Protein 6I1H (pdb70)

Nearest PDB structures (foldseek):
  6i1h-assembly1_A  TM=1.003E+00  e=2.366E-72  Chlamydia trachomatis
  6i1f-assembly2_B  TM=9.951E-01  e=1.554E-67  Chlamydia trachomatis
  6i1h-assembly2_B  TM=9.994E-01  e=9.739E-66  Chlamydia trachomatis
  4ye5-assembly1_A  TM=9.120E-01  e=6.472E-33  Bifidobacterium adolescentis ATCC 15703
  4ye5-assembly2_B  TM=8.911E-01  e=2.418E-31  Bifidobacterium adolescentis ATCC 15703

Solvent-accessible surface area: 25808 Å² total; per-residue (Å²): 126,70,8,11,5,21,49,33,63,3,11,109,34,1,26,126,11,5,74,44,0,21,166,148,32,50,19,78,35,5,0,1,0,0,4,38,27,32,41,2,52,0,14,1,11,0,36,24,4,17,77,0,0,33,16,58,5,30,0,2,19,0,1,0,0,1,2,1,0,0,0,16,29,69,186,116,10,71,20,67,31,75,39,45,0,14,39,53,79,91,12,130,55,64,36,132,2,41,16,125,64,121,47,141,86,77,92,12,16,0,2,0,0,4,3,46,24,33,20,0,0,1,0,25,1,0,60,45,14,61,32,54,42,1,32,84,16,2,84,77,0,2,3,31,48,125,14,58,8,56,10,1,45,17,71,40,12,87,23,124,59,50,118,92,31,38,81,111,40,35,4,21,2,0,23,0,30,44,4,9,0,0,1,0,0,0,0,7,0,0,3,0,2,17,18,135,0,33,3,12,35,5,41,10,22,33,0,40,89,163,35,94,98,83,92,57,134,74,44,166,49,100,103,6,4,53,101,116,6,2,92,25,0,8,19,3,2,7,4,5,19,24,99,39,9,46,0,92,55,67,0,51,3,178,39,37,16,2,0,2,4,8,3,58,0,87,8,84,8,106,95,58,65,95,49,6,8,0,0,0,0,0,0,0,0,5,1,74,83,11,76,0,0,0,0,0,0,0,25,50,85,108,20,80,7,124,0,20,69,1,0,0,32,1,0,20,72,0,0,85,41,0,1,169,58,63,181,20,102,80,27,134,74,118,44,93,96,28,92,76,237,86,63,74,7,33,42,74,59,3,28,119,29,0,67,93,4,6,77,27,4,19,113,31,20,36,17,74,36,5,0,1,0,0,3,33,28,38,45,2,55,0,12,0,18,0,50,55,70,46,100,3,0,33,15,66,6,28,0,1,21,0,0,1,0,1,4,1,0,1,0,17,33,64,185,105,7,76,20,68,32,81,40,50,0,17,35,53,85,109,15,128,55,65,42,160,15,60,14,115,48,116,44,150,101,82,98,9,10,0,3,0,0,4,2,50,24,32,29,0,0,2,0,26,1,1,59,42,6,62,31,46,34,2,37,99,17,1,87,92,0,4,4,33,51,125,14,60,11,100,51,92,73,12,72,39,11,87,24,125,58,52,116,107,27,39,84,176,40,38,3,33,1,0,28,0,27,30,4,8,0,0,0,0,0,0,0,7,0,0,3,0,3,14,18,137,0,33,3,12,30,5,40,13,47,36,0,158,170,76,101,27,127,84,26,164,54,93,102,5,3,53,96,103,7,1,82,34,0,8,17,2,1,8,4,3,19,22,95,25,0,24,0,50,29,3,0,48,4,192,40,38,18,3,0,1,1,8,3,52,0,97,6,66,39,118,74,58,76,105,52,4,7,0,0,0,0,0,0,0,0,6,0,73,87,13,79,0,0,0,0,1,0,0,23,28,91,110,21,77,2,54,0,9,16,0,0,0,8,0,0,1,25,0,0,32,55,0,2,141,70,64,179,20,104,85,27,142,76,114,40,91,101,30,88,70

B-factor: mean 25.96, std 13.86, range [7.7, 111.17]

Secondary structure (DSSP, 8-state):
---B---HHHHHHHHHHHHHHHHHHT-SEEEEEEEETTT-BEEEEESSSSHHHH--B--GGGGHHHHHHHHHHTTS--TT-EEEE-SEEE-TTS-EEE-SS----EEEEHHHHHHHT-HHHHHHHHTTS-HHHHHHHHHHTTTTS----SSSS----B---GGG--HHHHHHTTTTSS-BB-HHHHHHHHHGGGTTTEE---BSB-EE-----EEPP----EE-S-HHHHHHHHHHHTTTTSTTSTTTTTT-BTTB--EEEEEEEEE--TTSSS-EEEEEEEEEESTTS--EEEEEEEEESSS---IIIIIHHHHHHHHHHHHHHTTPPPP-SPPP----/---B---HHHHHHHHHHHHHHHHHTT-SEEEEEEEETTT-BEEEEESSSSHHHH--B--GGGGHHHHHHHHHHTTS--TT-EEEE-SEEE-TTS-EEE-SS----EEEEHHHHHHHT-HHHHHHHHTTS-HHHHHHHHHHTTTTS----SSTT----B---GGG--HHHHHHGGGT-S-BB-HHHHHHHHHGGGTTTEE---B-B-B---BPPPPPPEE-S-HHHHHHHHHHHGGGGSTT-TTTTTT-BTTB--EEEEEEEEE-TTTSSS-EEEEEEEEEESTTS--EEEEEEEEESSS---IIIIIHHHHHHHHHHHHHHTTPPPP-SPPP----

Sequence (676 aa):
QDPLTINADLQRVAEESLNAAVKRVGGVWGSAAVLEIGTGRLLALAPGGTRSVSAIYEPGSVGKLVTLAAAIDQKKVTPTSTFTVSSTRDMPNGERISDDSPHETQDMTVAGIIAHSYNTGTVQIGDTVSDSVRYEYMQKFGWGAKTGITLPSEESGILRPHTEWGDRDHYTTMFGQGVAVTTIQLAQMVAVFGQKGVLIPPRIIDGYDNGVYTPTVMGESRQVVSEDTAQTVLNIMQGATQPGGTAEGIGAVKGYNVAAKTGTAENVGSSGSLTDTAATFTALIPAENPKIAVAVVIYKENGTVYGSTASAPVFVDIAQFAMREMKIPPSTVPLYKYPWQDPLTINADLQRVAEESLNAAVKRVGGVWGSAAVLEIGTGRLLALAPGGTRSVSAIYEPGSVGKLVTLAAAIDQKKVTPTSTFTVSSTRDMPNGERISDDSPHETQDMTVAGIIAHSYNTGTVQIGDTVSDSVRYEYMQKFGWGAKTGITLPSEESGILRPHTEWGDRDHYTTMFGQGVAVTTIQLAQMVAVFGQKGVLIPPRIIDGYYTPTVMGESRQVVSEDTAQTVLNIMQGATQPGGTAEGIGAVKGYNVAAKTGTAENVGSSGSLTDTAATFTALIPAENPKIAVAVVIYKENGTVYGSTASAPVFVDIAQFAMREMKIPPSTVPLYKYPW

Radius of gyration: 26.93 Å; Cα contacts (8 Å, |Δi|>4): 1750; chains: 2; bounding box: 59×66×83 Å

Structure (mmCIF, N/CA/C/O backbone):
data_6I1H
#
_entry.id   6I1H
#
_cell.length_a   112.566
_cell.length_b   112.566
_cell.length_c   118.501
_cell.angle_alpha   90.00
_cell.angle_beta   90.00
_cell.angle_gamma   120.00
#
_symmetry.space_group_name_H-M   'P 32 2 1'
#
loop_
_entity.id
_entity.type
_entity.pdbx_description
1 polymer 'Penicillin-binding protein,Penicillin-binding protein'
2 non-polymer '(4R,5S)-3-{[(3S,5S)-5-(dimethylcarbamoyl)pyrrolidin-3-yl]sulfanyl}-5-[(2S,3R)-3-hydroxy-1-oxobutan-2-yl]-4-methyl-4,5-d ihydro-1H-pyrrole-2-carboxylic acid'
3 water water
#
loop_
_atom_site.group_PDB
_atom_site.id
_atom_site.type_symbol
_atom_site.label_atom_id
_atom_site.label_alt_id
_atom_site.label_comp_id
_atom_site.label_asym_id
_atom_site.label_entity_id
_atom_site.label_seq_id
_atom_site.pdbx_PDB_ins_code
_atom_site.Cartn_x
_atom_site.Cartn_y
_atom_site.Cartn_z
_atom_site.occupancy
_atom_site.B_iso_or_equiv
_atom_site.auth_seq_id
_atom_site.auth_comp_id
_atom_site.auth_asym_id
_atom_site.auth_atom_id
_atom_site.pdbx_PDB_model_num
ATOM 1 N N . GLN A 1 5 ? 26.837 -61.075 7.847 1.00 55.81 260 GLN A N 1
ATOM 2 C CA . GLN A 1 5 ? 26.588 -59.652 7.487 1.00 55.28 260 GLN A CA 1
ATOM 3 C C . GLN A 1 5 ? 25.997 -58.869 8.674 1.00 53.24 260 GLN A C 1
ATOM 4 O O . GLN A 1 5 ? 26.673 -57.998 9.230 1.00 51.91 260 GLN A O 1
ATOM 10 N N . ASP A 1 6 ? 24.762 -59.209 9.067 1.00 51.14 261 ASP A N 1
ATOM 11 C CA . ASP A 1 6 ? 23.936 -58.398 9.995 1.00 46.77 261 ASP A CA 1
ATOM 12 C C . ASP A 1 6 ? 24.514 -58.146 11.401 1.00 41.75 261 ASP A C 1
ATOM 13 O O . ASP A 1 6 ? 24.711 -59.084 12.184 1.00 40.10 261 ASP A O 1
ATOM 18 N N . PRO A 1 7 ? 24.770 -56.864 11.722 1.00 37.28 262 PRO A N 1
ATOM 19 C CA . PRO A 1 7 ? 25.398 -56.480 12.981 1.00 35.60 262 PRO A CA 1
ATOM 20 C C . PRO A 1 7 ? 24.413 -56.208 14.133 1.00 33.96 262 PRO A C 1
ATOM 21 O O . PRO A 1 7 ? 24.839 -56.114 15.285 1.00 33.47 262 PRO A O 1
ATOM 25 N N . LEU A 1 8 ? 23.123 -56.068 13.827 1.00 30.87 263 LEU A N 1
ATOM 26 C CA . LEU A 1 8 ? 22.123 -55.781 14.859 1.00 27.84 263 LEU A CA 1
ATOM 27 C C . LEU A 1 8 ? 21.484 -57.056 15.407 1.00 25.97 263 LEU A C 1
ATOM 28 O O . LEU A 1 8 ? 21.586 -58.124 14.802 1.00 24.95 263 LEU A O 1
ATOM 33 N N . THR A 1 9 ? 20.847 -56.930 16.568 1.00 24.01 264 THR A N 1
ATOM 34 C CA . THR A 1 9 ? 20.224 -58.054 17.277 1.00 23.03 264 THR A CA 1
ATOM 35 C C . THR A 1 9 ? 18.766 -58.305 16.852 1.00 22.21 264 THR A C 1
ATOM 36 O O . THR A 1 9 ? 18.237 -59.397 17.060 1.00 22.17 264 THR A O 1
ATOM 40 N N . ILE A 1 10 ? 18.125 -57.284 16.282 1.00 22.55 265 ILE A N 1
ATOM 41 C CA . ILE A 1 10 ? 16.728 -57.357 15.837 1.00 22.94 265 ILE A CA 1
ATOM 42 C C . ILE A 1 10 ? 16.471 -58.588 14.975 1.00 23.40 265 ILE A C 1
ATOM 43 O O . ILE A 1 10 ? 17.167 -58.816 13.977 1.00 23.36 265 ILE A O 1
ATOM 48 N N . ASN A 1 11 ? 15.500 -59.398 15.384 1.00 23.62 266 ASN A N 1
ATOM 49 C CA . ASN A 1 11 ? 14.999 -60.474 14.541 1.00 23.33 266 ASN A CA 1
ATOM 50 C C . ASN A 1 11 ? 13.900 -59.896 13.672 1.00 23.16 266 ASN A C 1
ATOM 51 O O . ASN A 1 11 ? 12.927 -59.338 14.180 1.00 23.83 266 ASN A O 1
ATOM 56 N N . ALA A 1 12 ? 14.067 -60.026 12.361 1.00 22.05 267 ALA A N 1
ATOM 57 C CA . ALA A 1 12 ? 13.256 -59.292 11.409 1.00 21.69 267 ALA A CA 1
ATOM 58 C C . ALA A 1 12 ? 11.817 -59.788 11.352 1.00 20.56 267 ALA A C 1
ATOM 59 O O . ALA A 1 12 ? 10.905 -58.992 11.192 1.00 20.49 267 ALA A O 1
ATOM 61 N N . ASP A 1 13 ? 11.623 -61.096 11.479 1.00 20.39 268 ASP A N 1
ATOM 62 C CA . ASP A 1 13 ? 10.282 -61.671 11.501 1.00 21.02 268 ASP A CA 1
ATOM 63 C C . ASP A 1 13 ? 9.552 -61.282 12.776 1.00 20.18 268 ASP A C 1
ATOM 64 O O . ASP A 1 13 ? 8.388 -60.878 12.741 1.00 20.08 268 ASP A O 1
ATOM 69 N N . LEU A 1 14 ? 10.242 -61.409 13.905 1.00 19.37 269 LEU A N 1
ATOM 70 C CA . LEU A 1 14 ? 9.662 -61.058 15.190 1.00 19.25 269 LEU A CA 1
ATOM 71 C C . LEU A 1 14 ? 9.318 -59.575 15.213 1.00 18.50 269 LEU A C 1
ATOM 72 O O . LEU A 1 14 ? 8.245 -59.183 15.672 1.00 18.13 269 LEU A O 1
ATOM 77 N N . GLN A 1 15 ? 10.221 -58.763 14.679 1.00 18.01 270 GLN A N 1
ATOM 78 C CA . GLN A 1 15 ? 9.982 -57.339 14.536 1.00 18.46 270 GLN A CA 1
ATOM 79 C C . GLN A 1 15 ? 8.704 -57.018 13.750 1.00 18.78 270 GLN A C 1
ATOM 80 O O . GLN A 1 15 ? 7.979 -56.097 14.112 1.00 18.46 270 GLN A O 1
ATOM 86 N N . ARG A 1 16 ? 8.428 -57.773 12.682 1.00 19.76 271 ARG A N 1
ATOM 87 C CA . ARG A 1 16 ? 7.206 -57.564 11.887 1.00 20.32 271 ARG A CA 1
ATOM 88 C C . ARG A 1 16 ? 5.950 -57.950 12.658 1.00 17.60 271 ARG A C 1
ATOM 89 O O . ARG A 1 16 ? 4.948 -57.245 12.600 1.00 16.41 271 ARG A O 1
ATOM 97 N N . VAL A 1 17 ? 6.010 -59.082 13.356 1.00 16.24 272 VAL A N 1
ATOM 98 C CA . VAL A 1 17 ? 4.932 -59.515 14.260 1.00 15.22 272 VAL A CA 1
ATOM 99 C C . VAL A 1 17 ? 4.660 -58.435 15.314 1.00 15.13 272 VAL A C 1
ATOM 100 O O . VAL A 1 17 ? 3.520 -58.023 15.516 1.00 14.24 272 VAL A O 1
ATOM 104 N N . ALA A 1 18 ? 5.722 -57.959 15.960 1.00 15.41 273 ALA A N 1
ATOM 105 C CA . ALA A 1 18 ? 5.597 -56.904 16.967 1.00 15.95 273 ALA A CA 1
ATOM 106 C C . ALA A 1 18 ? 4.876 -55.659 16.459 1.00 16.50 273 ALA A C 1
ATOM 107 O O . ALA A 1 18 ? 3.934 -55.168 17.101 1.00 16.12 273 ALA A O 1
ATOM 109 N N . GLU A 1 19 ? 5.322 -55.152 15.314 1.00 17.39 274 GLU A N 1
ATOM 110 C CA . GLU A 1 19 ? 4.797 -53.901 14.748 1.00 19.01 274 GLU A CA 1
ATOM 111 C C . GLU A 1 19 ? 3.338 -54.032 14.333 1.00 18.23 274 GLU A C 1
ATOM 112 O O . GLU A 1 19 ? 2.527 -53.135 14.563 1.00 17.74 274 GLU A O 1
ATOM 118 N N . GLU A 1 20 ? 3.021 -55.176 13.741 1.00 18.02 275 GLU A N 1
ATOM 119 C CA . GLU A 1 20 ? 1.680 -55.512 13.320 1.00 18.10 275 GLU A CA 1
ATOM 120 C C . GLU A 1 20 ? 0.735 -55.664 14.515 1.00 16.90 275 GLU A C 1
ATOM 121 O O . GLU A 1 20 ? -0.399 -55.182 14.489 1.00 16.16 275 GLU A O 1
ATOM 127 N N . SER A 1 21 ? 1.198 -56.340 15.566 1.00 15.91 276 SER A N 1
ATOM 128 C CA . SER A 1 21 ? 0.391 -56.517 16.778 1.00 15.54 276 SER A CA 1
ATOM 129 C C . SER A 1 21 ? 0.166 -55.170 17.446 1.00 15.03 276 SER A C 1
ATOM 130 O O . SER A 1 21 ? -0.950 -54.840 17.855 1.00 14.77 276 SER A O 1
ATOM 133 N N . LEU A 1 22 ? 1.240 -54.401 17.554 1.00 14.66 277 LEU A N 1
ATOM 134 C CA . LEU A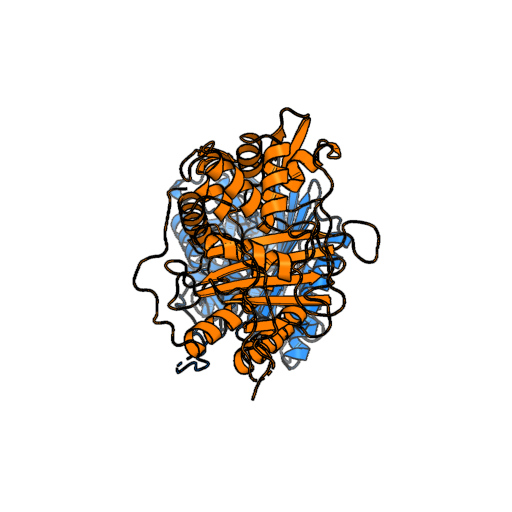 1 22 ? 1.179 -53.116 18.214 1.00 14.79 277 LEU A CA 1
ATOM 135 C C . LEU A 1 22 ? 0.260 -52.132 17.484 1.00 15.08 277 LEU A C 1
ATOM 136 O O . LEU A 1 22 ? -0.576 -51.490 18.127 1.00 15.31 277 LEU A O 1
ATOM 141 N N . ASN A 1 23 ? 0.390 -52.031 16.156 1.00 15.80 278 ASN A N 1
ATOM 142 C CA . ASN A 1 23 ? -0.459 -51.126 15.359 1.00 15.90 278 ASN A CA 1
ATOM 143 C C . ASN A 1 23 ? -1.922 -51.472 15.487 1.00 15.11 278 ASN A C 1
ATOM 144 O O . ASN A 1 23 ? -2.761 -50.598 15.686 1.00 15.08 278 ASN A O 1
ATOM 149 N N . ALA A 1 24 ? -2.222 -52.760 15.372 1.00 14.56 279 ALA A N 1
ATOM 150 C CA . ALA A 1 24 ? -3.587 -53.231 15.491 1.00 14.58 279 ALA A CA 1
ATOM 151 C C . ALA A 1 24 ? -4.197 -52.915 16.867 1.00 14.54 279 ALA A C 1
ATOM 152 O O . ALA A 1 24 ? -5.341 -52.497 16.946 1.00 14.65 279 ALA A O 1
ATOM 154 N N . ALA A 1 25 ? -3.421 -53.094 17.937 1.00 14.46 280 ALA A N 1
ATOM 155 C CA . ALA A 1 25 ? -3.886 -52.848 19.298 1.00 14.52 280 ALA A CA 1
ATOM 156 C C . ALA A 1 25 ? -4.128 -51.372 19.585 1.00 14.91 280 ALA A C 1
ATOM 157 O O . ALA A 1 25 ? -5.125 -51.027 20.221 1.00 15.19 280 ALA A O 1
ATOM 159 N N . VAL A 1 26 ? -3.215 -50.505 19.143 1.00 15.46 281 VAL A N 1
ATOM 160 C CA . VAL A 1 26 ? -3.377 -49.045 19.299 1.00 16.22 281 VAL A CA 1
ATOM 161 C C . VAL A 1 26 ? -4.686 -48.558 18.651 1.00 17.57 281 VAL A C 1
ATOM 162 O O . VAL A 1 26 ? -5.444 -47.783 19.253 1.00 17.16 281 VAL A O 1
ATOM 166 N N . LYS A 1 27 ? -4.953 -49.043 17.432 1.00 19.31 282 LYS A N 1
ATOM 167 C CA . LYS A 1 27 ? -6.176 -48.713 16.695 1.00 20.30 282 LYS A CA 1
ATOM 168 C C . LYS A 1 27 ? -7.403 -49.333 17.337 1.00 19.14 282 LYS A C 1
ATOM 169 O O . LYS A 1 27 ? -8.428 -48.683 17.452 1.00 18.69 282 LYS A O 1
ATOM 175 N N . ARG A 1 28 ? -7.292 -50.593 17.745 1.00 19.32 283 ARG A N 1
ATOM 176 C CA . ARG A 1 28 ? -8.374 -51.308 18.433 1.00 19.66 283 ARG A CA 1
ATOM 177 C C . ARG A 1 28 ? -8.938 -50.541 19.639 1.00 19.77 283 ARG A C 1
ATOM 178 O O . ARG A 1 28 ? -10.153 -50.502 19.833 1.00 20.61 283 ARG A O 1
ATOM 186 N N . VAL A 1 29 ? -8.070 -49.922 20.439 1.00 18.89 284 VAL A N 1
ATOM 187 C CA . VAL A 1 29 ? -8.528 -49.269 21.675 1.00 18.29 284 VAL A CA 1
ATOM 188 C C . VAL A 1 29 ? -8.574 -47.753 21.592 1.00 18.55 284 VAL A C 1
ATOM 189 O O . VAL A 1 29 ? -8.877 -47.091 22.578 1.00 19.17 284 VAL A O 1
ATOM 193 N N . GLY A 1 30 ? -8.278 -47.203 20.421 1.00 18.90 285 GLY A N 1
ATOM 194 C CA . GLY A 1 30 ? -8.333 -45.756 20.218 1.00 18.52 285 GLY A CA 1
ATOM 195 C C . GLY A 1 30 ? -7.183 -45.045 20.914 1.00 18.65 285 GLY A C 1
ATOM 196 O O . GLY A 1 30 ? -7.348 -43.928 21.416 1.00 18.69 285 GLY A O 1
ATOM 197 N N . GLY A 1 31 ? -6.021 -45.695 20.940 1.00 18.04 286 GLY A N 1
ATOM 198 C CA . GLY A 1 31 ? -4.837 -45.137 21.573 1.00 18.56 286 GLY A CA 1
ATOM 199 C C . GLY A 1 31 ? -4.177 -44.109 20.678 1.00 19.01 286 GLY A C 1
ATOM 200 O O . GLY A 1 31 ? -4.520 -43.987 19.503 1.00 18.90 286 GLY A O 1
ATOM 201 N N . VAL A 1 32 ? -3.234 -43.359 21.239 1.00 19.34 287 VAL A N 1
ATOM 202 C CA . VAL A 1 32 ? -2.459 -42.399 20.462 1.00 19.21 287 VAL A CA 1
ATOM 203 C C . VAL A 1 32 ? -1.125 -43.002 20.024 1.00 19.23 287 VAL A C 1
ATOM 204 O O . VAL A 1 32 ? -0.674 -42.740 18.926 1.00 21.33 287 VAL A O 1
ATOM 208 N N . TRP A 1 33 ? -0.498 -43.810 20.874 1.00 18.48 288 TRP A N 1
ATOM 209 C CA . TRP A 1 33 ? 0.717 -44.551 20.493 1.00 17.18 288 TRP A CA 1
ATOM 210 C C . TRP A 1 33 ? 0.921 -45.754 21.374 1.00 16.58 288 TRP A C 1
ATOM 211 O O . TRP A 1 33 ? 0.194 -45.957 22.351 1.00 16.28 288 TRP A O 1
ATOM 222 N N . GLY A 1 34 ? 1.900 -46.576 21.018 1.00 15.64 289 GLY A N 1
ATOM 223 C CA . GLY A 1 34 ? 2.229 -47.744 21.789 1.00 14.50 289 GLY A CA 1
ATOM 224 C C . GLY A 1 34 ? 3.692 -48.043 21.602 1.00 14.50 289 GLY A C 1
ATOM 225 O O . GLY A 1 34 ? 4.342 -47.466 20.741 1.00 14.56 289 GLY A O 1
ATOM 226 N N . SER A 1 35 ? 4.218 -48.947 22.423 1.00 14.35 290 SER A N 1
ATOM 227 C CA . SER A 1 35 ? 5.592 -49.394 22.295 1.00 13.78 290 SER A CA 1
ATOM 228 C C . SER A 1 35 ? 5.733 -50.811 22.843 1.00 13.16 290 SER A C 1
ATOM 229 O O . SER A 1 35 ? 4.908 -51.259 23.626 1.00 12.99 290 SER A O 1
ATOM 232 N N . ALA A 1 36 ? 6.750 -51.530 22.396 1.00 12.93 291 ALA A N 1
ATOM 233 C CA . ALA A 1 36 ? 7.006 -52.872 22.876 1.00 12.88 291 ALA A CA 1
ATOM 234 C C . ALA A 1 36 ? 8.485 -53.139 22.728 1.00 13.30 291 ALA A C 1
ATOM 235 O O . ALA A 1 36 ? 9.121 -52.615 21.811 1.00 13.93 291 ALA A O 1
ATOM 237 N N . ALA A 1 37 ? 9.032 -53.935 23.639 1.00 13.02 292 ALA A N 1
ATOM 238 C CA . ALA A 1 37 ? 10.445 -54.286 23.614 1.00 13.19 292 ALA A CA 1
ATOM 239 C C . ALA A 1 37 ? 10.545 -55.732 24.026 1.00 13.16 292 ALA A C 1
ATOM 240 O O . ALA A 1 37 ? 9.875 -56.160 24.961 1.00 12.89 292 ALA A O 1
ATOM 242 N N . VAL A 1 38 ? 11.357 -56.485 23.295 1.00 13.41 293 VAL A N 1
ATOM 243 C CA . VAL A 1 38 ? 11.568 -57.886 23.587 1.00 13.76 293 VAL A CA 1
ATOM 244 C C . VAL A 1 38 ? 13.045 -58.070 23.815 1.00 14.52 293 VAL A C 1
ATOM 245 O O . VAL A 1 38 ? 13.847 -57.743 22.943 1.00 15.59 293 VAL A O 1
ATOM 249 N N . LEU A 1 39 ? 13.398 -58.580 24.993 1.00 15.48 294 LEU A N 1
ATOM 250 C CA . LEU A 1 39 ? 14.784 -58.862 25.322 1.00 15.65 294 LEU A CA 1
ATOM 251 C C . LEU A 1 39 ? 14.990 -60.345 25.445 1.00 15.78 294 LEU A C 1
ATOM 252 O O . LEU A 1 39 ? 14.157 -61.041 26.000 1.00 15.85 294 LEU A O 1
ATOM 257 N N . GLU A 1 40 ? 16.104 -60.822 24.912 1.00 16.85 295 GLU A N 1
ATOM 258 C CA . GLU A 1 40 ? 16.527 -62.199 25.121 1.00 18.40 295 GLU A CA 1
ATOM 259 C C . GLU A 1 40 ? 17.081 -62.364 26.534 1.00 18.39 295 GLU A C 1
ATOM 260 O O . GLU A 1 40 ? 17.989 -61.629 26.951 1.00 18.82 295 GLU A O 1
ATOM 266 N N . ILE A 1 41 ? 16.531 -63.329 27.260 1.00 17.96 296 ILE A N 1
ATOM 267 C CA . ILE A 1 41 ? 16.930 -63.580 28.639 1.00 18.25 296 ILE A CA 1
ATOM 268 C C . ILE A 1 41 ? 18.402 -64.019 28.676 1.00 19.95 296 ILE A C 1
ATOM 269 O O . ILE A 1 41 ? 18.821 -64.902 27.906 1.00 19.59 296 ILE A O 1
ATOM 274 N N . GLY A 1 42 ? 19.180 -63.370 29.547 1.00 20.40 297 GLY A N 1
ATOM 275 C CA . GLY A 1 42 ? 20.538 -63.799 29.830 1.00 21.06 297 GLY A CA 1
ATOM 276 C C . GLY A 1 42 ? 21.604 -63.099 29.016 1.00 22.41 297 GLY A C 1
ATOM 277 O O . GLY A 1 42 ? 22.787 -63.213 29.335 1.00 24.82 297 GLY A O 1
ATOM 278 N N . THR A 1 43 ? 21.207 -62.367 27.976 1.00 22.48 298 THR A N 1
ATOM 279 C CA . THR A 1 43 ? 22.184 -61.794 27.038 1.00 22.13 298 THR A CA 1
ATOM 280 C C . THR A 1 43 ? 22.068 -60.282 26.884 1.00 21.55 298 THR A C 1
ATOM 281 O O . THR A 1 43 ? 23.030 -59.631 26.511 1.00 21.94 298 THR A O 1
ATOM 285 N N . GLY A 1 44 ? 20.893 -59.729 27.168 1.00 20.79 299 GLY A N 1
ATOM 286 C CA . GLY A 1 44 ? 20.645 -58.305 26.942 1.00 20.03 299 GLY A CA 1
ATOM 287 C C . GLY A 1 44 ? 20.264 -57.972 25.506 1.00 19.57 299 GLY A C 1
ATOM 288 O O . GLY A 1 44 ? 20.051 -56.805 25.166 1.00 18.94 299 GLY A O 1
ATOM 289 N N . ARG A 1 45 ? 20.157 -58.999 24.667 1.00 19.54 300 ARG A N 1
ATOM 290 C CA . ARG A 1 45 ? 19.954 -58.820 23.228 1.00 19.68 300 ARG A CA 1
ATOM 291 C C . ARG A 1 45 ? 18.523 -58.433 22.859 1.00 19.25 300 ARG A C 1
ATOM 292 O O . ARG A 1 45 ? 17.574 -59.130 23.196 1.00 19.07 300 ARG A O 1
ATOM 300 N N . LEU A 1 46 ? 18.383 -57.313 22.166 1.00 19.28 301 LEU A N 1
ATOM 301 C CA . LEU A 1 46 ? 17.075 -56.799 21.785 1.00 20.18 301 LEU A CA 1
ATOM 302 C C . LEU A 1 46 ? 16.541 -57.436 20.487 1.00 20.46 301 LEU A C 1
ATOM 303 O O . LEU A 1 46 ? 17.000 -57.108 19.385 1.00 21.37 301 LEU A O 1
ATOM 308 N N . LEU A 1 47 ? 15.578 -58.347 20.630 1.00 20.11 302 LEU A N 1
ATOM 309 C CA . LEU A 1 47 ? 15.020 -59.115 19.509 1.00 19.52 302 LEU A CA 1
ATOM 310 C C . LEU A 1 47 ? 13.944 -58.374 18.706 1.00 20.30 302 LEU A C 1
ATOM 311 O O . LEU A 1 47 ? 13.730 -58.659 17.516 1.00 20.24 302 LEU A O 1
ATOM 316 N N . ALA A 1 48 ? 13.271 -57.427 19.350 1.00 20.01 303 ALA A N 1
ATOM 317 C CA . ALA A 1 48 ? 12.308 -56.591 18.666 1.00 20.08 303 ALA A CA 1
ATOM 318 C C . ALA A 1 48 ? 12.118 -55.307 19.441 1.00 20.71 303 ALA A C 1
ATOM 319 O O . ALA A 1 48 ? 12.177 -55.297 20.669 1.00 21.05 303 ALA A O 1
ATOM 321 N N . LEU A 1 49 ? 11.897 -54.222 18.708 1.00 21.48 304 LEU A N 1
ATOM 322 C CA . LEU A 1 49 ? 11.644 -52.916 19.285 1.00 22.50 304 LEU A CA 1
ATOM 323 C C . LEU A 1 49 ? 10.661 -52.175 18.400 1.00 23.04 304 LEU A C 1
ATOM 324 O O . LEU A 1 49 ? 11.007 -51.773 17.290 1.00 25.77 304 LEU A O 1
ATOM 329 N N . ALA A 1 50 ? 9.437 -52.007 18.888 1.00 21.68 305 ALA A N 1
ATOM 330 C CA . ALA A 1 50 ? 8.379 -51.336 18.151 1.00 21.36 305 ALA A CA 1
ATOM 331 C C . ALA A 1 50 ? 7.947 -50.090 18.919 1.00 21.18 305 ALA A C 1
ATOM 332 O O . ALA A 1 50 ? 7.979 -50.090 20.140 1.00 20.46 305 ALA A O 1
ATOM 334 N N . PRO A 1 51 ? 7.581 -49.007 18.212 1.00 21.92 306 PRO A N 1
ATOM 335 C CA . PRO A 1 51 ? 7.643 -48.821 16.761 1.00 22.44 306 PRO A CA 1
ATOM 336 C C . PRO A 1 51 ? 9.079 -48.528 16.338 1.00 23.09 306 PRO A C 1
ATOM 337 O O . PRO A 1 51 ? 9.965 -48.493 17.181 1.00 23.47 306 PRO A O 1
ATOM 341 N N . GLY A 1 52 ? 9.320 -48.347 15.042 1.00 25.05 307 GLY A N 1
ATOM 342 C CA . GLY A 1 52 ? 10.640 -47.918 14.580 1.00 24.92 307 GLY A CA 1
ATOM 343 C C . GLY A 1 52 ? 10.949 -46.542 15.139 1.00 25.04 307 GLY A C 1
ATOM 344 O O . GLY A 1 52 ? 10.043 -45.818 15.573 1.00 25.56 307 GLY A O 1
ATOM 345 N N . GLY A 1 53 ? 12.223 -46.175 15.135 1.00 24.73 308 GLY A N 1
ATOM 346 C CA . GLY A 1 53 ? 12.643 -44.928 15.758 1.00 24.30 308 GLY A CA 1
ATOM 347 C C . GLY A 1 53 ? 12.860 -45.116 17.251 1.00 24.25 308 GLY A C 1
ATOM 348 O O . GLY A 1 53 ? 13.144 -46.228 17.718 1.00 24.05 308 GLY A O 1
ATOM 349 N N . THR A 1 54 ? 12.708 -44.030 18.003 1.00 23.00 309 THR A N 1
ATOM 350 C CA . THR A 1 54 ? 13.187 -43.991 19.380 1.00 23.00 309 THR A CA 1
ATOM 351 C C . THR A 1 54 ? 12.109 -43.936 20.464 1.00 22.13 309 THR A C 1
ATOM 352 O O . THR A 1 54 ? 12.433 -43.756 21.623 1.00 21.99 309 THR A O 1
ATOM 356 N N . ARG A 1 55 ? 10.840 -44.086 20.097 1.00 22.41 310 ARG A N 1
ATOM 357 C CA . ARG A 1 55 ? 9.739 -44.026 21.063 1.00 22.41 310 ARG A CA 1
ATOM 358 C C . ARG A 1 55 ? 9.955 -44.935 22.286 1.00 21.71 310 ARG A C 1
ATOM 359 O O . ARG A 1 55 ? 9.783 -44.504 23.431 1.00 21.31 310 ARG A O 1
ATOM 367 N N . SER A 1 56 ? 10.359 -46.172 22.031 1.00 20.99 311 SER A N 1
ATOM 368 C CA . SER A 1 56 ? 10.575 -47.157 23.081 1.00 20.92 311 SER A CA 1
ATOM 369 C C . SER A 1 56 ? 11.702 -46.778 24.042 1.00 20.50 311 SER A C 1
ATOM 370 O O . SER A 1 56 ? 11.827 -47.386 25.100 1.00 20.68 311 SER A O 1
ATOM 373 N N . VAL A 1 57 ? 12.520 -45.793 23.675 1.00 19.10 312 VAL A N 1
ATOM 374 C CA . VAL A 1 57 ? 13.614 -45.365 24.546 1.00 18.75 312 VAL A CA 1
ATOM 375 C C . VAL A 1 57 ? 13.463 -43.927 25.027 1.00 18.23 312 VAL A C 1
ATOM 376 O O . VAL A 1 57 ? 14.152 -43.516 25.948 1.00 18.13 312 VAL A O 1
ATOM 380 N N . SER A 1 58 ? 12.549 -43.175 24.424 1.00 17.95 313 SER A N 1
ATOM 381 C CA . SER A 1 58 ? 12.430 -41.749 24.723 1.00 17.52 313 SER A CA 1
ATOM 382 C C . SER A 1 58 ? 11.086 -41.330 25.322 1.00 17.09 313 SER A C 1
ATOM 383 O O . SER A 1 58 ? 11.003 -40.290 25.975 1.00 17.73 313 SER A O 1
ATOM 386 N N . ALA A 1 59 ? 10.033 -42.110 25.103 1.00 15.84 314 ALA A N 1
ATOM 387 C CA . ALA A 1 59 ? 8.733 -41.756 25.683 1.00 15.62 314 ALA A CA 1
ATOM 388 C C . ALA A 1 59 ? 8.673 -42.229 27.142 1.00 15.13 314 ALA A C 1
ATOM 389 O O . ALA A 1 59 ? 8.930 -43.403 27.428 1.00 14.85 314 ALA A O 1
ATOM 391 N N . ILE A 1 60 ? 8.386 -41.299 28.054 1.00 14.72 315 ILE A N 1
ATOM 392 C CA . ILE A 1 60 ? 8.240 -41.629 29.479 1.00 14.60 315 ILE A CA 1
ATOM 393 C C . ILE A 1 60 ? 6.781 -41.572 29.879 1.00 14.15 315 ILE A C 1
ATOM 394 O O . ILE A 1 60 ? 5.993 -40.818 29.304 1.00 14.83 315 ILE A O 1
ATOM 399 N N . TYR A 1 61 ? 6.437 -42.390 30.858 1.00 13.18 316 TYR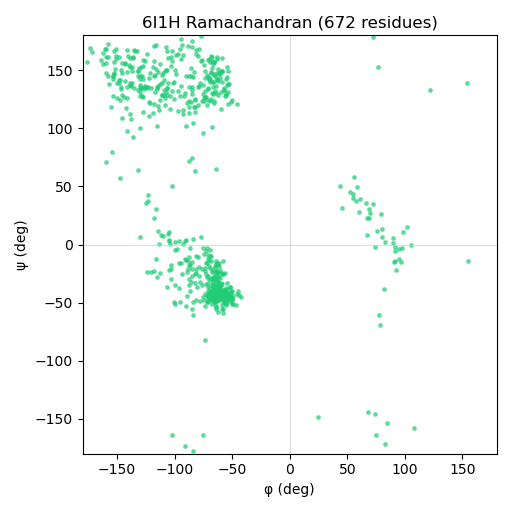 A N 1
ATOM 400 C CA . TYR A 1 61 ? 5.080 -42.477 31.366 1.00 12.58 316 TYR A CA 1
ATOM 401 C C . TYR A 1 61 ? 5.096 -43.103 32.770 1.00 12.20 316 TYR A C 1
ATOM 402 O O . TYR A 1 61 ? 6.038 -43.831 33.141 1.00 12.00 316 TYR A O 1
ATOM 411 N N . GLU A 1 62 ? 4.060 -42.824 33.553 1.00 11.75 317 GLU A N 1
ATOM 412 C CA . GLU A 1 62 ? 3.864 -43.562 34.790 1.00 11.85 317 GLU A CA 1
ATOM 413 C C . GLU A 1 62 ? 3.369 -44.960 34.403 1.00 11.24 317 GLU A C 1
ATOM 414 O O . GLU A 1 62 ? 2.412 -45.081 33.627 1.00 11.17 317 GLU A O 1
ATOM 420 N N . PRO A 1 63 ? 4.042 -46.018 34.903 1.00 10.45 318 PRO A N 1
ATOM 421 C CA . PRO A 1 63 ? 3.739 -47.371 34.454 1.00 10.18 318 PRO A CA 1
ATOM 422 C C . PRO A 1 63 ? 2.643 -48.096 35.226 1.00 9.99 318 PRO A C 1
ATOM 423 O O . PRO A 1 63 ? 2.172 -49.139 34.761 1.00 9.97 318 PRO A O 1
ATOM 427 N N . GLY A 1 64 ? 2.261 -47.582 36.393 1.00 9.86 319 GLY A N 1
ATOM 428 C CA . GLY A 1 64 ? 1.234 -48.225 37.213 1.00 9.85 319 GLY A CA 1
ATOM 429 C C . GLY A 1 64 ? 1.693 -49.550 37.789 1.00 9.85 319 GLY A C 1
ATOM 430 O O . GLY A 1 64 ? 2.872 -49.716 38.116 1.00 9.62 319 GLY A O 1
ATOM 431 N N . SER A 1 65 ? 0.768 -50.504 37.874 1.00 10.16 320 SER A N 1
ATOM 432 C CA . SER A 1 65 ? 0.945 -51.716 38.689 1.00 10.35 320 SER A CA 1
ATOM 433 C C . SER A 1 65 ? 2.060 -52.644 38.312 1.00 10.51 320 SER A C 1
ATOM 434 O O . SER A 1 65 ? 2.389 -53.524 39.091 1.00 10.43 320 SER A O 1
ATOM 437 N N . VAL A 1 66 ? 2.615 -52.512 37.114 1.00 10.59 321 VAL A N 1
ATOM 438 C CA . VAL A 1 66 ? 3.794 -53.313 36.816 1.00 10.64 321 VAL A CA 1
ATOM 439 C C . VAL A 1 66 ? 4.922 -52.931 37.773 1.00 10.79 321 VAL A C 1
ATOM 440 O O . VAL A 1 66 ? 5.761 -53.769 38.096 1.00 11.13 321 VAL A O 1
ATOM 444 N N . GLY A 1 67 ? 4.896 -51.682 38.245 1.00 10.77 322 GLY A N 1
ATOM 445 C CA . GLY A 1 67 ? 5.794 -51.196 39.299 1.00 11.15 322 GLY A CA 1
ATOM 446 C C . GLY A 1 67 ? 5.698 -51.880 40.661 1.00 11.34 322 GLY A C 1
ATOM 447 O O . GLY A 1 67 ? 6.627 -51.775 41.471 1.00 11.59 322 GLY A O 1
ATOM 448 N N . LYS A 1 68 ? 4.592 -52.588 40.918 1.00 11.07 323 LYS A N 1
ATOM 449 C CA . LYS A 1 68 ? 4.451 -53.398 42.132 1.00 10.98 323 LYS A CA 1
ATOM 450 C C . LYS A 1 68 ? 5.496 -54.501 42.245 1.00 11.23 323 LYS A C 1
ATOM 451 O O . LYS A 1 68 ? 5.742 -55.010 43.334 1.00 11.24 323 LYS A O 1
ATOM 457 N N . LEU A 1 69 ? 6.087 -54.900 41.122 1.00 11.58 324 LEU A N 1
ATOM 458 C CA . LEU A 1 69 ? 7.088 -55.973 41.140 1.00 11.63 324 LEU A CA 1
ATOM 459 C C . LEU A 1 69 ? 8.364 -55.548 41.866 1.00 11.57 324 LEU A C 1
ATOM 460 O O . LEU A 1 69 ? 9.044 -56.386 42.444 1.00 11.44 324 LEU A O 1
ATOM 465 N N . VAL A 1 70 ? 8.664 -54.249 41.834 1.00 11.79 325 VAL A N 1
ATOM 466 C CA . VAL A 1 70 ? 9.831 -53.659 42.516 1.00 12.14 325 VAL A CA 1
ATOM 467 C C . VAL A 1 70 ? 9.593 -53.613 44.045 1.00 12.40 325 VAL A C 1
ATOM 468 O O . VAL A 1 70 ? 10.413 -54.098 44.832 1.00 12.56 325 VAL A O 1
ATOM 472 N N . THR A 1 71 ? 8.470 -53.026 44.446 1.00 12.04 326 THR A N 1
ATOM 473 C CA . THR A 1 71 ? 7.966 -53.108 45.810 1.00 11.95 326 THR A CA 1
ATOM 474 C C . THR A 1 71 ? 7.984 -54.538 46.368 1.00 11.86 326 THR A C 1
ATOM 475 O O . THR A 1 71 ? 8.501 -54.782 47.450 1.00 12.06 326 THR A O 1
ATOM 479 N N . LEU A 1 72 ? 7.410 -55.478 45.628 1.00 11.60 327 LEU A N 1
ATOM 480 C CA . LEU A 1 72 ? 7.363 -56.865 46.057 1.00 11.25 327 LEU A CA 1
ATOM 481 C C . LEU A 1 72 ? 8.776 -57.446 46.212 1.00 11.31 327 LEU A C 1
ATOM 482 O O . LEU A 1 72 ? 9.100 -58.063 47.230 1.00 11.41 327 LEU A O 1
ATOM 487 N N . ALA A 1 73 ? 9.626 -57.221 45.215 1.00 11.28 328 ALA A N 1
ATOM 488 C CA . ALA A 1 73 ? 10.972 -57.753 45.229 1.00 11.14 328 ALA A CA 1
ATOM 489 C C . ALA A 1 73 ? 11.771 -57.199 46.401 1.00 11.32 328 ALA A C 1
ATOM 490 O O . ALA A 1 73 ? 12.584 -57.922 46.980 1.00 11.45 328 ALA A O 1
ATOM 492 N N . ALA A 1 74 ? 11.552 -55.927 46.737 1.00 11.32 329 ALA A N 1
ATOM 493 C CA . ALA A 1 74 ? 12.260 -55.276 47.854 1.00 11.77 329 ALA A CA 1
ATOM 494 C C . ALA A 1 74 ? 11.891 -55.903 49.192 1.00 12.19 329 ALA A C 1
ATOM 495 O O . ALA A 1 74 ? 12.770 -56.268 49.969 1.00 12.11 329 ALA A O 1
ATOM 497 N N . ALA A 1 75 ? 10.588 -56.066 49.426 1.00 12.52 330 ALA A N 1
ATOM 498 C CA . ALA A 1 75 ? 10.075 -56.686 50.638 1.00 12.73 330 ALA A CA 1
ATOM 499 C C . ALA A 1 75 ? 10.472 -58.147 50.779 1.00 13.61 330 ALA A C 1
ATOM 500 O O . ALA A 1 75 ? 10.760 -58.603 51.888 1.00 13.95 330 ALA A O 1
ATOM 502 N N . ILE A 1 76 ? 10.490 -58.889 49.671 1.00 13.84 331 ILE A N 1
ATOM 503 C CA . ILE A 1 76 ? 10.931 -60.287 49.694 1.00 13.76 331 ILE A CA 1
ATOM 504 C C . ILE A 1 76 ? 12.443 -60.390 49.891 1.00 14.29 331 ILE A C 1
ATOM 505 O O . ILE A 1 76 ? 12.925 -61.194 50.690 1.00 14.63 331 ILE A O 1
ATOM 510 N N . ASP A 1 77 ? 13.193 -59.558 49.188 1.00 14.42 332 ASP A N 1
ATOM 511 C CA . ASP A 1 77 ? 14.640 -59.624 49.253 1.00 15.10 332 ASP A CA 1
ATOM 512 C C . ASP A 1 77 ? 15.166 -59.241 50.639 1.00 16.10 332 ASP A C 1
ATOM 513 O O . ASP A 1 77 ? 16.192 -59.766 51.097 1.00 15.88 332 ASP A O 1
ATOM 518 N N . GLN A 1 78 ? 14.446 -58.331 51.293 1.00 17.15 333 GLN A N 1
ATOM 519 C CA . GLN A 1 78 ? 14.783 -57.887 52.645 1.00 18.79 333 GLN A CA 1
ATOM 520 C C . GLN A 1 78 ? 14.227 -58.820 53.727 1.00 19.69 333 GLN A C 1
ATOM 521 O O . GLN A 1 78 ? 14.339 -58.529 54.915 1.00 20.33 333 GLN A O 1
ATOM 527 N N . LYS A 1 79 ? 13.623 -59.921 53.280 1.00 20.74 334 LYS A N 1
ATOM 528 C CA . LYS A 1 79 ? 13.046 -60.974 54.109 1.00 21.25 334 LYS A CA 1
ATOM 529 C C . LYS A 1 79 ? 11.988 -60.459 55.064 1.00 20.75 334 LYS A C 1
ATOM 530 O O . LYS A 1 79 ? 11.874 -60.929 56.196 1.00 20.78 334 LYS A O 1
ATOM 536 N N . LYS A 1 80 ? 11.207 -59.501 54.581 1.00 19.24 335 LYS A N 1
ATOM 537 C CA . LYS A 1 80 ? 10.159 -58.884 55.372 1.00 18.71 335 LYS A CA 1
ATOM 538 C C . LYS A 1 80 ? 8.800 -59.536 55.174 1.00 17.99 335 LYS A C 1
ATOM 539 O O . LYS A 1 80 ? 7.956 -59.448 56.053 1.00 18.38 335 LYS A O 1
ATOM 545 N N . VAL A 1 81 ? 8.586 -60.168 54.015 1.00 17.35 336 VAL A N 1
ATOM 546 C CA . VAL A 1 81 ? 7.352 -60.924 53.716 1.00 15.97 336 VAL A CA 1
ATOM 547 C C . VAL A 1 81 ? 7.718 -62.190 52.952 1.00 15.40 336 VAL A C 1
ATOM 548 O O . VAL A 1 81 ? 8.820 -62.294 52.389 1.00 15.79 336 VAL A O 1
ATOM 552 N N . THR A 1 82 ? 6.801 -63.151 52.931 1.00 14.58 337 THR A N 1
ATOM 553 C CA . THR A 1 82 ? 6.895 -64.282 52.001 1.00 14.09 337 THR A CA 1
ATOM 554 C C . THR A 1 82 ? 5.688 -64.287 51.053 1.00 13.44 337 THR A C 1
ATOM 555 O O . THR A 1 82 ? 4.732 -63.542 51.268 1.00 12.74 337 THR A O 1
ATOM 559 N N . PRO A 1 83 ? 5.714 -65.150 50.013 1.00 13.27 338 PRO A N 1
ATOM 560 C CA . PRO A 1 83 ? 4.549 -65.264 49.117 1.00 13.25 338 PRO A CA 1
ATOM 561 C C . PRO A 1 83 ? 3.272 -65.655 49.862 1.00 13.28 338 PRO A C 1
ATOM 562 O O . PRO A 1 83 ? 2.170 -65.368 49.377 1.00 13.29 338 PRO A O 1
ATOM 566 N N . THR A 1 84 ? 3.416 -66.323 51.008 1.00 13.06 339 THR A N 1
ATOM 567 C CA . THR A 1 84 ? 2.247 -66.754 51.791 1.00 13.23 339 THR A CA 1
ATOM 568 C C . THR A 1 84 ? 1.955 -65.929 53.067 1.00 13.09 339 THR A C 1
ATOM 569 O O . THR A 1 84 ? 1.105 -66.315 53.882 1.00 13.50 339 THR A O 1
ATOM 573 N N . SER A 1 85 ? 2.629 -64.793 53.237 1.00 12.59 340 SER A N 1
ATOM 574 C CA . SER A 1 85 ? 2.210 -63.823 54.245 1.00 12.60 340 SER A CA 1
ATOM 575 C C . SER A 1 85 ? 0.805 -63.320 53.916 1.00 12.66 340 SER A C 1
ATOM 576 O O . SER A 1 85 ? 0.476 -63.197 52.749 1.00 12.62 340 SER A O 1
ATOM 579 N N . THR A 1 86 ? 0.005 -62.992 54.932 1.00 12.35 341 THR A N 1
ATOM 580 C CA . THR A 1 86 ? -1.379 -62.573 54.740 1.00 12.32 341 THR A CA 1
ATOM 581 C C . THR A 1 86 ? -1.568 -61.097 55.073 1.00 12.30 341 THR A C 1
ATOM 582 O O . THR A 1 86 ? -1.018 -60.610 56.045 1.00 12.23 341 THR A O 1
ATOM 586 N N . PHE A 1 87 ? -2.356 -60.399 54.265 1.00 11.88 342 PHE A N 1
ATOM 587 C CA . PHE A 1 87 ? -2.760 -59.041 54.564 1.00 12.10 342 PHE A CA 1
ATOM 588 C C . PHE A 1 87 ? -4.222 -58.920 54.191 1.00 12.61 342 PHE A C 1
ATOM 589 O O . PHE A 1 87 ? -4.725 -59.658 53.330 1.00 13.14 342 PHE A O 1
ATOM 597 N N . THR A 1 88 ? -4.917 -58.010 54.857 1.00 13.06 343 THR A N 1
ATOM 598 C CA . THR A 1 88 ? -6.318 -57.739 54.554 1.00 13.34 343 THR A CA 1
ATOM 599 C C . THR A 1 88 ? -6.412 -56.739 53.417 1.00 13.52 343 THR A C 1
ATOM 600 O O . THR A 1 88 ? -5.779 -55.681 53.464 1.00 13.89 343 THR A O 1
ATOM 604 N N . VAL A 1 89 ? -7.204 -57.081 52.402 1.00 13.49 344 VAL A N 1
ATOM 605 C CA . VAL A 1 89 ? -7.485 -56.187 51.281 1.00 13.34 344 VAL A CA 1
ATOM 606 C C . VAL A 1 89 ? -8.926 -55.683 51.356 1.00 13.62 344 VAL A C 1
ATOM 607 O O . VAL A 1 89 ? -9.812 -56.361 51.878 1.00 14.19 344 VAL A O 1
ATOM 611 N N . SER A 1 90 ? -9.156 -54.480 50.857 1.00 13.74 345 SER A N 1
ATOM 612 C CA . SER A 1 90 ? -10.463 -53.844 50.959 1.00 14.14 345 SER A CA 1
ATOM 613 C C . SER A 1 90 ? -10.549 -52.710 49.931 1.00 14.42 345 SER A C 1
ATOM 614 O O . SER A 1 90 ? -9.520 -52.283 49.403 1.00 14.21 345 SER A O 1
ATOM 617 N N . SER A 1 91 ? -11.760 -52.225 49.654 1.00 14.99 346 SER A N 1
ATOM 618 C CA . SER A 1 91 ? -11.971 -51.140 48.700 1.00 15.74 346 SER A CA 1
ATOM 619 C C . SER A 1 91 ? -11.070 -49.960 48.979 1.00 15.99 346 SER A C 1
ATOM 620 O O . SER A 1 91 ? -10.446 -49.415 48.060 1.00 16.67 346 SER A O 1
ATOM 623 N N . THR A 1 92 ? -11.024 -49.551 50.243 1.00 15.82 347 THR A N 1
ATOM 624 C CA . THR A 1 92 ? -10.088 -48.523 50.685 1.00 15.84 347 THR A CA 1
ATOM 625 C C . THR A 1 92 ? -9.427 -48.904 52.012 1.00 15.44 347 THR A C 1
ATOM 626 O O . THR A 1 92 ? -9.929 -49.748 52.765 1.00 14.99 347 THR A O 1
ATOM 630 N N . ARG A 1 93 ? -8.302 -48.261 52.294 1.00 15.03 348 ARG A N 1
ATOM 631 C CA . ARG A 1 93 ? -7.598 -48.457 53.552 1.00 14.92 348 ARG A CA 1
ATOM 632 C C . ARG A 1 93 ? -7.008 -47.134 53.979 1.00 15.25 348 ARG A C 1
ATOM 633 O O . ARG A 1 93 ? -6.308 -46.480 53.206 1.00 14.69 348 ARG A O 1
ATOM 641 N N . ASP A 1 94 ? -7.315 -46.741 55.210 1.00 16.67 349 ASP A N 1
ATOM 642 C CA . ASP A 1 94 ? -6.708 -45.571 55.816 1.00 17.66 349 ASP A CA 1
ATOM 643 C C . ASP A 1 94 ? -5.385 -45.964 56.472 1.00 17.50 349 ASP A C 1
ATOM 644 O O . ASP A 1 94 ? -5.330 -46.864 57.310 1.00 16.85 349 ASP A O 1
ATOM 649 N N . MET A 1 95 ? -4.318 -45.302 56.041 1.00 17.50 350 MET A N 1
ATOM 650 C CA . MET A 1 95 ? -2.961 -45.635 56.453 1.00 17.46 350 MET A CA 1
ATOM 651 C C . MET A 1 95 ? -2.534 -44.776 57.647 1.00 18.20 350 MET A C 1
ATOM 652 O O . MET A 1 95 ? -3.114 -43.711 57.894 1.00 17.58 350 MET A O 1
ATOM 657 N N . PRO A 1 96 ? -1.512 -45.237 58.395 1.00 19.44 351 PRO A N 1
ATOM 658 C CA . PRO A 1 96 ? -1.030 -44.510 59.569 1.00 19.56 351 PRO A CA 1
ATOM 659 C C . PRO A 1 96 ? -0.728 -43.033 59.310 1.00 20.27 351 PRO A C 1
ATOM 660 O O . PRO A 1 96 ? -1.041 -42.195 60.168 1.00 20.99 351 PRO A O 1
ATOM 664 N N . ASN A 1 97 ? -0.138 -42.714 58.154 1.00 19.82 352 ASN A N 1
ATOM 665 C CA . ASN A 1 97 ? 0.223 -41.322 57.837 1.00 19.57 352 ASN A CA 1
ATOM 666 C C . ASN A 1 97 ? -0.952 -40.457 57.398 1.00 19.45 352 ASN A C 1
ATOM 667 O O . ASN A 1 97 ? -0.756 -39.318 56.983 1.00 19.61 352 ASN A O 1
ATOM 672 N N . GLY A 1 98 ? -2.157 -41.010 57.477 1.00 19.94 353 GLY A N 1
ATOM 673 C CA . GLY A 1 98 ? -3.365 -40.286 57.110 1.00 21.36 353 GLY A CA 1
ATOM 674 C C . GLY A 1 98 ? -3.824 -40.420 55.668 1.00 22.62 353 GLY A C 1
ATOM 675 O O . GLY A 1 98 ? -4.893 -39.922 55.309 1.00 23.99 353 GLY A O 1
ATOM 676 N N . GLU A 1 99 ? -3.041 -41.086 54.828 1.00 22.64 354 GLU A N 1
ATOM 677 C CA . GLU A 1 99 ? -3.449 -41.249 53.442 1.00 22.97 354 GLU A CA 1
ATOM 678 C C . GLU A 1 99 ? -4.501 -42.338 53.292 1.00 21.56 354 GLU A C 1
ATOM 679 O O . GLU A 1 99 ? -4.416 -43.377 53.935 1.00 21.16 354 GLU A O 1
ATOM 685 N N . ARG A 1 100 ? -5.501 -42.088 52.457 1.00 20.52 355 ARG A N 1
ATOM 686 C CA . ARG A 1 100 ? -6.402 -43.147 52.053 1.00 21.17 355 ARG A CA 1
ATOM 687 C C . ARG A 1 100 ? -5.948 -43.763 50.721 1.00 19.72 355 ARG A C 1
ATOM 688 O O . ARG A 1 100 ? -5.717 -43.058 49.734 1.00 19.26 355 ARG A O 1
ATOM 696 N N . ILE A 1 101 ? -5.820 -45.084 50.713 1.00 18.29 356 ILE A N 1
ATOM 697 C CA . ILE A 1 101 ? -5.442 -45.818 49.521 1.00 17.40 356 ILE A CA 1
ATOM 698 C C . ILE A 1 101 ? -6.667 -46.577 49.062 1.00 17.50 356 ILE A C 1
ATOM 699 O O . ILE A 1 101 ? -7.303 -47.265 49.851 1.00 17.46 356 ILE A O 1
ATOM 704 N N . SER A 1 102 ? -7.019 -46.443 47.791 1.00 18.30 357 SER A N 1
ATOM 705 C CA . SER A 1 102 ? -8.116 -47.248 47.277 1.00 18.79 357 SER A CA 1
ATOM 706 C C . SER A 1 102 ? -7.693 -48.182 46.155 1.00 18.34 357 SER A C 1
ATOM 707 O O . SER A 1 102 ? -6.719 -47.927 45.436 1.00 18.14 357 SER A O 1
ATOM 710 N N . ASP A 1 103 ? -8.435 -49.277 46.051 1.00 17.89 358 ASP A N 1
ATOM 711 C CA . ASP A 1 103 ? -8.219 -50.288 45.039 1.00 18.24 358 ASP A CA 1
ATOM 712 C C . ASP A 1 103 ? -8.803 -49.891 43.674 1.00 18.90 358 ASP A C 1
ATOM 713 O O . ASP A 1 103 ? -8.520 -50.538 42.659 1.00 18.92 358 ASP A O 1
ATOM 718 N N . ASP A 1 104 ? -9.597 -48.819 43.664 1.00 19.96 359 ASP A N 1
ATOM 719 C CA . ASP A 1 104 ? -10.209 -48.274 42.443 1.00 21.60 359 ASP A CA 1
ATOM 720 C C . ASP A 1 104 ? -11.268 -49.190 41.803 1.00 21.99 359 ASP A C 1
ATOM 721 O O . ASP A 1 104 ? -11.767 -48.929 40.712 1.00 22.63 359 ASP A O 1
ATOM 726 N N . SER A 1 105 ? -11.604 -50.257 42.514 1.00 22.56 360 SER A N 1
ATOM 727 C CA . SER A 1 105 ? -12.703 -51.138 42.172 1.00 23.66 360 SER A CA 1
ATOM 728 C C . SER A 1 105 ? -13.263 -51.635 43.504 1.00 24.01 360 SER A C 1
ATOM 729 O O . SER A 1 105 ? -12.515 -52.159 44.330 1.00 24.05 360 SER A O 1
ATOM 732 N N . PRO A 1 106 ? -14.572 -51.442 43.741 1.00 24.72 361 PRO A N 1
ATOM 733 C CA . PRO A 1 106 ? -15.106 -51.939 45.005 1.00 24.23 361 PRO A CA 1
ATOM 734 C C . PRO A 1 106 ? -15.135 -53.458 45.017 1.00 23.74 361 PRO A C 1
ATOM 735 O O . PRO A 1 106 ? -15.408 -54.086 43.993 1.00 24.59 361 PRO A O 1
ATOM 739 N N . HIS A 1 107 ? -14.828 -54.035 46.171 1.00 23.33 362 HIS A N 1
ATOM 740 C CA . HIS A 1 107 ? -14.834 -55.480 46.360 1.00 23.12 362 HIS A CA 1
ATOM 741 C C . HIS A 1 107 ? -14.927 -55.769 47.830 1.00 23.44 362 HIS A C 1
ATOM 742 O O . HIS A 1 107 ? -14.772 -54.864 48.657 1.00 23.56 362 HIS A O 1
ATOM 749 N N . GLU A 1 108 ? -15.191 -57.028 48.166 1.00 24.07 363 GLU A N 1
ATOM 750 C CA . GLU A 1 108 ? -15.343 -57.475 49.549 1.00 24.87 363 GLU A CA 1
ATOM 751 C C . GLU A 1 108 ? -14.020 -57.377 50.320 1.00 23.36 363 GLU A C 1
ATOM 752 O O . GLU A 1 108 ? -12.956 -57.677 49.767 1.00 22.63 363 GLU A O 1
ATOM 758 N N . THR A 1 109 ? -14.089 -56.949 51.582 1.00 21.40 364 THR A N 1
ATOM 759 C CA . THR A 1 109 ? -12.945 -57.027 52.482 1.00 20.38 364 THR A CA 1
ATOM 760 C C . THR A 1 109 ? -12.647 -58.499 52.760 1.00 20.57 364 THR A C 1
ATOM 761 O O . THR A 1 109 ? -13.548 -59.257 53.108 1.00 21.48 364 THR A O 1
ATOM 765 N N . GLN A 1 110 ? -11.394 -58.906 52.592 1.00 19.98 365 GLN A N 1
ATOM 766 C CA . GLN A 1 110 ? -11.007 -60.279 52.886 1.00 20.62 365 GLN A CA 1
ATOM 767 C C . GLN A 1 110 ? -9.509 -60.394 53.102 1.00 19.65 365 GLN A C 1
ATOM 768 O O . GLN A 1 110 ? -8.745 -59.521 52.699 1.00 18.42 365 GLN A O 1
ATOM 774 N N . ASP A 1 111 ? -9.091 -61.482 53.737 1.00 19.53 366 ASP A N 1
ATOM 775 C CA . ASP A 1 111 ? -7.675 -61.752 53.893 1.00 19.91 366 ASP A CA 1
ATOM 776 C C . ASP A 1 111 ? -7.134 -62.484 52.664 1.00 18.74 366 ASP A C 1
ATOM 777 O O . ASP A 1 111 ? -7.833 -63.286 52.044 1.00 18.01 366 ASP A O 1
ATOM 782 N N . MET A 1 112 ? -5.889 -62.188 52.304 1.00 17.66 367 MET A N 1
ATOM 783 C CA . MET A 1 112 ? -5.280 -62.794 51.129 1.00 16.38 367 MET A CA 1
ATOM 784 C C . MET A 1 112 ? -3.770 -62.860 51.305 1.00 14.70 367 MET A C 1
ATOM 785 O O . MET A 1 112 ? -3.187 -61.983 51.926 1.00 13.96 367 MET A O 1
ATOM 790 N N . THR A 1 113 ? -3.137 -63.895 50.751 1.00 13.59 368 THR A N 1
ATOM 791 C CA . THR A 1 113 ? -1.668 -63.983 50.725 1.00 12.57 368 THR A CA 1
ATOM 792 C C . THR A 1 113 ? -1.084 -62.958 49.760 1.00 11.93 368 THR A C 1
ATOM 793 O O . THR A 1 113 ? -1.787 -62.446 48.880 1.00 11.42 368 THR A O 1
ATOM 797 N N . VAL A 1 114 ? 0.190 -62.638 49.964 1.00 11.45 369 VAL A N 1
ATOM 798 C CA . VAL A 1 114 ? 0.968 -61.783 49.059 1.00 11.10 369 VAL A CA 1
ATOM 799 C C . VAL A 1 114 ? 0.831 -62.231 47.580 1.00 10.91 369 VAL A C 1
ATOM 800 O O . VAL A 1 114 ? 0.617 -61.404 46.680 1.00 10.59 369 VAL A O 1
ATOM 804 N N . ALA A 1 115 ? 0.919 -63.536 47.341 1.00 10.50 370 ALA A N 1
ATOM 805 C CA . ALA A 1 115 ? 0.782 -64.065 45.993 1.00 10.15 370 ALA A CA 1
ATOM 806 C C . ALA A 1 115 ? -0.549 -63.675 45.342 1.00 10.05 370 ALA A C 1
ATOM 807 O O . ALA A 1 115 ? -0.566 -63.222 44.193 1.00 9.83 370 ALA A O 1
ATOM 809 N N . GLY A 1 116 ? -1.653 -63.834 46.078 1.00 9.91 371 GLY A N 1
ATOM 810 C CA . GLY A 1 116 ? -2.983 -63.452 45.587 1.00 9.72 371 GLY A CA 1
ATOM 811 C C . GLY A 1 116 ? -3.144 -61.959 45.386 1.00 9.60 371 GLY A C 1
ATOM 812 O O . GLY A 1 116 ? -3.823 -61.509 44.463 1.00 9.65 371 GLY A O 1
ATOM 813 N N . ILE A 1 117 ? -2.525 -61.189 46.272 1.00 9.49 372 ILE A N 1
ATOM 814 C CA . ILE A 1 117 ? -2.597 -59.733 46.237 1.00 9.13 372 ILE A CA 1
ATOM 815 C C . ILE A 1 117 ? -1.979 -59.211 44.938 1.00 9.13 372 ILE A C 1
ATOM 816 O O . ILE A 1 117 ? -2.506 -58.278 44.316 1.00 9.14 372 ILE A O 1
ATOM 821 N N . ILE A 1 118 ? -0.866 -59.819 44.534 1.00 9.17 373 ILE A N 1
ATOM 822 C CA . ILE A 1 118 ? -0.187 -59.440 43.297 1.00 9.20 373 ILE A CA 1
ATOM 823 C C . ILE A 1 118 ? -0.930 -59.921 42.044 1.00 9.25 373 ILE A C 1
ATOM 824 O O . ILE A 1 118 ? -1.069 -59.163 41.094 1.00 8.97 373 ILE A O 1
ATOM 829 N N . ALA A 1 119 ? -1.419 -61.162 42.066 1.00 9.42 374 ALA A N 1
ATOM 830 C CA . ALA A 1 119 ? -2.206 -61.712 40.968 1.00 9.76 374 ALA A CA 1
ATOM 831 C C . ALA A 1 119 ? -3.473 -60.883 40.724 1.00 10.22 374 ALA A C 1
ATOM 832 O O . ALA A 1 119 ? -3.840 -60.630 39.575 1.00 10.39 374 ALA A O 1
ATOM 834 N N . HIS A 1 120 ? -4.110 -60.437 41.808 1.00 10.55 375 HIS A N 1
ATOM 835 C CA . HIS A 1 120 ? -5.318 -59.620 41.735 1.00 10.91 375 HIS A CA 1
ATOM 836 C C . HIS A 1 120 ? -5.030 -58.150 41.571 1.00 11.16 375 HIS A C 1
ATOM 837 O O . HIS A 1 120 ? -5.926 -57.386 41.214 1.00 11.30 375 HIS A O 1
ATOM 844 N N . SER A 1 121 ? -3.782 -57.746 41.822 1.00 11.35 376 SER A N 1
ATOM 845 C CA . SER A 1 121 ? -3.340 -56.341 41.744 1.00 11.43 376 SER A CA 1
ATOM 846 C C . SER A 1 121 ? -4.144 -55.414 42.694 1.00 11.80 376 SER A C 1
ATOM 847 O O . SER A 1 121 ? -4.654 -54.355 42.282 1.00 11.77 376 SER A O 1
ATOM 850 N N . TYR A 1 122 ? -4.257 -55.819 43.964 1.00 12.10 377 TYR A N 1
ATOM 851 C CA . TYR A 1 122 ? -4.922 -54.981 44.979 1.00 12.12 377 TYR A CA 1
ATOM 852 C C . TYR A 1 122 ? -3.970 -53.996 45.637 1.00 11.90 377 TYR A C 1
ATOM 853 O O . TYR A 1 122 ? -3.010 -54.409 46.297 1.00 11.82 377 TYR A O 1
ATOM 862 N N . ASN A 1 123 ? -4.251 -52.702 45.486 1.00 11.60 378 ASN A N 1
ATOM 863 C CA . ASN A 1 123 ? -3.409 -51.659 46.082 1.00 11.79 378 ASN A CA 1
ATOM 864 C C . ASN A 1 123 ? -3.362 -51.702 47.606 1.00 11.37 378 ASN A C 1
ATOM 865 O O . ASN A 1 123 ? -2.313 -51.438 48.194 1.00 10.97 378 ASN A O 1
ATOM 870 N N . THR A 1 124 ? -4.502 -52.023 48.225 1.00 11.24 379 THR A N 1
ATOM 871 C CA . THR A 1 124 ? -4.613 -52.055 49.682 1.00 11.00 379 THR A CA 1
ATOM 872 C C . THR A 1 124 ? -3.745 -53.142 50.306 1.00 10.99 379 THR A C 1
ATOM 873 O O . THR A 1 124 ? -3.299 -52.981 51.430 1.00 10.81 379 THR A O 1
ATOM 877 N N . GLY A 1 125 ? -3.490 -54.225 49.565 1.00 11.05 380 GLY A N 1
ATOM 878 C CA . GLY A 1 125 ? -2.559 -55.257 50.003 1.00 11.08 380 GLY A CA 1
ATOM 879 C C . GLY A 1 125 ? -1.120 -54.884 49.705 1.00 11.38 380 GLY A C 1
ATOM 880 O O . GLY A 1 125 ? -0.210 -55.203 50.476 1.00 11.65 380 GLY A O 1
ATOM 881 N N . THR A 1 126 ? -0.926 -54.173 48.599 1.00 11.51 381 THR A N 1
ATOM 882 C CA . THR A 1 126 ? 0.398 -53.787 48.098 1.00 11.75 381 THR A CA 1
ATOM 883 C C . THR A 1 126 ? 1.073 -52.737 48.984 1.00 11.58 381 THR A C 1
ATOM 884 O O . THR A 1 126 ? 2.270 -52.817 49.242 1.00 11.82 381 THR A O 1
ATOM 888 N N . VAL A 1 127 ? 0.313 -51.753 49.443 1.00 11.43 382 VAL A N 1
ATOM 889 C CA . VAL A 1 127 ? 0.878 -50.724 50.319 1.00 11.48 382 VAL A CA 1
ATOM 890 C C . VAL A 1 127 ? 1.336 -51.281 51.682 1.00 11.86 382 VAL A C 1
ATOM 891 O O . VAL A 1 127 ? 2.265 -50.741 52.302 1.00 12.01 382 VAL A O 1
ATOM 895 N N . GLN A 1 128 ? 0.694 -52.357 52.135 1.00 11.70 383 GLN A N 1
ATOM 896 C CA . GLN A 1 128 ? 1.081 -53.010 53.384 1.00 11.51 383 GLN A CA 1
ATOM 897 C C . GLN A 1 128 ? 2.351 -53.839 53.198 1.00 11.75 383 GLN A C 1
ATOM 898 O O . GLN A 1 128 ? 3.155 -53.958 54.121 1.00 12.45 383 GLN A O 1
ATOM 904 N N . ILE A 1 129 ? 2.517 -54.435 52.025 1.00 11.19 384 ILE A N 1
ATOM 905 C CA . ILE A 1 129 ? 3.769 -55.078 51.671 1.00 11.21 384 ILE A CA 1
ATOM 906 C C . ILE A 1 129 ? 4.902 -54.048 51.647 1.00 11.30 384 ILE A C 1
ATOM 907 O O . ILE A 1 129 ? 5.975 -54.260 52.231 1.00 11.06 384 ILE A O 1
ATOM 912 N N . GLY A 1 130 ? 4.650 -52.922 50.996 1.00 11.47 385 GLY A N 1
ATOM 913 C CA . GLY A 1 130 ? 5.640 -51.860 50.891 1.00 11.89 385 GLY A CA 1
ATOM 914 C C . GLY A 1 130 ? 6.046 -51.248 52.221 1.00 12.27 385 GLY A C 1
ATOM 915 O O . GLY A 1 130 ? 7.186 -50.816 52.390 1.00 11.99 385 GLY A O 1
ATOM 916 N N . ASP A 1 131 ? 5.108 -51.209 53.160 1.00 12.73 386 ASP A N 1
ATOM 917 C CA . ASP A 1 131 ? 5.359 -50.622 54.472 1.00 13.33 386 ASP A CA 1
ATOM 918 C C . ASP A 1 131 ? 6.259 -51.477 55.365 1.00 13.08 386 ASP A C 1
ATOM 919 O O . ASP A 1 131 ? 6.647 -51.033 56.436 1.00 13.30 386 ASP A O 1
ATOM 924 N N . THR A 1 132 ? 6.611 -52.684 54.917 1.00 12.94 387 THR A N 1
ATOM 925 C CA . THR A 1 132 ? 7.515 -53.525 55.684 1.00 12.91 387 THR A CA 1
ATOM 926 C C . THR A 1 132 ? 8.986 -53.159 55.487 1.00 13.48 387 THR A C 1
ATOM 927 O O . THR A 1 132 ? 9.853 -53.672 56.209 1.00 13.69 387 THR A O 1
ATOM 931 N N . VAL A 1 133 ? 9.282 -52.292 54.518 1.00 13.64 388 VAL A N 1
ATOM 932 C CA . VAL A 1 133 ? 10.663 -51.831 54.306 1.00 14.37 388 VAL A CA 1
ATOM 933 C C . VAL A 1 133 ? 10.710 -50.313 54.320 1.00 14.62 388 VAL A C 1
ATOM 934 O O . VAL A 1 133 ? 9.693 -49.657 54.108 1.00 15.17 388 VAL A O 1
ATOM 938 N N . SER A 1 134 ? 11.879 -49.750 54.585 1.00 14.92 389 SER A N 1
ATOM 939 C CA . SER A 1 134 ? 12.013 -48.301 54.608 1.00 15.58 389 SER A CA 1
ATOM 940 C C . SER A 1 134 ? 12.053 -47.762 53.187 1.00 15.78 389 SER A C 1
ATOM 941 O O . SER A 1 134 ? 12.403 -48.478 52.249 1.00 15.69 389 SER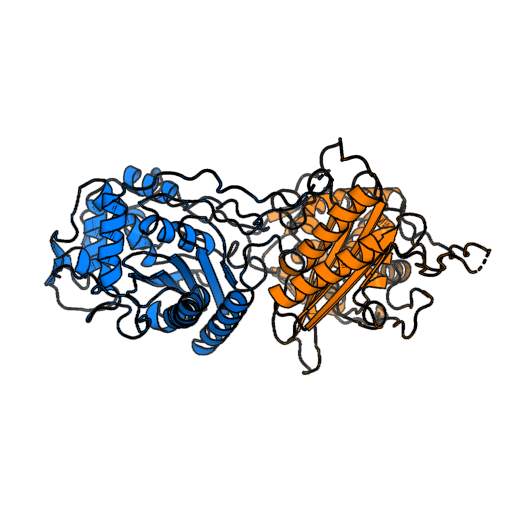 A O 1
ATOM 944 N N . ASP A 1 135 ? 11.724 -46.489 53.039 1.00 16.37 390 ASP A N 1
ATOM 945 C CA . ASP A 1 135 ? 11.738 -45.840 51.741 1.00 17.21 390 ASP A CA 1
ATOM 946 C C . ASP A 1 135 ? 13.122 -45.785 51.148 1.00 17.59 390 ASP A C 1
ATOM 947 O O . ASP A 1 135 ? 13.275 -45.949 49.948 1.00 18.57 390 ASP A O 1
ATOM 952 N N . SER A 1 136 ? 14.135 -45.563 51.976 1.00 17.76 391 SER A N 1
ATOM 953 C CA . SER A 1 136 ? 15.491 -45.471 51.451 1.00 17.72 391 SER A CA 1
ATOM 954 C C . SER A 1 136 ? 15.929 -46.801 50.837 1.00 17.25 391 SER A C 1
ATOM 955 O O . SER A 1 136 ? 16.621 -46.813 49.825 1.00 17.28 391 SER A O 1
ATOM 958 N N . VAL A 1 137 ? 15.513 -47.910 51.444 1.00 16.91 392 VAL A N 1
ATOM 959 C CA . VAL A 1 137 ? 15.823 -49.253 50.937 1.00 16.91 392 VAL A CA 1
ATOM 960 C C . VAL A 1 137 ? 15.036 -49.524 49.643 1.00 16.94 392 VAL A C 1
ATOM 961 O O . VAL A 1 137 ? 15.605 -50.007 48.665 1.00 17.36 392 VAL A O 1
ATOM 965 N N . ARG A 1 138 ? 13.743 -49.200 49.635 1.00 16.54 393 ARG A N 1
ATOM 966 C CA . ARG A 1 138 ? 12.920 -49.340 48.436 1.00 16.32 393 ARG A CA 1
ATOM 967 C C . ARG A 1 138 ? 13.489 -48.554 47.253 1.00 16.30 393 ARG A C 1
ATOM 968 O O . ARG A 1 138 ? 13.614 -49.084 46.138 1.00 15.35 393 ARG A O 1
ATOM 976 N N . TYR A 1 139 ? 13.810 -47.290 47.519 1.00 16.44 394 TYR A N 1
ATOM 977 C CA . TYR A 1 139 ? 14.394 -46.381 46.541 1.00 16.91 394 TYR A CA 1
ATOM 978 C C . TYR A 1 139 ? 15.660 -46.962 45.954 1.00 17.00 394 TYR A C 1
ATOM 979 O O . TYR A 1 139 ? 15.876 -46.888 44.753 1.00 16.87 394 TYR A O 1
ATOM 988 N N . GLU A 1 140 ? 16.491 -47.546 46.808 1.00 18.01 395 GLU A N 1
ATOM 989 C CA . GLU A 1 140 ? 17.717 -48.178 46.351 1.00 19.13 395 GLU A CA 1
ATOM 990 C C . GLU A 1 140 ? 17.446 -49.338 45.395 1.00 17.39 395 GLU A C 1
ATOM 991 O O . GLU A 1 140 ? 18.166 -49.509 44.425 1.00 17.04 395 GLU A O 1
ATOM 997 N N . TYR A 1 141 ? 16.430 -50.145 45.683 1.00 16.01 396 TYR A N 1
ATOM 998 C CA . TYR A 1 141 ? 16.019 -51.211 44.766 1.00 15.28 396 TYR A CA 1
ATOM 999 C C . TYR A 1 141 ? 15.493 -50.654 43.451 1.00 15.71 396 TYR A C 1
ATOM 1000 O O . TYR A 1 141 ? 15.765 -51.212 42.388 1.00 15.23 396 TYR A O 1
ATOM 1009 N N . MET A 1 142 ? 14.749 -49.557 43.524 1.00 16.05 397 MET A N 1
ATOM 1010 C CA . MET A 1 142 ? 14.253 -48.901 42.330 1.00 17.07 397 MET A CA 1
ATOM 1011 C C . MET A 1 142 ? 15.423 -48.538 41.413 1.00 17.48 397 MET A C 1
ATOM 1012 O O . MET A 1 142 ? 15.395 -48.843 40.213 1.00 17.09 397 MET A O 1
ATOM 1017 N N . GLN A 1 143 ? 16.457 -47.920 41.979 1.00 17.62 398 GLN A N 1
ATOM 1018 C CA . GLN A 1 143 ? 17.651 -47.569 41.210 1.00 18.38 398 GLN A CA 1
ATOM 1019 C C . GLN A 1 143 ? 18.342 -48.797 40.634 1.00 17.88 398 GLN A C 1
ATOM 1020 O O . GLN A 1 143 ? 18.746 -48.802 39.468 1.00 19.11 398 GLN A O 1
ATOM 1026 N N . LYS A 1 144 ? 18.497 -49.830 41.454 1.00 17.22 399 LYS A N 1
ATOM 1027 C CA . LYS A 1 144 ? 19.174 -51.042 41.018 1.00 17.12 399 LYS A CA 1
ATOM 1028 C C . LYS A 1 144 ? 18.436 -51.711 39.856 1.00 15.77 399 LYS A C 1
ATOM 1029 O O . LYS A 1 144 ? 19.065 -52.318 38.989 1.00 14.94 399 LYS A O 1
ATOM 1035 N N . PHE A 1 145 ? 17.106 -51.612 39.881 1.00 14.57 400 PHE A N 1
ATOM 1036 C CA . PHE A 1 145 ? 16.247 -52.106 38.806 1.00 14.21 400 PHE A CA 1
ATOM 1037 C C . PHE A 1 145 ? 16.330 -51.275 37.512 1.00 14.59 400 PHE A C 1
ATOM 1038 O O . PHE A 1 145 ? 15.779 -51.682 36.479 1.00 14.46 400 PHE A O 1
ATOM 1046 N N . GLY A 1 146 ? 17.011 -50.126 37.577 1.00 14.40 401 GLY A N 1
ATOM 1047 C CA . GLY A 1 146 ? 17.334 -49.333 36.404 1.00 14.54 401 GLY A CA 1
ATOM 1048 C C . GLY A 1 146 ? 16.508 -48.077 36.233 1.00 15.26 401 GLY A C 1
ATOM 1049 O O . GLY A 1 146 ? 16.713 -47.329 35.270 1.00 15.92 401 GLY A O 1
ATOM 1050 N N . TRP A 1 147 ? 15.579 -47.831 37.156 1.00 15.42 402 TRP A N 1
ATOM 1051 C CA . TRP A 1 147 ? 14.735 -46.639 37.102 1.00 16.03 402 TRP A CA 1
ATOM 1052 C C . TRP A 1 147 ? 15.527 -45.395 37.367 1.00 16.20 402 TRP A C 1
ATOM 1053 O O . TRP A 1 147 ? 16.498 -45.427 38.121 1.00 16.58 402 TRP A O 1
ATOM 1064 N N . GLY A 1 148 ? 15.115 -44.287 36.753 1.00 16.47 403 GLY A N 1
ATOM 1065 C CA . GLY A 1 148 ? 15.827 -43.018 36.863 1.00 16.22 403 GLY A CA 1
ATOM 1066 C C . GLY A 1 148 ? 17.129 -42.917 36.080 1.00 16.45 403 GLY A C 1
ATOM 1067 O O . GLY A 1 148 ? 17.761 -41.870 36.085 1.00 17.21 403 GLY A O 1
ATOM 1068 N N . ALA A 1 149 ? 17.537 -43.983 35.400 1.00 16.21 404 ALA A N 1
ATOM 1069 C CA . ALA A 1 149 ? 18.785 -43.973 34.640 1.00 16.94 404 ALA A CA 1
ATOM 1070 C C . ALA A 1 149 ? 18.604 -44.479 33.204 1.00 17.75 404 ALA A C 1
ATOM 1071 O O . ALA A 1 149 ? 17.815 -45.397 32.959 1.00 17.36 404 ALA A O 1
ATOM 1073 N N . LYS A 1 150 ? 19.349 -43.897 32.258 1.00 18.54 405 LYS A N 1
ATOM 1074 C CA . LYS A 1 150 ? 19.404 -44.439 30.887 1.00 18.25 405 LYS A CA 1
ATOM 1075 C C . LYS A 1 150 ? 19.919 -45.864 30.965 1.00 18.52 405 LYS A C 1
ATOM 1076 O O . LYS A 1 150 ? 20.701 -46.190 31.867 1.00 19.69 405 LYS A O 1
ATOM 1082 N N . THR A 1 151 ? 19.483 -46.713 30.037 1.00 17.94 406 THR A N 1
ATOM 1083 C CA . THR A 1 151 ? 19.929 -48.097 29.987 1.00 17.86 406 THR A CA 1
ATOM 1084 C C . THR A 1 151 ? 21.283 -48.227 29.298 1.00 18.68 406 THR A C 1
ATOM 1085 O O . THR A 1 151 ? 21.986 -49.219 29.482 1.00 19.34 406 THR A O 1
ATOM 1089 N N . GLY A 1 152 ? 21.639 -47.229 28.494 1.00 19.68 407 GLY A N 1
ATOM 1090 C CA . GLY A 1 152 ? 22.884 -47.256 27.728 1.00 20.28 407 GLY A CA 1
ATOM 1091 C C . GLY A 1 152 ? 22.818 -47.877 26.337 1.00 20.61 407 GLY A C 1
ATOM 1092 O O . GLY A 1 152 ? 23.841 -47.949 25.650 1.00 21.39 407 GLY A O 1
ATOM 1093 N N . ILE A 1 153 ? 21.635 -48.326 25.915 1.00 20.04 408 ILE A N 1
ATOM 1094 C CA . ILE A 1 153 ? 21.459 -48.902 24.562 1.00 20.54 408 ILE A CA 1
ATOM 1095 C C . ILE A 1 153 ? 21.919 -47.910 23.477 1.00 20.83 408 ILE A C 1
ATOM 1096 O O . ILE A 1 153 ? 21.725 -46.697 23.619 1.00 20.89 408 ILE A O 1
ATOM 1101 N N . THR A 1 154 ? 22.543 -48.414 22.412 1.00 21.52 409 THR A N 1
ATOM 1102 C CA . THR A 1 154 ? 23.130 -47.523 21.397 1.00 22.35 409 THR A CA 1
ATOM 1103 C C . THR A 1 154 ? 22.095 -47.035 20.382 1.00 21.68 409 THR A C 1
ATOM 1104 O O . THR A 1 154 ? 22.173 -47.345 19.188 1.00 22.65 409 THR A O 1
ATOM 1108 N N . LEU A 1 155 ? 21.117 -46.297 20.889 1.00 20.33 410 LEU A N 1
ATOM 1109 C CA . LEU A 1 155 ? 20.105 -45.629 20.100 1.00 19.58 410 LEU A CA 1
ATOM 1110 C C . LEU A 1 155 ? 20.125 -44.188 20.555 1.00 19.59 410 LEU A C 1
ATOM 1111 O O . LEU A 1 155 ? 20.540 -43.919 21.666 1.00 20.54 410 LEU A O 1
ATOM 1116 N N . PRO A 1 156 ? 19.717 -43.246 19.693 1.00 19.52 411 PRO A N 1
ATOM 1117 C CA . PRO A 1 156 ? 19.707 -41.863 20.156 1.00 19.07 411 PRO A CA 1
ATOM 1118 C C . PRO A 1 156 ? 18.494 -41.527 21.020 1.00 19.15 411 PRO A C 1
ATOM 1119 O O . PRO A 1 156 ? 17.510 -42.266 21.014 1.00 18.36 411 PRO A O 1
ATOM 1123 N N . SER A 1 157 ? 18.610 -40.425 21.764 1.00 19.44 412 SER A N 1
ATOM 1124 C CA . SER A 1 157 ? 17.499 -39.763 22.433 1.00 20.03 412 SER A CA 1
ATOM 1125 C C . SER A 1 157 ? 16.886 -40.534 23.611 1.00 19.83 412 SER A C 1
ATOM 1126 O O . SER A 1 157 ? 15.733 -40.297 23.964 1.00 20.22 412 SER A O 1
ATOM 1129 N N . GLU A 1 158 ? 17.636 -41.453 24.212 1.00 19.60 413 GLU A N 1
ATOM 1130 C CA . GLU A 1 158 ? 17.122 -42.202 25.362 1.00 19.97 413 GLU A CA 1
ATOM 1131 C C . GLU A 1 158 ? 16.869 -41.296 26.594 1.00 20.43 413 GLU A C 1
ATOM 1132 O O . GLU A 1 158 ? 17.712 -40.471 26.959 1.00 19.06 413 GLU A O 1
ATOM 1138 N N . GLU A 1 159 ? 15.690 -41.443 27.195 1.00 20.95 414 GLU A N 1
ATOM 1139 C CA . GLU A 1 159 ? 15.349 -40.755 28.434 1.00 22.14 414 GLU A CA 1
ATOM 1140 C C . GLU A 1 159 ? 15.725 -41.580 29.663 1.00 20.53 414 GLU A C 1
ATOM 1141 O O . GLU A 1 159 ? 15.642 -42.810 29.666 1.00 19.77 414 GLU A O 1
ATOM 1147 N N . SER A 1 160 ? 16.141 -40.887 30.712 1.00 19.77 415 SER A N 1
ATOM 1148 C CA . SER A 1 160 ? 16.445 -41.519 31.990 1.00 18.43 415 SER A CA 1
ATOM 1149 C C . SER A 1 160 ? 15.173 -41.828 32.790 1.00 17.90 415 SER A C 1
ATOM 1150 O O . SER A 1 160 ? 15.192 -42.671 33.671 1.00 17.19 415 SER A O 1
ATOM 1153 N N . GLY A 1 161 ? 14.066 -41.169 32.462 1.00 17.29 416 GLY A N 1
ATOM 1154 C CA . GLY A 1 161 ? 12.836 -41.308 33.233 1.00 17.81 416 GLY A CA 1
ATOM 1155 C C . GLY A 1 161 ? 12.873 -40.387 34.447 1.00 18.56 416 GLY A C 1
ATOM 1156 O O . GLY A 1 161 ? 13.774 -39.547 34.573 1.00 18.32 416 GLY A O 1
ATOM 1157 N N . ILE A 1 162 ? 11.893 -40.538 35.338 1.00 18.95 417 ILE A N 1
ATOM 1158 C CA . ILE A 1 162 ? 11.812 -39.708 36.534 1.00 19.16 417 ILE A CA 1
ATOM 1159 C C . ILE A 1 162 ? 11.695 -40.567 37.785 1.00 19.45 417 ILE A C 1
ATOM 1160 O O . ILE A 1 162 ? 10.710 -41.293 37.982 1.00 19.08 417 ILE A O 1
ATOM 1165 N N . LEU A 1 163 ? 12.729 -40.499 38.611 1.00 19.93 418 LEU A N 1
ATOM 1166 C CA . LEU A 1 163 ? 12.701 -41.063 39.957 1.00 20.41 418 LEU A CA 1
ATOM 1167 C C . LEU A 1 163 ? 13.186 -39.967 40.913 1.00 21.53 418 LEU A C 1
ATOM 1168 O O . LEU A 1 163 ? 14.386 -39.704 41.006 1.00 21.43 418 LEU A O 1
ATOM 1173 N N . ARG A 1 164 ? 12.251 -39.299 41.585 1.00 23.60 419 ARG A N 1
ATOM 1174 C CA . ARG A 1 164 ? 12.608 -38.312 42.592 1.00 25.27 419 ARG A CA 1
ATOM 1175 C C . ARG A 1 164 ? 13.287 -39.020 43.778 1.00 24.01 419 ARG A C 1
ATOM 1176 O O . ARG A 1 164 ? 12.865 -40.111 44.172 1.00 23.12 419 ARG A O 1
ATOM 1184 N N . PRO A 1 165 ? 14.343 -38.405 44.350 1.00 23.90 420 PRO A N 1
ATOM 1185 C CA . PRO A 1 165 ? 15.012 -38.992 45.527 1.00 23.34 420 PRO A CA 1
ATOM 1186 C C . PRO A 1 165 ? 14.047 -39.181 46.698 1.00 22.79 420 PRO A C 1
ATOM 1187 O O . PRO A 1 165 ? 13.191 -38.327 46.928 1.00 22.24 420 PRO A O 1
ATOM 1191 N N . HIS A 1 166 ? 14.178 -40.301 47.412 1.00 22.11 421 HIS A N 1
ATOM 1192 C CA . HIS A 1 166 ? 13.199 -40.698 48.431 1.00 22.36 421 HIS A CA 1
ATOM 1193 C C . HIS A 1 166 ? 13.054 -39.651 49.502 1.00 22.94 421 HIS A C 1
ATOM 1194 O O . HIS A 1 166 ? 11.962 -39.440 50.010 1.00 22.23 421 HIS A O 1
ATOM 1201 N N . THR A 1 167 ? 14.154 -38.963 49.818 1.00 24.32 422 THR A N 1
ATOM 1202 C CA . THR A 1 167 ? 14.179 -37.877 50.812 1.00 25.87 422 THR A CA 1
ATOM 1203 C C . THR A 1 167 ? 13.203 -36.753 50.472 1.00 26.70 422 THR A C 1
ATOM 1204 O O . THR A 1 167 ? 12.881 -35.906 51.310 1.00 27.33 422 THR A O 1
ATOM 1208 N N . GLU A 1 168 ? 12.725 -36.773 49.236 1.00 27.00 423 GLU A N 1
ATOM 1209 C CA . GLU A 1 168 ? 11.863 -35.743 48.693 1.00 26.63 423 GLU A CA 1
ATOM 1210 C C . GLU A 1 168 ? 10.385 -36.143 48.796 1.00 24.63 423 GLU A C 1
ATOM 1211 O O . GLU A 1 168 ? 9.508 -35.293 48.668 1.00 24.15 423 GLU A O 1
ATOM 1217 N N . TRP A 1 169 ? 10.111 -37.432 49.029 1.00 22.08 424 TRP A N 1
ATOM 1218 C CA . TRP A 1 169 ? 8.729 -37.945 49.055 1.00 20.88 424 TRP A CA 1
ATOM 1219 C C . TRP A 1 169 ? 7.870 -37.435 50.193 1.00 20.67 424 TRP A C 1
ATOM 1220 O O . TRP A 1 169 ? 8.306 -37.390 51.349 1.00 20.49 424 TRP A O 1
ATOM 1231 N N . GLY A 1 170 ? 6.633 -37.062 49.870 1.00 20.52 425 GLY A N 1
ATOM 1232 C CA . GLY A 1 170 ? 5.635 -36.731 50.884 1.00 20.74 425 GLY A CA 1
ATOM 1233 C C . GLY A 1 170 ? 4.842 -37.967 51.264 1.00 20.52 425 GLY A C 1
ATOM 1234 O O . GLY A 1 170 ? 5.147 -39.066 50.809 1.00 20.28 425 GLY A O 1
ATOM 1235 N N . ASP A 1 171 ? 3.813 -37.776 52.083 1.00 20.56 426 ASP A N 1
ATOM 1236 C CA . ASP A 1 171 ? 2.924 -38.848 52.529 1.00 21.95 426 ASP A CA 1
ATOM 1237 C C . ASP A 1 171 ? 2.303 -39.654 51.381 1.00 21.70 426 ASP A C 1
ATOM 1238 O O . ASP A 1 171 ? 2.229 -40.882 51.439 1.00 21.78 426 ASP A O 1
ATOM 1243 N N . ARG A 1 172 ? 1.845 -38.954 50.349 1.00 21.98 427 ARG A N 1
ATOM 1244 C CA . ARG A 1 172 ? 1.227 -39.588 49.187 1.00 21.57 427 ARG A CA 1
ATOM 1245 C C . ARG A 1 172 ? 2.272 -40.332 48.333 1.00 19.36 427 ARG A C 1
ATOM 1246 O O . ARG A 1 172 ? 2.072 -41.498 48.003 1.00 18.16 427 ARG A O 1
ATOM 1254 N N . ASP A 1 173 ? 3.376 -39.656 48.007 1.00 17.87 428 ASP A N 1
ATOM 1255 C CA . ASP A 1 173 ? 4.498 -40.244 47.265 1.00 17.63 428 ASP A CA 1
ATOM 1256 C C . ASP A 1 173 ? 4.966 -41.547 47.853 1.00 16.26 428 ASP A C 1
ATOM 1257 O O . ASP A 1 173 ? 5.333 -42.467 47.129 1.00 16.22 428 ASP A O 1
ATOM 1262 N N . HIS A 1 174 ? 4.999 -41.604 49.177 1.00 15.15 429 HIS A N 1
ATOM 1263 C CA . HIS A 1 174 ? 5.419 -42.798 49.898 1.00 13.97 429 HIS A CA 1
ATOM 1264 C C . HIS A 1 174 ? 4.664 -44.021 49.404 1.00 13.74 429 HIS A C 1
ATOM 1265 O O . HIS A 1 174 ? 5.257 -45.089 49.216 1.00 13.13 429 HIS A O 1
ATOM 1272 N N . TYR A 1 175 ? 3.357 -43.851 49.175 1.00 13.31 430 TYR A N 1
ATOM 1273 C CA . TYR A 1 175 ? 2.489 -44.918 48.694 1.00 13.24 430 TYR A CA 1
ATOM 1274 C C . TYR A 1 175 ? 2.383 -45.045 47.176 1.00 13.26 430 TYR A C 1
ATOM 1275 O O . TYR A 1 175 ? 2.426 -46.164 46.656 1.00 12.76 430 TYR A O 1
ATOM 1284 N N . THR A 1 176 ? 2.236 -43.923 46.464 1.00 13.41 431 THR A N 1
ATOM 1285 C CA . THR A 1 176 ? 2.017 -43.998 45.010 1.00 13.56 431 THR A CA 1
ATOM 1286 C C . THR A 1 176 ? 3.207 -44.624 44.299 1.00 13.66 431 THR A C 1
ATOM 1287 O O . THR A 1 176 ? 3.036 -45.317 43.301 1.00 13.71 431 THR A O 1
ATOM 1291 N N . THR A 1 177 ? 4.405 -44.415 44.838 1.00 13.44 432 THR A N 1
ATOM 1292 C CA . THR A 1 177 ? 5.596 -45.026 44.269 1.00 13.05 432 THR A CA 1
ATOM 1293 C C . THR A 1 177 ? 5.657 -46.542 44.433 1.00 12.90 432 THR A C 1
ATOM 1294 O O . THR A 1 177 ? 6.521 -47.178 43.846 1.00 13.64 432 THR A O 1
ATOM 1298 N N . MET A 1 178 ? 4.764 -47.122 45.227 1.00 12.29 433 MET A N 1
ATOM 1299 C CA . MET A 1 178 ? 4.742 -48.571 45.424 1.00 11.94 433 MET A CA 1
ATOM 1300 C C . MET A 1 178 ? 4.016 -49.269 44.287 1.00 11.84 433 MET A C 1
ATOM 1301 O O . MET A 1 178 ? 4.218 -50.467 44.046 1.00 11.32 433 MET A O 1
ATOM 1306 N N . PHE A 1 179 ? 3.125 -48.523 43.636 1.00 11.91 434 PHE A N 1
ATOM 1307 C CA . PHE A 1 179 ? 2.340 -49.057 42.527 1.00 12.12 434 PHE A CA 1
ATOM 1308 C C . PHE A 1 179 ? 2.450 -48.242 41.228 1.00 12.09 434 PHE A C 1
ATOM 1309 O O . PHE A 1 179 ? 1.474 -48.093 40.500 1.00 11.95 434 PHE A O 1
ATOM 1317 N N . GLY A 1 180 ? 3.641 -47.702 40.976 1.00 12.18 435 GLY A N 1
ATOM 1318 C CA . GLY A 1 180 ? 3.990 -47.065 39.710 1.00 12.52 435 GLY A CA 1
ATOM 1319 C C . GLY A 1 180 ? 3.299 -45.753 39.376 1.00 13.16 435 GLY A C 1
ATOM 1320 O O . GLY A 1 180 ? 3.071 -45.451 38.200 1.00 12.53 435 GLY A O 1
ATOM 1321 N N . GLN A 1 181 ? 2.947 -44.977 40.395 1.00 13.37 436 GLN A N 1
ATOM 1322 C CA . GLN A 1 181 ? 2.458 -43.629 40.162 1.00 14.20 436 GLN A CA 1
ATOM 1323 C C . GLN A 1 181 ? 3.424 -42.640 40.810 1.00 14.89 436 GLN A C 1
ATOM 1324 O O . GLN A 1 181 ? 4.020 -42.932 41.832 1.00 15.91 436 GLN A O 1
ATOM 1330 N N . GLY A 1 182 ? 3.611 -41.478 40.208 1.00 15.63 437 GLY A N 1
ATOM 1331 C CA . GLY A 1 182 ? 4.599 -40.521 40.729 1.00 16.57 437 GLY A CA 1
ATOM 1332 C C . GLY A 1 182 ? 6.037 -40.908 40.420 1.00 16.86 437 GLY A C 1
ATOM 1333 O O . GLY A 1 182 ? 6.964 -40.339 40.972 1.00 16.97 437 GLY A O 1
ATOM 1334 N N . VAL A 1 183 ? 6.192 -41.894 39.542 1.00 16.90 438 VAL A N 1
ATOM 1335 C CA . VAL A 1 183 ? 7.452 -42.299 38.943 1.00 17.04 438 VAL A CA 1
ATOM 1336 C C . VAL A 1 183 ? 7.174 -42.409 37.433 1.00 16.93 438 VAL A C 1
ATOM 1337 O O . VAL A 1 183 ? 6.042 -42.710 37.038 1.00 16.63 438 VAL A O 1
ATOM 1341 N N . ALA A 1 184 ? 8.187 -42.143 36.604 1.00 16.41 439 ALA A N 1
ATOM 1342 C CA . ALA A 1 184 ? 8.072 -42.226 35.144 1.00 15.50 439 ALA A CA 1
ATOM 1343 C C . ALA A 1 184 ? 9.210 -43.044 34.554 1.00 15.17 439 ALA A C 1
ATOM 1344 O O . ALA A 1 184 ? 10.376 -42.879 34.939 1.00 15.17 439 ALA A O 1
ATOM 1346 N N . VAL A 1 185 ? 8.843 -43.933 33.630 1.00 14.30 440 VAL A N 1
ATOM 1347 C CA . VAL A 1 185 ? 9.759 -44.888 33.018 1.00 13.81 440 VAL A CA 1
ATOM 1348 C C . VAL A 1 185 ? 9.616 -44.933 31.494 1.00 13.48 440 VAL A C 1
ATOM 1349 O O . VAL A 1 185 ? 8.649 -44.428 30.933 1.00 13.11 440 VAL A O 1
ATOM 1353 N N . THR A 1 186 ? 10.587 -45.564 30.845 1.00 13.53 441 THR A N 1
ATOM 1354 C CA . THR A 1 186 ? 10.499 -45.892 29.426 1.00 13.32 441 THR A CA 1
ATOM 1355 C C . THR A 1 186 ? 10.159 -47.375 29.271 1.00 13.14 441 THR A C 1
ATOM 1356 O O . THR A 1 186 ? 10.247 -48.140 30.237 1.00 13.72 441 THR A O 1
ATOM 1360 N N . THR A 1 187 ? 9.773 -47.775 28.064 1.00 12.80 442 THR A N 1
ATOM 1361 C CA . THR A 1 187 ? 9.447 -49.161 27.763 1.00 12.50 442 THR A CA 1
ATOM 1362 C C . THR A 1 187 ? 10.679 -50.022 27.876 1.00 12.54 442 THR A C 1
ATOM 1363 O O . THR A 1 187 ? 10.615 -51.150 28.359 1.00 12.56 442 THR A O 1
ATOM 1367 N N . ILE A 1 188 ? 11.809 -49.491 27.429 1.00 12.40 443 ILE A N 1
ATOM 1368 C CA . ILE A 1 188 ? 13.062 -50.229 27.508 1.00 12.54 443 ILE A CA 1
ATOM 1369 C C . ILE A 1 188 ? 13.437 -50.514 28.978 1.00 12.52 443 ILE A C 1
ATOM 1370 O O . ILE A 1 188 ? 13.919 -51.595 29.299 1.00 12.74 443 ILE A O 1
ATOM 1375 N N . GLN A 1 189 ? 13.188 -49.548 29.858 1.00 12.28 444 GLN A N 1
ATOM 1376 C CA . GLN A 1 189 ? 13.406 -49.726 31.294 1.00 12.29 444 GLN A CA 1
ATOM 1377 C C . GLN A 1 189 ? 12.505 -50.819 31.862 1.00 12.03 444 GLN A C 1
ATOM 1378 O O . GLN A 1 189 ? 12.941 -51.615 32.679 1.00 11.82 444 GLN A O 1
ATOM 1384 N N . LEU A 1 190 ? 11.252 -50.875 31.420 1.00 11.63 445 LEU A N 1
ATOM 1385 C CA . LEU A 1 190 ? 10.348 -51.908 31.916 1.00 11.34 445 LEU A CA 1
ATOM 1386 C C . LEU A 1 190 ? 10.791 -53.309 31.504 1.00 11.40 445 LEU A C 1
ATOM 1387 O O . LEU A 1 190 ? 10.658 -54.263 32.272 1.00 11.11 445 LEU A O 1
ATOM 1392 N N . ALA A 1 191 ? 11.345 -53.431 30.302 1.00 11.63 446 ALA A N 1
ATOM 1393 C CA . ALA A 1 191 ? 11.801 -54.734 29.821 1.00 11.86 446 ALA A CA 1
ATOM 1394 C C . ALA A 1 191 ? 13.057 -55.196 30.583 1.00 11.86 446 ALA A C 1
ATOM 1395 O O . ALA A 1 191 ? 13.150 -56.339 31.003 1.00 11.55 446 ALA A O 1
ATOM 1397 N N . GLN A 1 192 ? 14.000 -54.279 30.766 1.00 12.58 447 GLN A N 1
ATOM 1398 C CA . GLN A 1 192 ? 15.249 -54.510 31.506 1.00 13.17 447 GLN A CA 1
ATOM 1399 C C . GLN A 1 192 ? 14.953 -54.955 32.948 1.00 13.52 447 GLN A C 1
ATOM 1400 O O . GLN A 1 192 ? 15.617 -55.852 33.494 1.00 13.31 447 GLN A O 1
ATOM 1406 N N . MET A 1 193 ? 13.932 -54.330 33.537 1.00 13.86 448 MET A N 1
ATOM 1407 C CA . MET A 1 193 ? 13.474 -54.638 34.888 1.00 14.34 448 MET A CA 1
ATOM 1408 C C . MET A 1 193 ? 12.920 -56.053 35.016 1.00 13.76 448 MET A C 1
ATOM 1409 O O . MET A 1 193 ? 13.345 -56.806 35.889 1.00 13.53 448 MET A O 1
ATOM 1414 N N . VAL A 1 194 ? 11.959 -56.406 34.169 1.00 12.83 449 VAL A N 1
ATOM 1415 C CA . VAL A 1 194 ? 11.300 -57.704 34.299 1.00 12.36 449 VAL A CA 1
ATOM 1416 C C . VAL A 1 194 ? 12.261 -58.867 34.015 1.00 12.06 449 VAL A C 1
ATOM 1417 O O . VAL A 1 194 ? 12.117 -59.940 34.580 1.00 12.23 449 VAL A O 1
ATOM 1421 N N . ALA A 1 195 ? 13.247 -58.639 33.155 1.00 11.70 450 ALA A N 1
ATOM 1422 C CA . ALA A 1 195 ? 14.222 -59.670 32.791 1.00 11.55 450 ALA A CA 1
ATOM 1423 C C . ALA A 1 195 ? 15.014 -60.144 34.007 1.00 11.30 450 ALA A C 1
ATOM 1424 O O . ALA A 1 195 ? 15.369 -61.318 34.105 1.00 11.12 450 ALA A O 1
ATOM 1426 N N . VAL A 1 196 ? 15.267 -59.216 34.927 1.00 11.29 451 VAL A N 1
ATOM 1427 C CA . VAL A 1 196 ? 15.916 -59.504 36.209 1.00 11.66 451 VAL A CA 1
ATOM 1428 C C . VAL A 1 196 ? 15.370 -60.766 36.868 1.00 11.94 451 VAL A C 1
ATOM 1429 O O . VAL A 1 196 ? 16.148 -61.580 37.355 1.00 12.23 451 VAL A O 1
ATOM 1433 N N . PHE A 1 197 ? 14.047 -60.938 36.855 1.00 12.24 452 PHE A N 1
ATOM 1434 C CA . PHE A 1 197 ? 13.400 -62.076 37.519 1.00 12.65 452 PHE A CA 1
ATOM 1435 C C . PHE A 1 197 ? 13.597 -63.408 36.795 1.00 13.37 452 PHE A C 1
ATOM 1436 O O . PHE A 1 197 ? 13.355 -64.469 37.383 1.00 13.66 452 PHE A O 1
ATOM 1444 N N . GLY A 1 198 ? 14.017 -63.348 35.525 1.00 13.83 453 GLY A N 1
ATOM 1445 C CA . GLY A 1 198 ? 14.353 -64.530 34.740 1.00 14.33 453 GLY A CA 1
ATOM 1446 C C . GLY A 1 198 ? 15.856 -64.703 34.593 1.00 15.11 453 GLY A C 1
ATOM 1447 O O . GLY A 1 198 ? 16.308 -65.650 33.964 1.00 15.46 453 GLY A O 1
ATOM 1448 N N . GLN A 1 199 ? 16.624 -63.787 35.181 1.00 15.38 454 GLN A N 1
ATOM 1449 C CA . GLN A 1 199 ? 18.081 -63.794 35.112 1.00 16.05 454 GLN A CA 1
ATOM 1450 C C . GLN A 1 199 ? 18.738 -64.000 36.492 1.00 16.87 454 GLN A C 1
ATOM 1451 O O . GLN A 1 199 ? 19.830 -63.489 36.745 1.00 16.67 454 GLN A O 1
ATOM 1457 N N . LYS A 1 200 ? 18.057 -64.735 37.376 1.00 17.53 455 LYS A N 1
ATOM 1458 C CA . LYS A 1 200 ? 18.558 -65.034 38.733 1.00 18.72 455 LYS A CA 1
ATOM 1459 C C . LYS A 1 200 ? 18.818 -63.797 39.595 1.00 17.80 455 LYS A C 1
ATOM 1460 O O . LYS A 1 200 ? 19.669 -63.818 40.495 1.00 18.30 455 LYS A O 1
ATOM 1466 N N . GLY A 1 201 ? 18.081 -62.725 39.319 1.00 16.16 456 GLY A N 1
ATOM 1467 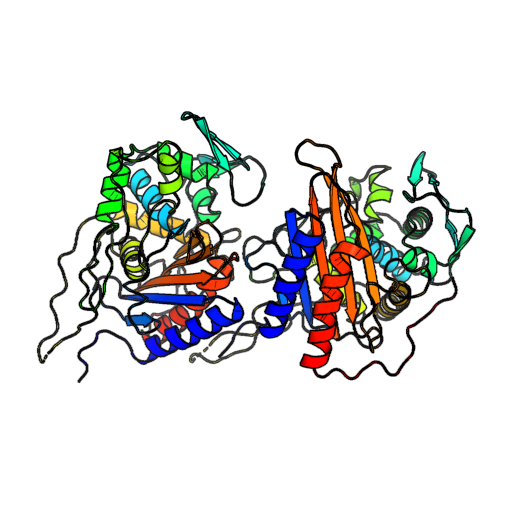C CA . GLY A 1 201 ? 18.231 -61.486 40.058 1.00 15.39 456 GLY A CA 1
ATOM 1468 C C . GLY A 1 201 ? 19.248 -60.538 39.470 1.00 15.15 456 GLY A C 1
ATOM 1469 O O . GLY A 1 201 ? 19.533 -59.490 40.055 1.00 14.96 456 GLY A O 1
ATOM 1470 N N . VAL A 1 202 ? 19.784 -60.889 38.300 1.00 15.27 457 VAL A N 1
ATOM 1471 C CA . VAL A 1 202 ? 20.772 -60.049 37.621 1.00 15.36 457 VAL A CA 1
ATOM 1472 C C . VAL A 1 202 ? 20.127 -59.113 36.587 1.00 15.12 457 VAL A C 1
ATOM 1473 O O . VAL A 1 202 ? 19.244 -59.514 35.840 1.00 14.99 457 VAL A O 1
ATOM 1477 N N . LEU A 1 203 ? 20.560 -57.860 36.573 1.00 15.33 458 LEU A N 1
ATOM 1478 C CA . LEU A 1 203 ? 20.200 -56.944 35.502 1.00 16.05 458 LEU A CA 1
ATOM 1479 C C . LEU A 1 203 ? 21.341 -56.909 34.483 1.00 16.75 458 LEU A C 1
ATOM 1480 O O . LEU A 1 203 ? 22.506 -56.781 34.855 1.00 16.89 458 LEU A O 1
ATOM 1485 N N . ILE A 1 204 ? 20.989 -57.031 33.203 1.00 17.33 459 ILE A N 1
ATOM 1486 C CA . ILE A 1 204 ? 21.951 -57.041 32.093 1.00 16.98 459 ILE A CA 1
ATOM 1487 C C . ILE A 1 204 ? 21.600 -55.898 31.158 1.00 17.43 459 ILE A C 1
ATOM 1488 O O . ILE A 1 204 ? 20.475 -55.828 30.675 1.00 17.62 459 ILE A O 1
ATOM 1493 N N . PRO A 1 205 ? 22.549 -54.977 30.919 1.00 17.93 460 PRO A N 1
ATOM 1494 C CA . PRO A 1 205 ? 22.285 -53.864 30.000 1.00 18.14 460 PRO A CA 1
ATOM 1495 C C . PRO A 1 205 ? 21.787 -54.327 28.619 1.00 18.60 460 PRO A C 1
ATOM 1496 O O . PRO A 1 205 ? 22.369 -55.234 28.018 1.00 18.38 460 PRO A O 1
ATOM 1500 N N . PRO A 1 206 ? 20.696 -53.724 28.127 1.00 19.05 461 PRO A N 1
ATOM 1501 C CA . PRO A 1 206 ? 20.177 -54.088 26.804 1.00 19.65 461 PRO A CA 1
ATOM 1502 C C . PRO A 1 206 ? 21.112 -53.645 25.667 1.00 19.87 461 PRO A C 1
ATOM 1503 O O . PRO A 1 206 ? 21.699 -52.563 25.732 1.00 19.91 461 PRO A O 1
ATOM 1507 N N . ARG A 1 207 ? 21.271 -54.489 24.652 1.00 20.21 462 ARG A N 1
ATOM 1508 C CA . ARG A 1 207 ? 22.027 -54.092 23.460 1.00 21.20 462 ARG A CA 1
ATOM 1509 C C . ARG A 1 207 ? 21.306 -54.398 22.159 1.00 20.84 462 ARG A C 1
ATOM 1510 O O . ARG A 1 207 ? 20.586 -55.392 22.046 1.00 19.37 462 ARG A O 1
ATOM 1518 N N . ILE A 1 208 ? 21.496 -53.507 21.193 1.00 22.19 463 ILE A N 1
ATOM 1519 C CA . ILE A 1 208 ? 20.941 -53.668 19.859 1.00 23.53 463 ILE A CA 1
ATOM 1520 C C . ILE A 1 208 ? 22.047 -54.072 18.875 1.00 25.00 463 ILE A C 1
ATOM 1521 O O . ILE A 1 208 ? 21.772 -54.674 17.837 1.00 24.24 463 ILE A O 1
ATOM 1526 N N . ILE A 1 209 ? 23.294 -53.771 19.228 1.00 27.07 464 ILE A N 1
ATOM 1527 C CA . ILE A 1 209 ? 24.424 -54.089 18.367 1.00 30.43 464 ILE A CA 1
ATOM 1528 C C . ILE A 1 209 ? 25.086 -55.397 18.774 1.00 32.48 464 ILE A C 1
ATOM 1529 O O . ILE A 1 209 ? 25.628 -55.521 19.872 1.00 32.55 464 ILE A O 1
ATOM 1534 N N . ASP A 1 210 ? 25.009 -56.378 17.882 1.00 35.57 465 ASP A N 1
ATOM 1535 C CA . ASP A 1 210 ? 25.639 -57.678 18.089 1.00 40.11 465 ASP A CA 1
ATOM 1536 C C . ASP A 1 210 ? 27.137 -57.671 17.816 1.00 44.23 465 ASP A C 1
ATOM 1537 O O . ASP A 1 210 ? 27.872 -58.481 18.386 1.00 47.17 465 ASP A O 1
ATOM 1542 N N . GLY A 1 211 ? 27.587 -56.770 16.944 1.00 46.12 466 GLY A N 1
ATOM 1543 C CA . GLY A 1 211 ? 29.017 -56.601 16.715 1.00 49.74 466 GLY A CA 1
ATOM 1544 C C . GLY A 1 211 ? 29.349 -56.061 15.349 1.00 50.64 466 GLY A C 1
ATOM 1545 O O . GLY A 1 211 ? 28.753 -56.468 14.363 1.00 53.20 466 GLY A O 1
ATOM 1546 N N . TYR A 1 212 ? 30.313 -55.147 15.296 1.00 53.70 467 TYR A N 1
ATOM 1547 C CA . TYR A 1 212 ? 30.703 -54.523 14.037 1.00 55.89 467 TYR A CA 1
ATOM 1548 C C . TYR A 1 212 ? 32.003 -55.074 13.444 1.00 54.48 467 TYR A C 1
ATOM 1549 O O . TYR A 1 212 ? 32.460 -56.157 13.815 1.00 52.81 467 TYR A O 1
ATOM 1558 N N . ASP A 1 213 ? 32.564 -54.329 12.493 1.00 54.11 468 ASP A N 1
ATOM 1559 C CA . ASP A 1 213 ? 33.845 -54.660 11.883 1.00 54.26 468 ASP A CA 1
ATOM 1560 C C . ASP A 1 213 ? 34.922 -53.698 12.365 1.00 52.07 468 ASP A C 1
ATOM 1561 O O . ASP A 1 213 ? 35.952 -54.129 12.879 1.00 51.29 468 ASP A O 1
ATOM 1566 N N . ASN A 1 216 ? 42.536 -55.516 10.543 1.00 46.29 471 ASN A N 1
ATOM 1567 C CA . ASN A 1 216 ? 41.712 -55.842 9.378 1.00 47.42 471 ASN A CA 1
ATOM 1568 C C . ASN A 1 216 ? 40.429 -55.022 9.361 1.00 45.02 471 ASN A C 1
ATOM 1569 O O . ASN A 1 216 ? 40.396 -53.867 9.801 1.00 42.24 471 ASN A O 1
ATOM 1574 N N . GLY A 1 217 ? 39.387 -55.643 8.820 1.00 43.60 472 GLY A N 1
ATOM 1575 C CA . GLY A 1 217 ? 38.011 -55.201 8.993 1.00 46.67 472 GLY A CA 1
ATOM 1576 C C . GLY A 1 217 ? 37.221 -56.439 9.371 1.00 48.36 472 GLY A C 1
ATOM 1577 O O . GLY A 1 217 ? 36.352 -56.888 8.616 1.00 47.93 472 GLY A O 1
ATOM 1578 N N . VAL A 1 218 ? 37.548 -57.002 10.536 1.00 49.84 473 VAL A N 1
ATOM 1579 C CA . VAL A 1 218 ? 36.982 -58.282 10.980 1.00 52.00 473 VAL A CA 1
ATOM 1580 C C . VAL A 1 218 ? 35.673 -58.091 11.739 1.00 51.49 473 VAL A C 1
ATOM 1581 O O . VAL A 1 218 ? 35.513 -57.104 12.461 1.00 48.85 473 VAL A O 1
ATOM 1585 N N . TYR A 1 219 ? 34.751 -59.042 11.574 1.00 54.63 474 TYR A N 1
ATOM 1586 C CA . TYR A 1 219 ? 33.492 -59.056 12.324 1.00 57.42 474 TYR A CA 1
ATOM 1587 C C . TYR A 1 219 ? 33.726 -59.521 13.756 1.00 57.84 474 TYR A C 1
ATOM 1588 O O . TYR A 1 219 ? 33.774 -60.724 14.040 1.00 58.25 474 TYR A O 1
ATOM 1597 N N . THR A 1 220 ? 33.877 -58.549 14.646 1.00 57.28 475 THR A N 1
ATOM 1598 C CA . THR A 1 220 ? 34.096 -58.818 16.056 1.00 58.46 475 THR A CA 1
ATOM 1599 C C . THR A 1 220 ? 32.808 -58.547 16.857 1.00 60.25 475 THR A C 1
ATOM 1600 O O . THR A 1 220 ? 32.315 -57.413 16.889 1.00 59.00 475 THR A O 1
ATOM 1604 N N . PRO A 1 221 ? 32.247 -59.599 17.488 1.00 60.99 476 PRO A N 1
ATOM 1605 C CA . PRO A 1 221 ? 30.983 -59.459 18.207 1.00 60.40 476 PRO A CA 1
ATOM 1606 C C . PRO A 1 221 ? 31.121 -58.664 19.504 1.00 59.26 476 PRO A C 1
ATOM 1607 O O . PRO A 1 221 ? 32.163 -58.726 20.161 1.00 58.32 476 PRO A O 1
ATOM 1611 N N . THR A 1 222 ? 30.075 -57.909 19.843 1.00 59.64 477 THR A N 1
ATOM 1612 C CA . THR A 1 222 ? 30.026 -57.150 21.095 1.00 58.84 477 THR A CA 1
ATOM 1613 C C . THR A 1 222 ? 29.805 -58.071 22.292 1.00 59.68 477 THR A C 1
ATOM 1614 O O . THR A 1 222 ? 29.158 -59.119 22.168 1.00 59.21 477 THR A O 1
ATOM 1618 N N . VAL A 1 223 ? 30.342 -57.666 23.444 1.00 59.98 478 VAL A N 1
ATOM 1619 C CA . VAL A 1 223 ? 30.251 -58.451 24.678 1.00 58.98 478 VAL A CA 1
ATOM 1620 C C . VAL A 1 223 ? 29.044 -58.015 25.519 1.00 57.60 478 VAL A C 1
ATOM 1621 O O . VAL A 1 223 ? 28.404 -57.005 25.215 1.00 57.14 478 VAL A O 1
ATOM 1625 N N . MET A 1 224 ? 28.763 -58.769 26.582 1.00 56.71 479 MET A N 1
ATOM 1626 C CA . MET A 1 224 ? 27.492 -58.695 27.312 1.00 55.18 479 MET A CA 1
ATOM 1627 C C . MET A 1 224 ? 27.214 -57.440 28.155 1.00 54.34 479 MET A C 1
ATOM 1628 O O . MET A 1 224 ? 26.074 -57.226 28.572 1.00 55.79 479 MET A O 1
ATOM 1633 N N . GLY A 1 225 ? 28.229 -56.614 28.403 1.00 52.81 480 GLY A N 1
ATOM 1634 C CA . GLY A 1 225 ? 28.046 -55.383 29.197 1.00 50.29 480 GLY A CA 1
ATOM 1635 C C . GLY A 1 225 ? 27.950 -55.644 30.695 1.00 46.65 480 GLY A C 1
ATOM 1636 O O . GLY A 1 225 ? 27.511 -56.726 31.112 1.00 44.30 480 GLY A O 1
ATOM 1637 N N . GLU A 1 226 ? 28.345 -54.653 31.501 1.00 44.36 481 GLU A N 1
ATOM 1638 C CA . GLU A 1 226 ? 28.453 -54.826 32.971 1.00 42.82 481 GLU A CA 1
ATOM 1639 C C . GLU A 1 226 ? 27.128 -55.029 33.718 1.00 36.66 481 GLU A C 1
ATOM 1640 O O . GLU A 1 226 ? 26.383 -54.084 33.994 1.00 34.83 481 GLU A O 1
ATOM 1646 N N . SER A 1 227 ? 26.861 -56.283 34.049 1.00 32.20 482 SER A N 1
ATOM 1647 C CA . SER A 1 227 ? 25.641 -56.646 34.733 1.00 30.89 482 SER A CA 1
ATOM 1648 C C . SER A 1 227 ? 25.755 -56.378 36.244 1.00 30.78 482 SER A C 1
ATOM 1649 O O . SER A 1 227 ? 26.847 -56.108 36.759 1.00 30.77 482 SER A O 1
ATOM 1652 N N . ARG A 1 228 ? 24.625 -56.419 36.947 1.00 28.88 483 ARG A N 1
ATOM 1653 C CA . ARG A 1 228 ? 24.635 -56.178 38.388 1.00 27.51 483 ARG A CA 1
ATOM 1654 C C . ARG A 1 228 ? 23.557 -56.958 39.125 1.00 25.25 483 ARG A C 1
ATOM 1655 O O . ARG A 1 228 ? 22.439 -57.125 38.627 1.00 24.01 483 ARG A O 1
ATOM 1663 N N . GLN A 1 229 ? 23.924 -57.452 40.305 1.00 22.57 484 GLN A N 1
ATOM 1664 C CA . GLN A 1 229 ? 23.013 -58.196 41.164 1.00 20.75 484 GLN A CA 1
ATOM 1665 C C . GLN A 1 229 ? 22.002 -57.221 41.748 1.00 19.15 484 GLN A C 1
ATOM 1666 O O . GLN A 1 229 ? 22.375 -56.264 42.413 1.00 19.04 484 GLN A O 1
ATOM 1672 N N . VAL A 1 230 ? 20.726 -57.443 41.468 1.00 17.40 485 VAL A N 1
ATOM 1673 C CA . VAL A 1 230 ? 19.680 -56.540 41.943 1.00 16.41 485 VAL A CA 1
ATOM 1674 C C . VAL A 1 230 ? 19.007 -57.148 43.174 1.00 15.90 485 VAL A C 1
ATOM 1675 O O . VAL A 1 230 ? 18.851 -56.487 44.200 1.00 15.73 485 VAL A O 1
ATOM 1679 N N . VAL A 1 231 ? 18.626 -58.414 43.059 1.00 15.33 486 VAL A N 1
ATOM 1680 C CA . VAL A 1 231 ? 18.074 -59.175 44.168 1.00 15.47 486 VAL A CA 1
ATOM 1681 C C . VAL A 1 231 ? 18.745 -60.540 44.145 1.00 15.57 486 VAL A C 1
ATOM 1682 O O . VAL A 1 231 ? 19.394 -60.891 43.168 1.00 15.78 486 VAL A O 1
ATOM 1686 N N . SER A 1 232 ? 18.586 -61.308 45.209 1.00 16.06 487 SER A N 1
ATOM 1687 C CA . SER A 1 232 ? 19.161 -62.642 45.264 1.00 16.73 487 SER A CA 1
ATOM 1688 C C . SER A 1 232 ? 18.469 -63.584 44.286 1.00 17.58 487 SER A C 1
ATOM 1689 O O . SER A 1 232 ? 17.363 -63.306 43.813 1.00 17.11 487 SER A O 1
ATOM 1692 N N . GLU A 1 233 ? 19.135 -64.699 43.990 1.00 19.28 488 GLU A N 1
ATOM 1693 C CA . GLU A 1 233 ? 18.574 -65.759 43.169 1.00 20.68 488 GLU A CA 1
ATOM 1694 C C . GLU A 1 233 ? 17.238 -66.286 43.728 1.00 20.71 488 GLU A C 1
ATOM 1695 O O . GLU A 1 233 ? 16.316 -66.563 42.961 1.00 20.52 488 GLU A O 1
ATOM 1701 N N . ASP A 1 234 ? 17.132 -66.411 45.054 1.00 20.36 489 ASP A N 1
ATOM 1702 C CA . ASP A 1 234 ? 15.905 -66.900 45.693 1.00 20.08 489 ASP A CA 1
ATOM 1703 C C . ASP A 1 234 ? 14.727 -65.949 45.497 1.00 17.73 489 ASP A C 1
ATOM 1704 O O . ASP A 1 234 ? 13.610 -66.391 45.231 1.00 16.81 489 ASP A O 1
ATOM 1709 N N . THR A 1 235 ? 14.989 -64.653 45.669 1.00 15.94 490 THR A N 1
ATOM 1710 C CA . THR A 1 235 ? 13.991 -63.610 45.473 1.00 15.14 490 THR A CA 1
ATOM 1711 C C . THR A 1 235 ? 13.447 -63.652 44.044 1.00 14.98 490 THR A C 1
ATOM 1712 O O . THR A 1 235 ? 12.228 -63.724 43.842 1.00 14.70 490 THR A O 1
ATOM 1716 N N . ALA A 1 236 ? 14.368 -63.639 43.071 1.00 14.47 491 ALA A N 1
ATOM 1717 C CA . ALA A 1 236 ? 14.051 -63.695 41.642 1.00 14.31 491 ALA A CA 1
ATOM 1718 C C . ALA A 1 236 ? 13.117 -64.842 41.309 1.00 14.20 491 ALA A C 1
ATOM 1719 O O . ALA A 1 236 ? 12.118 -64.645 40.604 1.00 14.39 491 ALA A O 1
ATOM 1721 N N . GLN A 1 237 ? 13.425 -66.022 41.846 1.00 13.86 492 GLN A N 1
ATOM 1722 C CA . GLN A 1 237 ? 12.611 -67.217 41.654 1.00 13.67 492 GLN A CA 1
ATOM 1723 C C . GLN A 1 237 ? 11.233 -67.122 42.300 1.00 13.25 492 GLN A C 1
ATOM 1724 O O . GLN A 1 237 ? 10.251 -67.622 41.752 1.00 13.46 492 GLN A O 1
ATOM 1730 N N . THR A 1 238 ? 11.171 -66.486 43.466 1.00 12.81 493 THR A N 1
ATOM 1731 C CA . THR A 1 238 ? 9.914 -66.275 44.190 1.00 12.46 493 THR A CA 1
ATOM 1732 C C . THR A 1 238 ? 8.990 -65.282 43.455 1.00 11.88 493 THR A C 1
ATOM 1733 O O . THR A 1 238 ? 7.799 -65.538 43.304 1.00 11.35 493 THR A O 1
ATOM 1737 N N . VAL A 1 239 ? 9.554 -64.166 42.994 1.00 11.60 494 VAL A N 1
ATOM 1738 C CA . VAL A 1 239 ? 8.828 -63.239 42.134 1.00 11.48 494 VAL A CA 1
ATOM 1739 C C . VAL A 1 239 ? 8.341 -63.921 40.830 1.00 11.58 494 VAL A C 1
ATOM 1740 O O . VAL A 1 239 ? 7.182 -63.778 40.446 1.00 11.70 494 VAL A O 1
ATOM 1744 N N . LEU A 1 240 ? 9.218 -64.685 40.184 1.00 11.77 495 LEU A N 1
ATOM 1745 C CA . LEU A 1 240 ? 8.853 -65.469 39.004 1.00 11.89 495 LEU A CA 1
ATOM 1746 C C . LEU A 1 240 ? 7.694 -66.426 39.271 1.00 11.96 495 LEU A C 1
ATOM 1747 O O . LEU A 1 240 ? 6.812 -66.585 38.417 1.00 12.13 495 LEU A O 1
ATOM 1752 N N . ASN A 1 241 ? 7.684 -67.059 40.447 1.00 11.82 496 ASN A N 1
ATOM 1753 C CA . ASN A 1 241 ? 6.554 -67.918 40.839 1.00 11.59 496 ASN A CA 1
ATOM 1754 C C . ASN A 1 241 ? 5.280 -67.124 41.075 1.00 11.24 496 ASN A C 1
ATOM 1755 O O . ASN A 1 241 ? 4.204 -67.538 40.658 1.00 11.21 496 ASN A O 1
ATOM 1760 N N . ILE A 1 242 ? 5.401 -65.986 41.755 1.00 10.78 497 ILE A N 1
ATOM 1761 C CA . ILE A 1 242 ? 4.248 -65.137 42.029 1.00 10.57 497 ILE A CA 1
ATOM 1762 C C . ILE A 1 242 ? 3.622 -64.616 40.729 1.00 10.60 497 ILE A C 1
ATOM 1763 O O . ILE A 1 242 ? 2.392 -64.565 40.591 1.00 10.46 497 ILE A O 1
ATOM 1768 N N . MET A 1 243 ? 4.478 -64.213 39.789 1.00 10.97 498 MET A N 1
ATOM 1769 C CA . MET A 1 243 ? 4.044 -63.713 38.479 1.00 10.98 498 MET A CA 1
ATOM 1770 C C . MET A 1 243 ? 3.200 -64.705 37.656 1.00 11.04 498 MET A C 1
ATOM 1771 O O . MET A 1 243 ? 2.397 -64.292 36.819 1.00 10.80 498 MET A O 1
ATOM 1776 N N . GLN A 1 244 ? 3.363 -65.999 37.912 1.00 10.99 499 GLN A N 1
ATOM 1777 C CA . GLN A 1 244 ? 2.539 -67.028 37.279 1.00 11.37 499 GLN A CA 1
ATOM 1778 C C . GLN A 1 244 ? 1.073 -67.027 37.753 1.00 12.17 499 GLN A C 1
ATOM 1779 O O . GLN A 1 244 ? 0.229 -67.757 37.223 1.00 13.00 499 GLN A O 1
ATOM 1785 N N . GLY A 1 245 ? 0.755 -66.185 38.731 1.00 12.36 500 GLY A N 1
ATOM 1786 C CA . GLY A 1 245 ? -0.613 -66.076 39.183 1.00 12.73 500 GLY A CA 1
ATOM 1787 C C . GLY A 1 245 ? -1.484 -65.290 38.224 1.00 13.17 500 GLY A C 1
ATOM 1788 O O . GLY A 1 245 ? -2.706 -65.435 38.248 1.00 12.69 500 GLY A O 1
ATOM 1789 N N . ALA A 1 246 ? -0.856 -64.468 37.377 1.00 13.73 501 ALA A N 1
ATOM 1790 C CA . ALA A 1 246 ? -1.574 -63.541 36.473 1.00 14.40 501 ALA A CA 1
ATOM 1791 C C . ALA A 1 246 ? -2.548 -64.218 35.534 1.00 14.58 501 ALA A C 1
ATOM 1792 O O . ALA A 1 246 ? -3.625 -63.686 35.301 1.00 14.27 501 ALA A O 1
ATOM 1794 N N . THR A 1 247 ? -2.169 -65.382 35.003 1.00 15.72 502 THR A N 1
ATOM 1795 C CA . THR A 1 247 ? -3.034 -66.120 34.080 1.00 17.70 502 THR A CA 1
ATOM 1796 C C . THR A 1 247 ? -3.935 -67.163 34.752 1.00 18.72 502 THR A C 1
ATOM 1797 O O . THR A 1 247 ? -4.703 -67.842 34.075 1.00 19.67 502 THR A O 1
ATOM 1801 N N . GLN A 1 248 ? -3.854 -67.295 36.069 1.00 19.38 503 GLN A N 1
ATOM 1802 C CA . GLN A 1 248 ? -4.748 -68.211 36.764 1.00 19.98 503 GLN A CA 1
ATOM 1803 C C . GLN A 1 248 ? -6.125 -67.594 37.011 1.00 19.49 503 GLN A C 1
ATOM 1804 O O . GLN A 1 248 ? -6.282 -66.377 36.865 1.00 19.54 503 GLN A O 1
ATOM 1810 N N . PRO A 1 249 ? -7.138 -68.429 37.334 1.00 19.21 504 PRO A N 1
ATOM 1811 C CA . PRO A 1 249 ? -8.478 -67.914 37.623 1.00 19.22 504 PRO A CA 1
ATOM 1812 C C . PRO A 1 249 ? -8.450 -66.863 38.733 1.00 19.14 504 PRO A C 1
ATOM 1813 O O . PRO A 1 249 ? -7.866 -67.097 39.796 1.00 19.26 504 PRO A O 1
ATOM 1817 N N . GLY A 1 250 ? -9.060 -65.711 38.478 1.00 18.28 505 GLY A N 1
ATOM 1818 C CA . GLY A 1 250 ? -8.945 -64.570 39.387 1.00 18.17 505 GLY A CA 1
ATOM 1819 C C . GLY A 1 250 ? -7.813 -63.598 39.068 1.00 17.95 505 GLY A C 1
ATOM 1820 O O . GLY A 1 250 ? -7.864 -62.439 39.481 1.00 18.77 505 GLY A O 1
ATOM 1821 N N . GLY A 1 251 ? -6.792 -64.056 38.343 1.00 16.99 506 GLY A N 1
ATOM 1822 C CA . GLY A 1 251 ? -5.684 -63.186 37.939 1.00 16.27 506 GLY A CA 1
ATOM 1823 C C . GLY A 1 251 ? -6.124 -62.113 36.950 1.00 15.62 506 GLY A C 1
ATOM 1824 O O . GLY A 1 251 ? -7.117 -62.280 36.239 1.00 15.73 506 GLY A O 1
ATOM 1825 N N . THR A 1 252 ? -5.385 -61.010 36.900 1.00 15.14 507 THR A N 1
ATOM 1826 C CA . THR A 1 252 ? -5.740 -59.863 36.052 1.00 14.91 507 THR A CA 1
ATOM 1827 C C . THR A 1 252 ? -5.526 -60.123 34.555 1.00 15.41 507 THR A C 1
ATOM 1828 O O . THR A 1 252 ? -6.039 -59.390 33.718 1.00 15.41 507 THR A O 1
ATOM 1832 N N . ALA A 1 253 ? -4.769 -61.170 34.240 1.00 16.06 508 ALA A N 1
ATOM 1833 C CA . ALA A 1 253 ? -4.464 -61.548 32.868 1.00 16.35 508 ALA A CA 1
ATOM 1834 C C . ALA A 1 253 ? -5.009 -62.943 32.522 1.00 16.65 508 ALA A C 1
ATOM 1835 O O . ALA A 1 253 ? -4.519 -63.588 31.602 1.00 16.42 508 ALA A O 1
ATOM 1837 N N . GLU A 1 254 ? -6.020 -63.401 33.259 1.00 17.53 509 GLU A N 1
ATOM 1838 C CA . GLU A 1 254 ? -6.674 -64.685 32.973 1.00 19.44 509 GLU A CA 1
ATOM 1839 C C . GLU A 1 254 ? -7.282 -64.691 31.558 1.00 19.71 509 GLU A C 1
ATOM 1840 O O . GLU A 1 254 ? -7.993 -63.752 31.164 1.00 19.78 509 GLU A O 1
ATOM 1846 N N . GLY A 1 255 ? -6.994 -65.750 30.804 1.00 19.81 510 GLY A N 1
ATOM 1847 C CA . GLY A 1 255 ? -7.490 -65.884 29.434 1.00 19.91 510 GLY A CA 1
ATOM 1848 C C . GLY A 1 255 ? -6.704 -65.065 28.429 1.00 19.99 510 GLY A C 1
ATOM 1849 O O . GLY A 1 255 ? -5.970 -65.614 27.609 1.00 20.16 510 GLY A O 1
ATOM 1850 N N . ILE A 1 256 ? -6.839 -63.745 28.523 1.00 19.70 511 ILE A N 1
ATOM 1851 C CA . ILE A 1 256 ? -6.276 -62.820 27.553 1.00 19.34 511 ILE A CA 1
ATOM 1852 C C . ILE A 1 256 ? -4.739 -62.796 27.450 1.00 19.32 511 ILE A C 1
ATOM 1853 O O . ILE A 1 256 ? -4.197 -62.396 26.412 1.00 20.67 511 ILE A O 1
ATOM 1858 N N . GLY A 1 257 ? -4.035 -63.211 28.500 1.00 18.47 512 GLY A N 1
ATOM 1859 C CA . GLY A 1 257 ? -2.572 -63.203 28.487 1.00 16.86 512 GLY A CA 1
ATOM 1860 C C . GLY A 1 257 ? -1.955 -64.578 28.314 1.00 16.22 512 GLY A C 1
ATOM 1861 O O . GLY A 1 257 ? -0.738 -64.727 28.326 1.00 15.20 512 GLY A O 1
ATOM 1862 N N . ALA A 1 258 ? -2.805 -65.584 28.140 1.00 16.21 513 ALA A N 1
ATOM 1863 C CA . ALA A 1 258 ? -2.363 -66.969 27.999 1.00 15.86 513 ALA A CA 1
ATOM 1864 C C . ALA A 1 258 ? -1.756 -67.264 26.613 1.00 15.53 513 ALA A C 1
ATOM 1865 O O . ALA A 1 258 ? -2.269 -66.817 25.582 1.00 14.78 513 ALA A O 1
ATOM 1867 N N . VAL A 1 259 ? -0.646 -68.000 26.620 1.00 14.91 514 VAL A N 1
ATOM 1868 C CA . VAL A 1 259 ? 0.051 -68.413 25.420 1.00 15.39 514 VAL A CA 1
ATOM 1869 C C . VAL A 1 259 ? -0.026 -69.928 25.328 1.00 16.36 514 VAL A C 1
ATOM 1870 O O . VAL A 1 259 ? 0.697 -70.645 26.028 1.00 16.88 514 VAL A O 1
ATOM 1874 N N . LYS A 1 260 ? -0.916 -70.412 24.469 1.00 17.94 515 LYS A N 1
ATOM 1875 C CA . LYS A 1 260 ? -1.240 -71.844 24.395 1.00 19.03 515 LYS A CA 1
ATOM 1876 C C . LYS A 1 260 ? 0.020 -72.711 24.394 1.00 18.48 515 LYS A C 1
ATOM 1877 O O . LYS A 1 260 ? 0.892 -72.560 23.537 1.00 18.25 515 LYS A O 1
ATOM 1883 N N . GLY A 1 261 ? 0.124 -73.584 25.388 1.00 17.96 516 GLY A N 1
ATOM 1884 C CA . GLY A 1 261 ? 1.239 -74.516 25.469 1.00 17.08 516 GLY A CA 1
ATOM 1885 C C . GLY A 1 261 ? 2.370 -74.071 26.369 1.00 16.74 516 GLY A C 1
ATOM 1886 O O . GLY A 1 261 ? 3.218 -74.880 26.730 1.00 17.27 516 GLY A O 1
ATOM 1887 N N . TYR A 1 262 ? 2.382 -72.794 26.739 1.00 16.34 517 TYR A N 1
ATOM 1888 C CA . TYR A 1 262 ? 3.487 -72.224 27.499 1.00 16.06 517 TYR A CA 1
ATOM 1889 C C . TYR A 1 262 ? 3.055 -71.513 28.797 1.00 15.44 517 TYR A C 1
ATOM 1890 O O . TYR A 1 262 ? 2.098 -70.742 28.817 1.00 15.04 517 TYR A O 1
ATOM 1899 N N . ASN A 1 263 ? 3.787 -71.773 29.877 1.00 14.56 518 ASN A N 1
ATOM 1900 C CA . ASN A 1 263 ? 3.582 -71.062 31.137 1.00 13.51 518 ASN A CA 1
ATOM 1901 C C . ASN A 1 263 ? 3.989 -69.602 31.059 1.00 12.75 518 ASN A C 1
ATOM 1902 O O . ASN A 1 263 ? 5.123 -69.282 30.695 1.00 12.59 518 ASN A O 1
ATOM 1907 N N . VAL A 1 264 ? 3.063 -68.722 31.413 1.00 11.96 519 VAL A N 1
ATOM 1908 C CA . VAL A 1 264 ? 3.324 -67.281 31.379 1.00 11.82 519 VAL A CA 1
ATOM 1909 C C . VAL A 1 264 ? 3.492 -66.691 32.781 1.00 11.40 519 VAL A C 1
ATOM 1910 O O . VAL A 1 264 ? 2.714 -66.980 33.694 1.00 11.41 519 VAL A O 1
ATOM 1914 N N . ALA A 1 265 ? 4.515 -65.860 32.940 1.00 11.04 520 ALA A N 1
ATOM 1915 C CA . ALA A 1 265 ? 4.663 -65.058 34.138 1.00 10.54 520 ALA A CA 1
ATOM 1916 C C . ALA A 1 265 ? 4.470 -63.625 33.687 1.00 10.47 520 ALA A C 1
ATOM 1917 O O . ALA A 1 265 ? 5.179 -63.175 32.787 1.00 10.63 520 ALA A O 1
ATOM 1919 N N . ALA A 1 266 ? 3.525 -62.905 34.287 1.00 10.03 521 ALA A N 1
ATOM 1920 C CA . ALA A 1 266 ? 3.230 -61.550 33.833 1.00 9.97 521 ALA A CA 1
ATOM 1921 C C . ALA A 1 266 ? 2.701 -60.617 34.930 1.00 9.77 521 ALA A C 1
ATOM 1922 O O . ALA A 1 266 ? 2.233 -61.056 35.968 1.00 9.73 521 ALA A O 1
ATOM 1924 N N . LYS A 1 267 ? 2.762 -59.321 34.673 1.00 9.78 522 LYS A N 1
ATOM 1925 C CA . LYS A 1 267 ? 2.056 -58.337 35.493 1.00 9.82 522 LYS A CA 1
ATOM 1926 C C . LYS A 1 267 ? 1.409 -57.315 34.560 1.00 9.93 522 LYS A C 1
ATOM 1927 O O . LYS A 1 267 ? 2.020 -56.903 33.571 1.00 9.96 522 LYS A O 1
ATOM 1933 N N . THR A 1 268 ? 0.176 -56.926 34.881 1.00 10.06 523 THR A N 1
ATOM 1934 C CA . THR A 1 268 ? -0.568 -55.895 34.171 1.00 10.19 523 THR A CA 1
ATOM 1935 C C . THR A 1 268 ? -0.483 -54.550 34.900 1.00 10.46 523 THR A C 1
ATOM 1936 O O . THR A 1 268 ? -0.139 -54.485 36.086 1.00 10.46 523 THR A O 1
ATOM 1940 N N . GLY A 1 269 ? -0.825 -53.485 34.182 1.00 10.54 524 GLY A N 1
ATOM 1941 C CA . GLY A 1 269 ? -0.930 -52.150 34.742 1.00 10.84 524 GLY A CA 1
ATOM 1942 C C . GLY A 1 269 ? -1.907 -51.301 33.948 1.00 11.01 524 GLY A C 1
ATOM 1943 O O . GLY A 1 269 ? -2.014 -51.439 32.728 1.00 11.03 524 GLY A O 1
ATOM 1944 N N . THR A 1 270 ? -2.617 -50.433 34.657 1.00 11.16 525 THR A N 1
ATOM 1945 C CA . THR A 1 270 ? -3.561 -49.484 34.092 1.00 11.85 525 THR A CA 1
ATOM 1946 C C . THR A 1 270 ? -3.245 -48.188 34.841 1.00 12.69 525 THR A C 1
ATOM 1947 O O . THR A 1 270 ? -3.771 -47.939 35.927 1.00 13.42 525 THR A O 1
ATOM 1951 N N . ALA A 1 271 ? -2.360 -47.382 34.264 1.00 13.45 526 ALA A N 1
ATOM 1952 C CA . ALA A 1 271 ? -1.732 -46.265 34.949 1.00 14.15 526 ALA A CA 1
ATOM 1953 C C . ALA A 1 271 ? -2.313 -44.931 34.541 1.00 15.32 526 ALA A C 1
ATOM 1954 O O . ALA A 1 271 ? -2.346 -44.605 33.364 1.00 15.61 526 ALA A O 1
ATOM 1956 N N . GLU A 1 272 ? -2.725 -44.138 35.524 1.00 17.09 527 GLU A N 1
ATOM 1957 C CA . GLU A 1 272 ? -3.159 -42.777 35.268 1.00 17.97 527 GLU A CA 1
ATOM 1958 C C . GLU A 1 272 ? -1.958 -41.947 34.883 1.00 17.18 527 GLU A C 1
ATOM 1959 O O . GLU A 1 272 ? -0.862 -42.150 35.394 1.00 16.50 527 GLU A O 1
ATOM 1965 N N . ASN A 1 273 ? -2.176 -41.030 33.949 1.00 16.51 528 ASN A N 1
ATOM 1966 C CA . ASN A 1 273 ? -1.119 -40.174 33.441 1.00 16.81 528 ASN A CA 1
ATOM 1967 C C . ASN A 1 273 ? -1.663 -38.767 33.201 1.00 17.33 528 ASN A C 1
ATOM 1968 O O . ASN A 1 273 ? -2.841 -38.580 32.915 1.00 17.00 528 ASN A O 1
ATOM 1973 N N . VAL A 1 274 ? -0.805 -37.780 33.374 1.00 18.95 529 VAL A N 1
ATOM 1974 C CA . VAL A 1 274 ? -1.208 -36.387 33.249 1.00 21.15 529 VAL A CA 1
ATOM 1975 C C . VAL A 1 274 ? -1.493 -36.033 31.784 1.00 22.11 529 VAL A C 1
ATOM 1976 O O . VAL A 1 274 ? -0.654 -36.232 30.904 1.00 21.75 529 VAL A O 1
ATOM 1980 N N . GLY A 1 275 ? -2.698 -35.535 31.537 1.00 24.79 530 GLY A N 1
ATOM 1981 C CA . GLY A 1 275 ? -3.129 -35.201 30.187 1.00 28.46 530 GLY A CA 1
ATOM 1982 C C . GLY A 1 275 ? -2.692 -33.819 29.723 1.00 32.66 530 GLY A C 1
ATOM 1983 O O . GLY A 1 275 ? -1.996 -33.091 30.443 1.00 32.01 530 GLY A O 1
ATOM 1984 N N . SER A 1 276 ? -3.121 -33.464 28.513 1.00 35.28 531 SER A N 1
ATOM 1985 C CA . SER A 1 276 ? -2.736 -32.216 27.861 1.00 38.94 531 SER A CA 1
ATOM 1986 C C . SER A 1 276 ? -3.025 -31.002 28.734 1.00 41.37 531 SER A C 1
ATOM 1987 O O . SER A 1 276 ? -2.195 -30.099 28.841 1.00 43.97 531 SER A O 1
ATOM 1990 N N . SER A 1 277 ? -4.194 -31.000 29.369 1.00 42.83 532 SER A N 1
ATOM 1991 C CA . SER A 1 277 ? -4.615 -29.886 30.204 1.00 45.43 532 SER A CA 1
ATOM 1992 C C . SER A 1 277 ? -4.449 -30.156 31.704 1.00 45.08 532 SER A C 1
ATOM 1993 O O . SER A 1 277 ? -5.395 -29.980 32.477 1.00 48.30 532 SER A O 1
ATOM 1996 N N . GLY A 1 278 ? -3.262 -30.610 32.104 1.00 42.95 533 GLY A N 1
ATOM 1997 C CA . GLY A 1 278 ? -2.879 -30.648 33.517 1.00 40.65 533 GLY A CA 1
ATOM 1998 C C . GLY A 1 278 ? -3.317 -31.788 34.433 1.00 39.26 533 GLY A C 1
ATOM 1999 O O . GLY A 1 278 ? -2.549 -32.194 35.306 1.00 40.78 533 GLY A O 1
ATOM 2000 N N . SER A 1 279 ? -4.540 -32.291 34.278 1.00 36.38 534 SER A N 1
ATOM 2001 C CA . SER A 1 279 ? -5.053 -33.320 35.195 1.00 34.17 534 SER A CA 1
ATOM 2002 C C . SER A 1 279 ? -4.850 -34.751 34.698 1.00 31.31 534 SER A C 1
ATOM 2003 O O . SER A 1 279 ? -4.333 -34.962 33.602 1.00 30.67 534 SER A O 1
ATOM 2006 N N . LEU A 1 280 ? -5.239 -35.723 35.525 1.00 29.17 535 LEU A N 1
ATOM 2007 C CA . LEU A 1 280 ? -4.974 -37.142 35.252 1.00 27.67 535 LEU A CA 1
ATOM 2008 C C . LEU A 1 280 ? -6.035 -37.761 34.349 1.00 26.33 535 LEU A C 1
ATOM 2009 O O . LEU A 1 280 ? -6.873 -38.548 34.797 1.00 26.17 535 LEU A O 1
ATOM 2014 N N . THR A 1 281 ? -5.958 -37.419 33.067 1.00 24.65 536 THR A N 1
ATOM 2015 C CA . THR A 1 281 ? -6.970 -37.792 32.084 1.00 22.87 536 THR A CA 1
ATOM 2016 C C . THR A 1 281 ? -6.546 -38.952 31.189 1.00 21.27 536 THR A C 1
ATOM 2017 O O . THR A 1 281 ? -7.393 -39.603 30.591 1.00 20.85 536 THR A O 1
ATOM 2021 N N . ASP A 1 282 ? -5.241 -39.194 31.097 1.00 20.11 537 ASP A N 1
ATOM 2022 C CA . ASP A 1 282 ? -4.682 -40.180 30.168 1.00 19.29 537 ASP A CA 1
ATOM 2023 C C . ASP A 1 282 ? -4.437 -41.508 30.874 1.00 18.67 537 ASP A C 1
ATOM 2024 O O . ASP A 1 282 ? -4.366 -41.545 32.090 1.00 18.61 537 ASP A O 1
ATOM 2029 N N . THR A 1 283 ? -4.241 -42.581 30.131 1.00 18.34 538 THR A N 1
ATOM 2030 C CA . THR A 1 283 ? -3.927 -43.874 30.694 1.00 18.13 538 THR A CA 1
ATOM 2031 C C . THR A 1 283 ? -2.869 -44.592 29.901 1.00 16.75 538 THR A C 1
ATOM 2032 O O . THR A 1 283 ? -2.934 -44.569 28.728 1.00 16.92 538 THR A O 1
ATOM 2036 N N . ALA A 1 284 ? -1.918 -45.220 30.572 1.00 14.89 539 ALA A N 1
ATOM 2037 C CA . ALA A 1 284 ? -0.964 -46.112 29.931 1.00 13.57 539 ALA A CA 1
ATOM 2038 C C . ALA A 1 284 ? -1.324 -47.536 30.346 1.00 12.85 539 ALA A C 1
ATOM 2039 O O . ALA A 1 284 ? -1.352 -47.839 31.525 1.00 13.01 539 ALA A O 1
ATOM 2041 N N . ALA A 1 285 ? -1.640 -48.396 29.384 1.00 12.28 540 ALA A N 1
ATOM 2042 C CA . ALA A 1 285 ? -1.925 -49.799 29.679 1.00 11.66 540 ALA A CA 1
ATOM 2043 C C . ALA A 1 285 ? -0.611 -50.545 29.533 1.00 11.36 540 ALA A C 1
ATOM 2044 O O . ALA A 1 285 ? -0.045 -50.602 28.439 1.00 11.26 540 ALA A O 1
ATOM 2046 N N . THR A 1 286 ? -0.114 -51.100 30.634 1.00 10.95 541 THR A N 1
ATOM 2047 C CA . THR A 1 286 ? 1.190 -51.750 30.622 1.00 10.68 541 THR A CA 1
ATOM 2048 C C . THR A 1 286 ? 1.101 -53.263 30.830 1.00 10.37 541 THR A C 1
ATOM 2049 O O . THR A 1 286 ? 0.124 -53.780 31.387 1.00 10.34 541 THR A O 1
ATOM 2053 N N . PHE A 1 287 ? 2.113 -53.972 30.347 1.00 10.20 542 PHE A N 1
ATOM 2054 C CA . PHE A 1 287 ? 2.166 -55.418 30.473 1.00 10.33 542 PHE A CA 1
ATOM 2055 C C . PHE A 1 287 ? 3.630 -55.817 30.442 1.00 10.59 542 PHE A C 1
ATOM 2056 O O . PHE A 1 287 ? 4.351 -55.406 29.528 1.00 11.06 542 PHE A O 1
ATOM 2064 N N . THR A 1 288 ? 4.076 -56.587 31.436 1.00 10.63 543 THR A N 1
ATOM 2065 C CA . THR A 1 288 ? 5.462 -57.081 31.485 1.00 10.75 543 THR A CA 1
ATOM 2066 C C . THR A 1 288 ? 5.419 -58.564 31.735 1.00 10.84 543 THR A C 1
ATOM 2067 O O . THR A 1 288 ? 4.727 -59.011 32.643 1.00 11.22 543 THR A O 1
ATOM 2071 N N . ALA A 1 289 ? 6.165 -59.333 30.951 1.00 10.77 544 ALA A N 1
ATOM 2072 C CA . ALA A 1 289 ? 6.031 -60.783 31.002 1.00 10.71 544 ALA A CA 1
ATOM 2073 C C . ALA A 1 289 ? 7.320 -61.533 30.704 1.00 10.82 544 ALA A C 1
ATOM 2074 O O . ALA A 1 289 ? 8.249 -60.992 30.116 1.00 11.05 544 ALA A O 1
ATOM 2076 N N . LEU A 1 290 ? 7.346 -62.792 31.117 1.00 11.26 545 LEU A N 1
ATOM 2077 C CA . LEU A 1 290 ? 8.470 -63.690 30.932 1.00 11.67 545 LEU A CA 1
ATOM 2078 C C . LEU A 1 290 ? 7.927 -65.042 30.511 1.00 12.06 545 LEU A C 1
ATOM 2079 O O . LEU A 1 290 ? 6.945 -65.536 31.076 1.00 12.36 545 LEU A O 1
ATOM 2084 N N . ILE A 1 291 ? 8.572 -65.651 29.527 1.00 12.33 546 ILE A N 1
ATOM 2085 C CA . ILE A 1 291 ? 8.076 -66.898 28.974 1.00 12.73 546 ILE A CA 1
ATOM 2086 C C . ILE A 1 291 ? 9.230 -67.709 28.374 1.00 12.93 546 ILE A C 1
ATOM 2087 O O . ILE A 1 291 ? 10.172 -67.126 27.840 1.00 12.76 546 ILE A O 1
ATOM 2092 N N . PRO A 1 292 ? 9.192 -69.050 28.517 1.00 13.44 547 PRO A N 1
ATOM 2093 C CA . PRO A 1 292 ? 8.260 -69.801 29.368 1.00 13.94 547 PRO A CA 1
ATOM 2094 C C . PRO A 1 292 ? 8.612 -69.567 30.825 1.00 14.36 547 PRO A C 1
ATOM 2095 O O . PRO A 1 292 ? 9.787 -69.426 31.151 1.00 14.13 547 PRO A O 1
ATOM 2099 N N . ALA A 1 293 ? 7.602 -69.504 31.686 1.00 14.87 548 ALA A N 1
ATOM 2100 C CA . ALA A 1 293 ? 7.814 -69.132 33.092 1.00 15.73 548 ALA A CA 1
ATOM 2101 C C . ALA A 1 293 ? 8.813 -70.051 33.816 1.00 16.62 548 ALA A C 1
ATOM 2102 O O . ALA A 1 293 ? 9.664 -69.561 34.551 1.00 17.17 548 ALA A O 1
ATOM 2104 N N . GLU A 1 294 ? 8.743 -71.361 33.573 1.00 17.13 549 GLU A N 1
ATOM 2105 C CA . GLU A 1 294 ? 9.676 -72.307 34.215 1.00 18.76 549 GLU A CA 1
ATOM 2106 C C . GLU A 1 294 ? 11.140 -72.077 33.838 1.00 19.22 549 GLU A C 1
ATOM 2107 O O . GLU A 1 294 ? 12.043 -72.448 34.586 1.00 19.24 549 GLU A O 1
ATOM 2113 N N . ASN A 1 295 ? 11.369 -71.460 32.681 1.00 19.83 550 ASN A N 1
ATOM 2114 C CA . ASN A 1 295 ? 12.718 -71.236 32.182 1.00 20.27 550 ASN A CA 1
ATOM 2115 C C . ASN A 1 295 ? 12.741 -70.114 31.143 1.00 19.39 550 ASN A C 1
ATOM 2116 O O . ASN A 1 295 ? 12.937 -70.368 29.950 1.00 20.26 550 ASN A O 1
ATOM 2121 N N . PRO A 1 296 ? 12.543 -68.859 31.590 1.00 18.04 551 PRO A N 1
ATOM 2122 C CA . PRO A 1 296 ? 12.282 -67.750 30.675 1.00 17.21 551 PRO A CA 1
ATOM 2123 C C . PRO A 1 296 ? 13.326 -67.641 29.581 1.00 16.68 551 PRO A C 1
ATOM 2124 O O . PRO A 1 296 ? 14.517 -67.794 29.850 1.00 16.75 551 PRO A O 1
ATOM 2128 N N . LYS A 1 297 ? 12.875 -67.378 28.357 1.00 15.85 552 LYS A N 1
ATOM 2129 C CA . LYS A 1 297 ? 13.783 -67.156 27.231 1.00 15.09 552 LYS A CA 1
ATOM 2130 C C . LYS A 1 297 ? 13.661 -65.740 26.703 1.00 13.69 552 LYS A C 1
ATOM 2131 O O . LYS A 1 297 ? 14.614 -65.194 26.165 1.00 13.27 552 LYS A O 1
ATOM 2137 N N . ILE A 1 298 ? 12.485 -65.143 26.870 1.00 12.62 553 ILE A N 1
ATOM 2138 C CA . ILE A 1 298 ? 12.322 -63.733 26.533 1.00 12.13 553 ILE A CA 1
ATOM 2139 C C . ILE A 1 298 ? 11.642 -62.953 27.654 1.00 11.63 553 ILE A C 1
ATOM 2140 O O . ILE A 1 298 ? 10.871 -63.513 28.435 1.00 11.44 553 ILE A O 1
ATOM 2145 N N . ALA A 1 299 ? 11.962 -61.665 27.721 1.00 11.29 554 ALA A N 1
ATOM 2146 C CA . ALA A 1 299 ? 11.262 -60.695 28.557 1.00 11.08 554 ALA A CA 1
ATOM 2147 C C . ALA A 1 299 ? 10.590 -59.707 27.611 1.00 10.87 554 ALA A C 1
ATOM 2148 O O . ALA A 1 299 ? 11.213 -59.262 26.643 1.00 11.20 554 ALA A O 1
ATOM 2150 N N . VAL A 1 300 ? 9.339 -59.364 27.893 1.00 10.20 555 VAL A N 1
ATOM 2151 C CA . VAL A 1 300 ? 8.561 -58.467 27.045 1.00 10.05 555 VAL A CA 1
ATOM 2152 C C . VAL A 1 300 ? 7.935 -57.337 27.862 1.00 9.90 555 VAL A C 1
ATOM 2153 O O . VAL A 1 300 ? 7.358 -57.578 28.903 1.00 10.08 555 VAL A O 1
ATOM 2157 N N . ALA A 1 301 ? 8.024 -56.110 27.377 1.00 9.86 556 ALA A N 1
ATOM 2158 C CA . ALA A 1 301 ? 7.231 -55.030 27.937 1.00 9.67 556 ALA A CA 1
ATOM 2159 C C . ALA A 1 301 ? 6.414 -54.365 26.827 1.00 9.65 556 ALA A C 1
ATOM 2160 O O . ALA A 1 301 ? 6.927 -54.114 25.737 1.00 9.54 556 ALA A O 1
ATOM 2162 N N . VAL A 1 302 ? 5.141 -54.102 27.101 1.00 9.56 557 VAL A N 1
ATOM 2163 C CA . VAL A 1 302 ? 4.262 -53.438 26.146 1.00 9.69 557 VAL A CA 1
ATOM 2164 C C . VAL A 1 302 ? 3.567 -52.283 26.861 1.00 9.83 557 VAL A C 1
ATOM 2165 O O . VAL A 1 302 ? 3.141 -52.440 27.988 1.00 9.81 557 VAL A O 1
ATOM 2169 N N . VAL A 1 303 ? 3.469 -51.133 26.197 1.00 10.26 558 VAL A N 1
ATOM 2170 C CA . VAL A 1 303 ? 2.608 -50.045 26.627 1.00 10.69 558 VAL A CA 1
ATOM 2171 C C . VAL A 1 303 ? 1.696 -49.568 25.469 1.00 11.03 558 VAL A C 1
ATOM 2172 O O . VAL A 1 303 ? 2.084 -49.577 24.310 1.00 11.04 558 VAL A O 1
ATOM 2176 N N . ILE A 1 304 ? 0.473 -49.179 25.805 1.00 11.49 559 ILE A N 1
ATOM 2177 C CA . ILE A 1 304 ? -0.396 -48.462 24.893 1.00 12.00 559 ILE A CA 1
ATOM 2178 C C . ILE A 1 304 ? -0.894 -47.259 25.659 1.00 12.82 559 ILE A C 1
ATOM 2179 O O . ILE A 1 304 ? -1.382 -47.396 26.776 1.00 12.52 559 ILE A O 1
ATOM 2184 N N . TYR A 1 305 ? -0.739 -46.078 25.067 1.00 14.17 560 TYR A N 1
ATOM 2185 C CA . TYR A 1 305 ? -1.085 -44.844 25.741 1.00 15.30 560 TYR A CA 1
ATOM 2186 C C . TYR A 1 305 ? -2.357 -44.276 25.128 1.00 16.53 560 TYR A C 1
ATOM 2187 O O . TYR A 1 305 ? -2.473 -44.188 23.910 1.00 17.45 560 TYR A O 1
ATOM 2196 N N . LYS A 1 306 ? -3.315 -43.908 25.971 1.00 17.96 561 LYS A N 1
ATOM 2197 C CA . LYS A 1 306 ? -4.539 -43.278 25.503 1.00 19.14 561 LYS A CA 1
ATOM 2198 C C . LYS A 1 306 ? -4.779 -41.932 26.173 1.00 19.62 561 LYS A C 1
ATOM 2199 O O . LYS A 1 306 ? -4.652 -41.813 27.386 1.00 18.52 561 LYS A O 1
ATOM 2205 N N . GLU A 1 307 ? -5.139 -40.937 25.367 1.00 20.62 562 GLU A N 1
ATOM 2206 C CA . GLU A 1 307 ? -5.517 -39.616 25.850 1.00 22.33 562 GLU A CA 1
ATOM 2207 C C . GLU A 1 307 ? -7.000 -39.588 26.155 1.00 22.81 562 GLU A C 1
ATOM 2208 O O . GLU A 1 307 ? -7.806 -40.094 25.378 1.00 22.73 562 GLU A O 1
ATOM 2214 N N . ASN A 1 308 ? -7.354 -39.000 27.291 1.00 23.20 563 ASN A N 1
ATOM 2215 C CA . ASN A 1 308 ? -8.753 -38.826 27.681 1.00 24.35 563 ASN A CA 1
ATOM 2216 C C . ASN A 1 308 ? -9.590 -40.100 27.653 1.00 23.49 563 ASN A C 1
ATOM 2217 O O . ASN A 1 308 ? -10.720 -40.106 27.163 1.00 23.65 563 ASN A O 1
ATOM 2222 N N . GLY A 1 309 ? -9.033 -41.175 28.192 1.00 21.87 564 GLY A N 1
ATOM 2223 C CA . GLY A 1 309 ? -9.747 -42.428 28.281 1.00 20.55 564 GLY A CA 1
ATOM 2224 C C . GLY A 1 309 ? -8.974 -43.465 29.060 1.00 20.32 564 GLY A C 1
ATOM 2225 O O . GLY A 1 309 ? -7.797 -43.286 29.368 1.00 19.90 564 GLY A O 1
ATOM 2226 N N . THR A 1 310 ? -9.656 -44.559 29.371 1.00 20.55 565 THR A N 1
ATOM 2227 C CA . THR A 1 310 ? -9.073 -45.672 30.088 1.00 20.25 565 THR A CA 1
ATOM 2228 C C . THR A 1 310 ? -8.897 -46.860 29.149 1.00 19.65 565 THR A C 1
ATOM 2229 O O . THR A 1 310 ? -9.836 -47.281 28.480 1.00 20.20 565 THR A O 1
ATOM 2233 N N . VAL A 1 311 ? -7.675 -47.369 29.090 1.00 18.27 566 VAL A N 1
ATOM 2234 C CA . VAL A 1 311 ? -7.396 -48.672 28.498 1.00 17.37 566 VAL A CA 1
ATOM 2235 C C . VAL A 1 311 ? -6.737 -49.526 29.580 1.00 16.56 566 VAL A C 1
ATOM 2236 O O . VAL A 1 311 ? -6.009 -49.006 30.427 1.00 16.78 566 VAL A O 1
ATOM 2240 N N . TYR A 1 312 ? -6.992 -50.826 29.546 1.00 15.85 567 TYR A N 1
ATOM 2241 C CA . TYR A 1 312 ? -6.530 -51.747 30.576 1.00 15.27 567 TYR A CA 1
ATOM 2242 C C . TYR A 1 312 ? -5.300 -52.511 30.146 1.00 14.90 567 TYR A C 1
ATOM 2243 O O . TYR A 1 312 ? -5.210 -52.942 28.999 1.00 15.03 567 TYR A O 1
ATOM 2252 N N . GLY A 1 313 ? -4.357 -52.699 31.063 1.00 13.94 568 GLY A N 1
ATOM 2253 C CA . GLY A 1 313 ? -3.185 -53.509 30.773 1.00 13.52 568 GLY A CA 1
ATOM 2254 C C . GLY A 1 313 ? -3.535 -54.807 30.084 1.00 13.37 568 GLY A C 1
ATOM 2255 O O . GLY A 1 313 ? -2.882 -55.192 29.131 1.00 13.03 568 GLY A O 1
ATOM 2256 N N . SER A 1 314 ? -4.593 -55.466 30.548 1.00 13.58 569 SER A N 1
ATOM 2257 C CA . SER A 1 314 ? -4.969 -56.777 30.033 1.00 14.02 569 SER A CA 1
ATOM 2258 C C . SER A 1 314 ? -5.554 -56.743 28.614 1.00 14.40 569 SER A C 1
ATOM 2259 O O . SER A 1 314 ? -5.135 -57.511 27.751 1.00 14.94 569 SER A O 1
ATOM 2262 N N . THR A 1 315 ? -6.526 -55.875 28.364 1.00 14.30 570 THR A N 1
ATOM 2263 C CA . THR A 1 315 ? -7.189 -55.924 27.074 1.00 14.18 570 THR A CA 1
ATOM 2264 C C . THR A 1 315 ? -6.465 -55.150 25.971 1.00 13.99 570 THR A C 1
ATOM 2265 O O . THR A 1 315 ? -6.598 -55.493 24.799 1.00 13.97 570 THR A O 1
ATOM 2269 N N . ALA A 1 316 ? -5.708 -54.116 26.334 1.00 13.06 571 ALA A N 1
ATOM 2270 C CA . ALA A 1 316 ? -4.984 -53.343 25.342 1.00 12.83 571 ALA A CA 1
ATOM 2271 C C . ALA A 1 316 ? -3.640 -53.979 24.975 1.00 12.95 571 ALA A C 1
ATOM 2272 O O . ALA A 1 316 ? -3.335 -54.166 23.782 1.00 13.49 571 ALA A O 1
ATOM 2274 N N . SER A 1 317 ? -2.859 -54.339 25.989 1.00 12.62 572 SER A N 1
ATOM 2275 C CA . SER A 1 317 ? -1.449 -54.681 25.801 1.00 12.31 572 SER A CA 1
ATOM 2276 C C . SER A 1 317 ? -1.136 -56.177 25.835 1.00 12.19 572 SER A C 1
ATOM 2277 O O . SER A 1 317 ? -0.177 -56.615 25.210 1.00 12.51 572 SER A O 1
ATOM 2280 N N . ALA A 1 318 ? -1.914 -56.961 26.571 1.00 11.87 573 ALA A N 1
ATOM 2281 C CA . ALA A 1 318 ? -1.652 -58.389 26.641 1.00 11.83 573 ALA A CA 1
ATOM 2282 C C . ALA A 1 318 ? -1.705 -59.091 25.273 1.00 11.98 573 ALA A C 1
ATOM 2283 O O . ALA A 1 318 ? -0.841 -59.944 24.995 1.00 12.12 573 ALA A O 1
ATOM 2285 N N . PRO A 1 319 ? -2.695 -58.737 24.408 1.00 11.69 574 PRO A N 1
ATOM 2286 C CA . PRO A 1 319 ? -2.745 -59.392 23.096 1.00 11.62 574 PRO A CA 1
ATOM 2287 C C . PRO A 1 319 ? -1.505 -59.115 22.245 1.00 11.42 574 PRO A C 1
ATOM 2288 O O . PRO A 1 319 ? -1.145 -59.940 21.426 1.00 11.64 574 PRO A O 1
ATOM 2292 N N . VAL A 1 320 ? -0.851 -57.974 22.452 1.00 11.31 575 VAL A N 1
ATOM 2293 C CA . VAL A 1 320 ? 0.400 -57.671 21.759 1.00 11.13 575 VAL A CA 1
ATOM 2294 C C . VAL A 1 320 ? 1.464 -58.661 22.216 1.00 11.27 575 VAL A C 1
ATOM 2295 O O . VAL A 1 320 ? 2.168 -59.233 21.386 1.00 11.40 575 VAL A O 1
ATOM 2299 N N . PHE A 1 321 ? 1.555 -58.881 23.533 1.00 11.10 576 PHE A N 1
ATOM 2300 C CA . PHE A 1 321 ? 2.502 -59.843 24.089 1.00 10.97 576 PHE A CA 1
ATOM 2301 C C . PHE A 1 321 ? 2.208 -61.252 23.580 1.00 11.07 576 PHE A C 1
ATOM 2302 O O . PHE A 1 321 ? 3.120 -61.956 23.179 1.00 11.13 576 PHE A O 1
ATOM 2310 N N . VAL A 1 322 ? 0.940 -61.656 23.606 1.00 11.70 577 VAL A N 1
ATOM 2311 C CA . VAL A 1 322 ? 0.543 -63.007 23.174 1.00 12.27 577 VAL A CA 1
ATOM 2312 C C . VAL A 1 322 ? 0.980 -63.331 21.733 1.00 13.08 577 VAL A C 1
ATOM 2313 O O . VAL A 1 322 ? 1.611 -64.373 21.495 1.00 12.73 577 VAL A O 1
ATOM 2317 N N . ASP A 1 323 ? 0.664 -62.430 20.791 1.00 14.32 578 ASP A N 1
ATOM 2318 C CA . ASP A 1 323 ? 1.071 -62.590 19.384 1.00 15.39 578 ASP A CA 1
ATOM 2319 C C . ASP A 1 323 ? 2.589 -62.644 19.236 1.00 14.58 578 ASP A C 1
ATOM 2320 O O . ASP A 1 323 ? 3.101 -63.525 18.557 1.00 13.94 578 ASP A O 1
ATOM 2325 N N . ILE A 1 324 ? 3.292 -61.719 19.898 1.00 14.45 579 ILE A N 1
ATOM 2326 C CA . ILE A 1 324 ? 4.757 -61.724 19.930 1.00 14.14 579 ILE A CA 1
ATOM 2327 C C . ILE A 1 324 ? 5.284 -63.051 20.457 1.00 14.23 579 ILE A C 1
ATOM 2328 O O . ILE A 1 324 ? 6.163 -63.658 19.840 1.00 14.64 579 ILE A O 1
ATOM 2333 N N . ALA A 1 325 ? 4.724 -63.499 21.582 1.00 14.61 580 ALA A N 1
ATOM 2334 C CA . ALA A 1 325 ? 5.213 -64.669 22.327 1.00 14.55 580 ALA A CA 1
ATOM 2335 C C . ALA A 1 325 ? 4.948 -66.004 21.623 1.00 14.54 580 ALA A C 1
ATOM 2336 O O . ALA A 1 325 ? 5.824 -66.859 21.575 1.00 14.64 580 ALA A O 1
ATOM 2338 N N . GLN A 1 326 ? 3.747 -66.186 21.086 1.00 14.95 581 GLN A N 1
ATOM 2339 C CA . GLN A 1 326 ? 3.455 -67.359 20.242 1.00 15.40 581 GLN A CA 1
ATOM 2340 C C . GLN A 1 326 ? 4.452 -67.507 19.084 1.00 14.93 581 GLN A C 1
ATOM 2341 O O . GLN A 1 326 ? 4.988 -68.591 18.867 1.00 14.61 581 GLN A O 1
ATOM 2347 N N . PHE A 1 327 ? 4.724 -66.419 18.368 1.00 14.88 582 PHE A N 1
ATOM 2348 C CA . PHE A 1 327 ? 5.653 -66.487 17.258 1.00 15.21 582 PHE A CA 1
ATOM 2349 C C . PHE A 1 327 ? 7.086 -66.769 17.709 1.00 15.65 582 PHE A C 1
ATOM 2350 O O . PHE A 1 327 ? 7.772 -67.624 17.127 1.00 15.71 582 PHE A O 1
ATOM 2358 N N . ALA A 1 328 ? 7.534 -66.046 18.735 1.00 15.60 583 ALA A N 1
ATOM 2359 C CA . ALA A 1 328 ? 8.898 -66.199 19.257 1.00 16.33 583 ALA A CA 1
ATOM 2360 C C . ALA A 1 328 ? 9.211 -67.633 19.703 1.00 16.73 583 ALA A C 1
ATOM 2361 O O . ALA A 1 32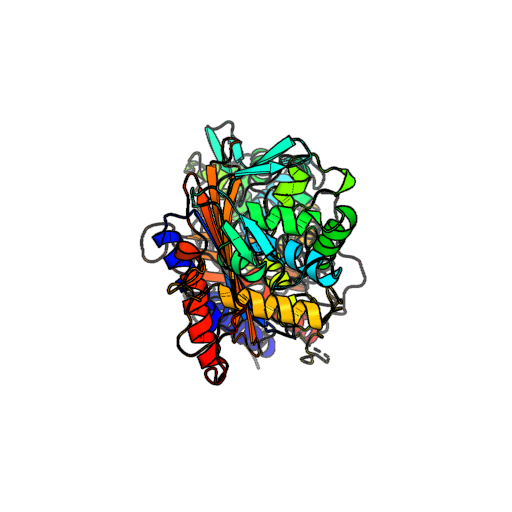8 ? 10.287 -68.146 19.412 1.00 17.56 583 ALA A O 1
ATOM 2363 N N . MET A 1 329 ? 8.275 -68.278 20.393 1.00 16.92 584 MET A N 1
ATOM 2364 C CA . MET A 1 329 ? 8.488 -69.644 20.871 1.00 17.77 584 MET A CA 1
ATOM 2365 C C . MET A 1 329 ? 8.688 -70.629 19.722 1.00 18.76 584 MET A C 1
ATOM 2366 O O . MET A 1 329 ? 9.563 -71.492 19.775 1.00 18.17 584 MET A O 1
ATOM 2371 N N . ARG A 1 330 ? 7.871 -70.499 18.701 1.00 20.60 585 ARG A N 1
ATOM 2372 C CA . ARG A 1 330 ? 7.987 -71.312 17.523 1.00 22.47 585 ARG A CA 1
ATOM 2373 C C . ARG A 1 330 ? 9.279 -71.004 16.768 1.00 22.86 585 ARG A C 1
ATOM 2374 O O . ARG A 1 330 ? 9.983 -71.885 16.414 1.00 22.71 585 ARG A O 1
ATOM 2382 N N . GLU A 1 331 ? 9.572 -69.739 16.572 1.00 23.55 586 GLU A N 1
ATOM 2383 C CA . GLU A 1 331 ? 10.775 -69.356 15.851 1.00 25.89 586 GLU A CA 1
ATOM 2384 C C . GLU A 1 331 ? 12.068 -69.726 16.584 1.00 25.54 586 GLU A C 1
ATOM 2385 O O . GLU A 1 331 ? 13.067 -70.044 15.945 1.00 24.69 586 GLU A O 1
ATOM 2391 N N . MET A 1 332 ? 12.045 -69.676 17.916 1.00 25.69 587 MET A N 1
ATOM 2392 C CA . MET A 1 332 ? 13.218 -70.012 18.728 1.00 25.71 587 MET A CA 1
ATOM 2393 C C . MET A 1 332 ? 13.241 -71.488 19.079 1.00 25.40 587 MET A C 1
ATOM 2394 O O . MET A 1 332 ? 14.121 -71.947 19.808 1.00 25.46 587 MET A O 1
ATOM 2399 N N . LYS A 1 333 ? 12.276 -72.227 18.542 1.00 25.80 588 LYS A N 1
ATOM 2400 C CA . LYS A 1 333 ? 12.204 -73.678 18.705 1.00 26.63 588 LYS A CA 1
ATOM 2401 C C . LYS A 1 333 ? 12.208 -74.075 20.177 1.00 25.48 588 LYS A C 1
ATOM 2402 O O . LYS A 1 333 ? 12.910 -75.013 20.587 1.00 26.59 588 LYS A O 1
ATOM 2408 N N . ILE A 1 334 ? 11.426 -73.347 20.969 1.00 23.09 589 ILE A N 1
ATOM 2409 C CA . ILE A 1 334 ? 11.276 -73.651 22.382 1.00 21.73 589 ILE A CA 1
ATOM 2410 C C . ILE A 1 334 ? 10.122 -74.628 22.539 1.00 21.20 589 ILE A C 1
ATOM 2411 O O . ILE A 1 334 ? 9.001 -74.335 22.118 1.00 21.13 589 ILE A O 1
ATOM 2416 N N . PRO A 1 335 ? 10.396 -75.807 23.120 1.00 20.84 590 PRO A N 1
ATOM 2417 C CA . PRO A 1 335 ? 9.334 -76.811 23.257 1.00 21.28 590 PRO A CA 1
ATOM 2418 C C . PRO A 1 335 ? 8.267 -76.354 24.246 1.00 21.46 590 PRO A C 1
ATOM 2419 O O . PRO A 1 335 ? 8.589 -75.645 25.185 1.00 21.82 590 PRO A O 1
ATOM 2423 N N . PRO A 1 336 ? 6.997 -76.744 24.033 1.00 21.80 591 PRO A N 1
ATOM 2424 C CA . PRO A 1 336 ? 5.954 -76.367 24.995 1.00 21.31 591 PRO A CA 1
ATOM 2425 C C . PRO A 1 336 ? 6.299 -76.787 26.418 1.00 21.33 591 PRO A C 1
ATOM 2426 O O . PRO A 1 336 ? 7.042 -77.751 26.618 1.00 21.96 591 PRO A O 1
ATOM 2430 N N . SER A 1 337 ? 5.760 -76.056 27.391 1.00 21.02 592 SER A N 1
ATOM 2431 C CA . SER A 1 337 ? 5.937 -76.360 28.806 1.00 20.62 592 SER A CA 1
ATOM 2432 C C . SER A 1 337 ? 5.522 -77.788 29.136 1.00 21.19 592 SER A C 1
ATOM 2433 O O . SER A 1 337 ? 4.491 -78.273 28.665 1.00 20.76 592 SER A O 1
ATOM 2436 N N . THR A 1 338 ? 6.332 -78.448 29.957 1.00 22.37 593 THR A N 1
ATOM 2437 C CA . THR A 1 338 ? 6.036 -79.799 30.428 1.00 23.81 593 THR A CA 1
ATOM 2438 C C . THR A 1 338 ? 5.767 -79.853 31.940 1.00 24.68 593 THR A C 1
ATOM 2439 O O . THR A 1 338 ? 5.519 -80.929 32.495 1.00 26.82 593 THR A O 1
ATOM 2443 N N . VAL A 1 339 ? 5.829 -78.697 32.601 1.00 23.41 594 VAL A N 1
ATOM 2444 C CA . VAL A 1 339 ? 5.548 -78.597 34.035 1.00 22.01 594 VAL A CA 1
ATOM 2445 C C . VAL A 1 339 ? 4.340 -77.691 34.260 1.00 21.25 594 VAL A C 1
ATOM 2446 O O . VAL A 1 339 ? 4.018 -76.873 33.396 1.00 21.98 594 VAL A O 1
ATOM 2450 N N . PRO A 1 340 ? 3.661 -77.835 35.411 1.00 20.39 595 PRO A N 1
ATOM 2451 C CA . PRO A 1 340 ? 2.487 -77.004 35.663 1.00 19.21 595 PRO A CA 1
ATOM 2452 C C . PRO A 1 340 ? 2.839 -75.539 35.882 1.00 18.10 595 PRO A C 1
ATOM 2453 O O . PRO A 1 340 ? 3.973 -75.209 36.231 1.00 17.50 595 PRO A O 1
ATOM 2457 N N . LEU A 1 341 ? 1.859 -74.674 35.644 1.00 17.02 596 LEU A N 1
ATOM 2458 C CA . LEU A 1 341 ? 1.952 -73.272 36.002 1.00 16.52 596 LEU A CA 1
ATOM 2459 C C . LEU A 1 341 ? 1.968 -73.199 37.535 1.00 16.77 596 LEU A C 1
ATOM 2460 O O . LEU A 1 341 ? 1.131 -73.830 38.201 1.00 16.41 596 LEU A O 1
ATOM 2465 N N . TYR A 1 342 ? 2.938 -72.463 38.085 1.00 16.88 597 TYR A N 1
ATOM 2466 C CA . TYR A 1 342 ? 3.097 -72.346 39.538 1.00 16.90 597 TYR A CA 1
ATOM 2467 C C . TYR A 1 342 ? 1.891 -71.699 40.209 1.00 16.96 597 TYR A C 1
ATOM 2468 O O . TYR A 1 342 ? 1.312 -70.745 39.686 1.00 16.73 597 TYR A O 1
ATOM 2477 N N . LYS A 1 343 ? 1.522 -72.221 41.375 1.00 17.20 598 LYS A N 1
ATOM 2478 C CA . LYS A 1 343 ? 0.411 -71.667 42.138 1.00 17.60 598 LYS A CA 1
ATOM 2479 C C . LYS A 1 343 ? 0.699 -71.704 43.647 1.00 17.30 598 LYS A C 1
ATOM 2480 O O . LYS A 1 343 ? 0.893 -72.775 44.231 1.00 17.61 598 LYS A O 1
ATOM 2486 N N . TYR A 1 344 ? 0.755 -70.525 44.259 1.00 16.16 599 TYR A N 1
ATOM 2487 C CA . TYR A 1 344 ? 0.717 -70.402 45.706 1.00 15.18 599 TYR A CA 1
ATOM 2488 C C . TYR A 1 344 ? -0.737 -70.378 46.159 1.00 15.48 599 TYR A C 1
ATOM 2489 O O . TYR A 1 344 ? -1.624 -69.925 45.410 1.00 15.48 599 TYR A O 1
ATOM 2498 N N . PRO A 1 345 ? -1.009 -70.847 47.396 1.00 16.00 600 PRO A N 1
ATOM 2499 C CA . PRO A 1 345 ? -2.365 -70.613 47.910 1.00 15.80 600 PRO A CA 1
ATOM 2500 C C . PRO A 1 345 ? -2.631 -69.109 48.064 1.00 15.78 600 PRO A C 1
ATOM 2501 O O . PRO A 1 345 ? -1.697 -68.340 48.313 1.00 15.48 600 PRO A O 1
ATOM 2505 N N . TRP A 1 346 ? -3.881 -68.698 47.860 1.00 16.24 601 TRP A N 1
ATOM 2506 C CA . TRP A 1 346 ? -4.285 -67.282 47.943 1.00 16.63 601 TRP A CA 1
ATOM 2507 C C . TRP A 1 346 ? -5.178 -66.985 49.122 1.00 17.61 601 TRP A C 1
ATOM 2508 O O . TRP A 1 346 ? -6.003 -67.800 49.532 1.00 18.59 601 TRP A O 1
ATOM 2520 N N . GLN B 1 5 ? 40.986 -50.601 -17.227 1.00 89.45 260 GLN B N 1
ATOM 2521 C CA . GLN B 1 5 ? 39.959 -51.362 -18.007 1.00 90.41 260 GLN B CA 1
ATOM 2522 C C . GLN B 1 5 ? 38.516 -50.920 -17.723 1.00 88.24 260 GLN B C 1
ATOM 2523 O O . GLN B 1 5 ? 37.601 -51.286 -18.470 1.00 90.74 260 GLN B O 1
ATOM 2529 N N . ASP B 1 6 ? 38.314 -50.138 -16.658 1.00 81.72 261 ASP B N 1
ATOM 2530 C CA . ASP B 1 6 ? 36.960 -49.753 -16.228 1.00 73.63 261 ASP B CA 1
ATOM 2531 C C . ASP B 1 6 ? 36.544 -48.323 -16.606 1.00 62.99 261 ASP B C 1
ATOM 2532 O O . ASP B 1 6 ? 37.292 -47.371 -16.385 1.00 59.18 261 ASP B O 1
ATOM 2537 N N . PRO B 1 7 ? 35.333 -48.175 -17.174 1.00 57.19 262 PRO B N 1
ATOM 2538 C CA . PRO B 1 7 ? 34.833 -46.859 -17.563 1.00 52.30 262 PRO B CA 1
ATOM 2539 C C . PRO B 1 7 ? 34.118 -46.107 -16.440 1.00 47.30 262 PRO B C 1
ATOM 2540 O O . PRO B 1 7 ? 33.937 -44.898 -16.542 1.00 45.75 262 PRO B O 1
ATOM 2544 N N . LEU B 1 8 ? 33.711 -46.813 -15.389 1.00 43.86 263 LEU B N 1
ATOM 2545 C CA . LEU B 1 8 ? 32.906 -46.207 -14.324 1.00 39.61 263 LEU B CA 1
ATOM 2546 C C . LEU B 1 8 ? 33.714 -45.794 -13.091 1.00 36.34 263 LEU B C 1
ATOM 2547 O O . LEU B 1 8 ? 34.698 -46.443 -12.729 1.00 33.84 263 LEU B O 1
ATOM 2552 N N . THR B 1 9 ? 33.274 -44.707 -12.458 1.00 33.95 264 THR B N 1
ATOM 2553 C CA . THR B 1 9 ? 33.875 -44.207 -11.212 1.00 32.41 264 THR B CA 1
ATOM 2554 C C . THR B 1 9 ? 33.615 -45.131 -10.008 1.00 32.07 264 THR B C 1
ATOM 2555 O O . THR B 1 9 ? 34.329 -45.066 -8.999 1.00 32.69 264 THR B O 1
ATOM 2559 N N . ILE B 1 10 ? 32.591 -45.975 -10.131 1.00 30.19 265 ILE B N 1
ATOM 2560 C CA . ILE B 1 10 ? 32.129 -46.878 -9.076 1.00 29.32 265 ILE B CA 1
ATOM 2561 C C . ILE B 1 10 ? 33.212 -47.826 -8.545 1.00 29.80 265 ILE B C 1
ATOM 2562 O O . ILE B 1 10 ? 33.869 -48.519 -9.317 1.00 29.52 265 ILE B O 1
ATOM 2567 N N . ASN B 1 11 ? 33.388 -47.842 -7.222 1.00 29.48 266 ASN B N 1
ATOM 2568 C CA . ASN B 1 11 ? 34.236 -48.827 -6.554 1.00 30.28 266 ASN B CA 1
ATOM 2569 C C . ASN B 1 11 ? 33.425 -50.106 -6.350 1.00 31.40 266 ASN B C 1
ATOM 2570 O O . ASN B 1 11 ? 32.404 -50.100 -5.654 1.00 32.82 266 ASN B O 1
ATOM 2575 N N . ALA B 1 12 ? 33.882 -51.194 -6.962 1.00 31.47 267 ALA B N 1
ATOM 2576 C CA . ALA B 1 12 ? 33.138 -52.453 -6.996 1.00 31.46 267 ALA B CA 1
ATOM 2577 C C . ALA B 1 12 ? 32.921 -53.062 -5.620 1.00 31.47 267 ALA B C 1
ATOM 2578 O O . ALA B 1 12 ? 31.851 -53.604 -5.335 1.00 30.68 267 ALA B O 1
ATOM 2580 N N . ASP B 1 13 ? 33.947 -52.985 -4.779 1.00 32.07 268 ASP B N 1
ATOM 2581 C CA . ASP B 1 13 ? 33.867 -53.527 -3.436 1.00 32.79 268 ASP B CA 1
ATOM 2582 C C . ASP B 1 13 ? 32.907 -52.732 -2.566 1.00 31.36 268 ASP B C 1
ATOM 2583 O O . ASP B 1 13 ? 32.046 -53.306 -1.914 1.00 31.47 268 ASP B O 1
ATOM 2588 N N . LEU B 1 14 ? 33.031 -51.411 -2.597 1.00 30.11 269 LEU B N 1
ATOM 2589 C CA . LEU B 1 14 ? 32.142 -50.533 -1.838 1.00 29.93 269 LEU B CA 1
ATOM 2590 C C . LEU B 1 14 ? 30.684 -50.618 -2.307 1.00 29.58 269 LEU B C 1
ATOM 2591 O O . LEU B 1 14 ? 29.766 -50.592 -1.493 1.00 28.16 269 LEU B O 1
ATOM 2596 N N . GLN B 1 15 ? 30.487 -50.701 -3.621 1.00 29.99 270 GLN B N 1
ATOM 2597 C CA . GLN B 1 15 ? 29.154 -50.793 -4.218 1.00 29.92 270 GLN B CA 1
ATOM 2598 C C . GLN B 1 15 ? 28.400 -52.034 -3.737 1.00 30.72 270 GLN B C 1
ATOM 2599 O O . GLN B 1 15 ? 27.195 -51.980 -3.511 1.00 30.93 270 GLN B O 1
ATOM 2605 N N . ARG B 1 16 ? 29.115 -53.146 -3.587 1.00 32.50 271 ARG B N 1
ATOM 2606 C CA . ARG B 1 16 ? 28.524 -54.377 -3.091 1.00 34.04 271 ARG B CA 1
ATOM 2607 C C . ARG B 1 16 ? 28.111 -54.226 -1.627 1.00 33.38 271 ARG B C 1
ATOM 2608 O O . ARG B 1 16 ? 27.052 -54.723 -1.227 1.00 33.29 271 ARG B O 1
ATOM 2616 N N . VAL B 1 17 ? 28.954 -53.546 -0.841 1.00 30.09 272 VAL B N 1
ATOM 2617 C CA . VAL B 1 17 ? 28.677 -53.257 0.568 1.00 28.31 272 VAL B CA 1
ATOM 2618 C C . VAL B 1 17 ? 27.409 -52.410 0.703 1.00 28.37 272 VAL B C 1
ATOM 2619 O O . VAL B 1 17 ? 26.522 -52.735 1.501 1.00 28.37 272 VAL B O 1
ATOM 2623 N N . ALA B 1 18 ? 27.318 -51.351 -0.101 1.00 27.26 273 ALA B N 1
ATOM 2624 C CA . ALA B 1 18 ? 26.163 -50.461 -0.089 1.00 28.16 273 ALA B CA 1
ATOM 2625 C C . ALA B 1 18 ? 24.871 -51.160 -0.497 1.00 29.98 273 ALA B C 1
ATOM 2626 O O . ALA B 1 18 ? 23.784 -50.763 -0.064 1.00 29.22 273 ALA B O 1
ATOM 2628 N N . GLU B 1 19 ? 24.993 -52.186 -1.339 1.00 32.18 274 GLU B N 1
ATOM 2629 C CA . GLU B 1 19 ? 23.842 -52.971 -1.786 1.00 34.80 274 GLU B CA 1
ATOM 2630 C C . GLU B 1 19 ? 23.369 -53.978 -0.738 1.00 34.63 274 GLU B C 1
ATOM 2631 O O . GLU B 1 19 ? 22.176 -54.056 -0.448 1.00 34.26 274 GLU B O 1
ATOM 2637 N N . GLU B 1 20 ? 24.300 -54.743 -0.179 1.00 34.86 275 GLU B N 1
ATOM 2638 C CA . GLU B 1 20 ? 23.965 -55.716 0.845 1.00 37.45 275 GLU B CA 1
ATOM 2639 C C . GLU B 1 20 ? 23.440 -55.016 2.098 1.00 38.33 275 GLU B C 1
ATOM 2640 O O . GLU B 1 20 ? 22.460 -55.467 2.703 1.00 38.82 275 GLU B O 1
ATOM 2646 N N . SER B 1 21 ? 24.091 -53.912 2.468 1.00 36.73 276 SER B N 1
ATOM 2647 C CA . SER B 1 21 ? 23.712 -53.125 3.637 1.00 34.90 276 SER B CA 1
ATOM 2648 C C . SER B 1 21 ? 22.333 -52.498 3.486 1.00 33.61 276 SER B C 1
ATOM 2649 O O . SER B 1 21 ? 21.502 -52.604 4.384 1.00 33.75 276 SER B O 1
ATOM 2652 N N . LEU B 1 22 ? 22.097 -51.847 2.352 1.00 33.04 277 LEU B N 1
ATOM 2653 C CA . LEU B 1 22 ? 20.798 -51.254 2.059 1.00 33.82 277 LEU B CA 1
ATOM 2654 C C . LEU B 1 22 ? 19.702 -52.324 2.107 1.00 34.48 277 LEU B C 1
ATOM 2655 O O . LEU B 1 22 ? 18.598 -52.082 2.596 1.00 32.89 277 LEU B O 1
ATOM 2660 N N . ASN B 1 23 ? 20.029 -53.508 1.596 1.00 35.54 278 ASN B N 1
ATOM 2661 C CA . ASN B 1 23 ? 19.086 -54.607 1.519 1.00 37.18 278 ASN B CA 1
ATOM 2662 C C . ASN B 1 23 ? 18.661 -55.050 2.908 1.00 36.67 278 ASN B C 1
ATOM 2663 O O . ASN B 1 23 ? 17.468 -55.065 3.215 1.00 36.20 278 ASN B O 1
ATOM 2668 N N . ALA B 1 24 ? 19.644 -55.388 3.744 1.00 35.24 279 ALA B N 1
ATOM 2669 C CA . ALA B 1 24 ? 19.382 -55.817 5.116 1.00 35.54 279 ALA B CA 1
ATOM 2670 C C . ALA B 1 24 ? 18.564 -54.778 5.877 1.00 35.72 279 ALA B C 1
ATOM 2671 O O . ALA B 1 24 ? 17.686 -55.139 6.663 1.00 37.79 279 ALA B O 1
ATOM 2673 N N . ALA B 1 25 ? 18.846 -53.502 5.616 1.00 33.65 280 ALA B N 1
ATOM 2674 C CA . ALA B 1 25 ? 18.186 -52.394 6.294 1.00 32.70 280 ALA B CA 1
ATOM 2675 C C . ALA B 1 25 ? 16.721 -52.254 5.905 1.00 32.68 280 ALA B C 1
ATOM 2676 O O . ALA B 1 25 ? 15.877 -52.018 6.768 1.00 32.80 280 ALA B O 1
ATOM 2678 N N . VAL B 1 26 ? 16.424 -52.402 4.619 1.00 33.23 281 VAL B N 1
ATOM 2679 C CA . VAL B 1 26 ? 15.046 -52.283 4.127 1.00 34.95 281 VAL B CA 1
ATOM 2680 C C . VAL B 1 26 ? 14.163 -53.428 4.650 1.00 36.25 281 VAL B C 1
ATOM 2681 O O . VAL B 1 26 ? 12.989 -53.213 4.963 1.00 36.28 281 VAL B O 1
ATOM 2685 N N . LYS B 1 27 ? 14.738 -54.625 4.768 1.00 37.15 282 LYS B N 1
ATOM 2686 C CA . LYS B 1 27 ? 14.021 -55.778 5.315 1.00 39.38 282 LYS B CA 1
ATOM 2687 C C . LYS B 1 27 ? 13.867 -55.725 6.834 1.00 38.90 282 LYS B C 1
ATOM 2688 O O . LYS B 1 27 ? 12.780 -55.986 7.355 1.00 40.01 282 LYS B O 1
ATOM 2694 N N . ARG B 1 28 ? 14.952 -55.392 7.530 1.00 38.22 283 ARG B N 1
ATOM 2695 C CA . ARG B 1 28 ? 14.950 -55.224 8.984 1.00 37.86 283 ARG B CA 1
ATOM 2696 C C . ARG B 1 28 ? 13.839 -54.275 9.423 1.00 37.40 283 ARG B C 1
ATOM 2697 O O . ARG B 1 28 ? 13.193 -54.475 10.460 1.00 37.58 283 ARG B O 1
ATOM 2705 N N . VAL B 1 29 ? 13.611 -53.257 8.607 1.00 34.97 284 VAL B N 1
ATOM 2706 C CA . VAL B 1 29 ? 12.700 -52.180 8.942 1.00 33.52 284 VAL B CA 1
ATOM 2707 C C . VAL B 1 29 ? 11.341 -52.367 8.266 1.00 33.26 284 VAL B C 1
ATOM 2708 O O . VAL B 1 29 ? 10.394 -51.615 8.520 1.00 31.03 284 VAL B O 1
ATOM 2712 N N . GLY B 1 30 ? 11.250 -53.393 7.423 1.00 34.03 285 GLY B N 1
ATOM 2713 C CA . GLY B 1 30 ? 10.045 -53.648 6.633 1.00 35.28 285 GLY B CA 1
ATOM 2714 C C . GLY B 1 30 ? 9.667 -52.528 5.670 1.00 35.09 285 GLY B C 1
ATOM 2715 O O . GLY B 1 30 ? 8.489 -52.221 5.501 1.00 36.16 285 GLY B O 1
ATOM 2716 N N . GLY B 1 31 ? 10.662 -51.913 5.035 1.00 34.50 286 GLY B N 1
ATOM 2717 C CA . GLY B 1 31 ? 10.401 -50.864 4.054 1.00 33.29 286 GLY B CA 1
ATOM 2718 C C . GLY B 1 31 ? 10.122 -51.440 2.680 1.00 33.12 286 GLY B C 1
ATOM 2719 O O . GLY B 1 31 ? 10.225 -52.650 2.467 1.00 33.26 286 GLY B O 1
ATOM 2720 N N . VAL B 1 32 ? 9.782 -50.566 1.743 1.00 33.37 287 VAL B N 1
ATOM 2721 C CA . VAL B 1 32 ? 9.468 -50.972 0.376 1.00 33.69 287 VAL B CA 1
ATOM 2722 C C . VAL B 1 32 ? 10.722 -50.962 -0.495 1.00 34.04 287 VAL B C 1
ATOM 2723 O O . VAL B 1 32 ? 11.028 -51.952 -1.170 1.00 35.95 287 VAL B O 1
ATOM 2727 N N . TRP B 1 33 ? 11.427 -49.832 -0.492 1.00 31.05 288 TRP B N 1
ATOM 2728 C CA . TRP B 1 33 ? 12.687 -49.689 -1.208 1.00 29.14 288 TRP B CA 1
ATOM 2729 C C . TRP B 1 33 ? 13.569 -48.686 -0.523 1.00 29.46 288 TRP B C 1
ATOM 2730 O O . TRP B 1 33 ? 13.091 -47.834 0.234 1.00 28.41 288 TRP B O 1
ATOM 2741 N N . GLY B 1 34 ? 14.865 -48.770 -0.814 1.00 30.15 289 GLY B N 1
ATOM 2742 C CA . GLY B 1 34 ? 15.825 -47.782 -0.354 1.00 30.78 289 GLY B CA 1
ATOM 2743 C C . GLY B 1 34 ? 16.849 -47.406 -1.407 1.00 31.39 289 GLY B C 1
ATOM 2744 O O . GLY B 1 34 ? 17.070 -48.149 -2.369 1.00 30.73 289 GLY B O 1
ATOM 2745 N N . SER B 1 35 ? 17.483 -46.251 -1.210 1.00 29.69 290 SER B N 1
ATOM 2746 C CA . SER B 1 35 ? 18.553 -45.793 -2.089 1.00 28.43 290 SER B CA 1
ATOM 2747 C C . SER B 1 35 ? 19.751 -45.208 -1.321 1.00 26.90 290 SER B C 1
ATOM 2748 O O . SER B 1 35 ? 19.591 -44.705 -0.205 1.00 26.14 290 SER B O 1
ATOM 2751 N N . ALA B 1 36 ? 20.939 -45.286 -1.929 1.00 24.81 291 ALA B N 1
ATOM 2752 C CA . ALA B 1 36 ? 22.183 -44.760 -1.349 1.00 23.18 291 ALA B CA 1
ATOM 2753 C C . ALA B 1 36 ? 23.118 -44.231 -2.437 1.00 22.88 291 ALA B C 1
ATOM 2754 O O . ALA B 1 36 ? 23.337 -44.903 -3.451 1.00 22.84 291 ALA B O 1
ATOM 2756 N N . ALA B 1 37 ? 23.669 -43.038 -2.212 1.00 21.24 292 ALA B N 1
ATOM 2757 C CA . ALA B 1 37 ? 24.618 -42.412 -3.128 1.00 20.66 292 ALA B CA 1
ATOM 2758 C C . ALA B 1 37 ? 25.871 -41.972 -2.372 1.00 20.68 292 ALA B C 1
ATOM 2759 O O . ALA B 1 37 ? 25.764 -41.266 -1.367 1.00 20.46 292 ALA B O 1
ATOM 2761 N N . VAL B 1 38 ? 27.047 -42.381 -2.859 1.00 19.85 293 VAL B N 1
ATOM 2762 C CA . VAL B 1 38 ? 28.330 -42.012 -2.245 1.00 19.69 293 VAL B CA 1
ATOM 2763 C C . VAL B 1 38 ? 29.202 -41.210 -3.206 1.00 20.07 293 VAL B C 1
ATOM 2764 O O . VAL B 1 38 ? 29.660 -41.737 -4.223 1.00 20.68 293 VAL B O 1
ATOM 2768 N N . LEU B 1 39 ? 29.433 -39.946 -2.875 1.00 20.08 294 LEU B N 1
ATOM 2769 C CA . LEU B 1 39 ? 30.295 -39.074 -3.654 1.00 21.06 294 LEU B CA 1
ATOM 2770 C C . LEU B 1 39 ? 31.682 -38.895 -3.040 1.00 21.80 294 LEU B C 1
ATOM 2771 O O . LEU B 1 39 ? 31.829 -38.761 -1.824 1.00 21.33 294 LEU B O 1
ATOM 2776 N N . GLU B 1 40 ? 32.696 -38.898 -3.901 1.00 22.44 295 GLU B N 1
ATOM 2777 C CA . GLU B 1 40 ? 34.051 -38.547 -3.516 1.00 22.23 295 GLU B CA 1
ATOM 2778 C C . GLU B 1 40 ? 34.095 -37.032 -3.373 1.00 21.43 295 GLU B C 1
ATOM 2779 O O . GLU B 1 40 ? 33.622 -36.309 -4.244 1.00 21.13 295 GLU B O 1
ATOM 2785 N N . ILE B 1 41 ? 34.610 -36.547 -2.249 1.00 20.81 296 ILE B N 1
ATOM 2786 C CA . ILE B 1 41 ? 34.629 -35.101 -1.979 1.00 20.32 296 ILE B CA 1
ATOM 2787 C C . ILE B 1 41 ? 35.645 -34.422 -2.907 1.00 20.58 296 ILE B C 1
ATOM 2788 O O . ILE B 1 41 ? 36.756 -34.925 -3.091 1.00 20.08 296 ILE B O 1
ATOM 2793 N N . GLY B 1 42 ? 35.237 -33.308 -3.509 1.00 20.77 297 GLY B N 1
ATOM 2794 C CA . GLY B 1 42 ? 36.137 -32.492 -4.318 1.00 23.16 297 GLY B CA 1
ATOM 2795 C C . GLY B 1 42 ? 36.222 -32.823 -5.805 1.00 24.26 297 GLY B C 1
ATOM 2796 O O . GLY B 1 42 ? 36.737 -32.016 -6.588 1.00 25.73 297 GLY B O 1
ATOM 2797 N N . THR B 1 43 ? 35.723 -33.997 -6.197 1.00 24.32 298 THR B N 1
ATOM 2798 C CA . THR B 1 43 ? 35.843 -34.462 -7.575 1.00 23.86 298 THR B CA 1
ATOM 2799 C C . THR B 1 43 ? 34.495 -34.712 -8.222 1.00 24.74 298 THR B C 1
ATOM 2800 O O . THR B 1 43 ? 34.385 -34.697 -9.442 1.00 25.75 298 THR B O 1
ATOM 2804 N N . GLY B 1 44 ? 33.473 -34.960 -7.408 1.00 25.01 299 GLY B N 1
ATOM 2805 C CA . GLY B 1 44 ? 32.132 -35.227 -7.917 1.00 23.68 299 GLY B CA 1
ATOM 2806 C C . GLY B 1 44 ? 31.962 -36.658 -8.394 1.00 23.93 299 GLY B C 1
ATOM 2807 O O . GLY B 1 44 ? 30.930 -37.009 -8.944 1.00 25.28 299 GLY B O 1
ATOM 2808 N N . ARG B 1 45 ? 32.963 -37.498 -8.180 1.00 22.87 300 ARG B N 1
ATOM 2809 C CA . ARG B 1 45 ? 32.900 -38.864 -8.675 1.00 23.36 300 ARG B CA 1
ATOM 2810 C C . ARG B 1 45 ? 32.045 -39.772 -7.784 1.00 23.77 300 ARG B C 1
ATOM 2811 O O . ARG B 1 45 ? 32.168 -39.733 -6.569 1.00 23.44 300 ARG B O 1
ATOM 2819 N N . LEU B 1 46 ? 31.192 -40.594 -8.400 1.00 24.38 301 LEU B N 1
ATOM 2820 C CA . LEU B 1 46 ? 30.360 -41.577 -7.684 1.00 23.65 301 LEU B CA 1
ATOM 2821 C C . LEU B 1 46 ? 31.093 -42.871 -7.357 1.00 23.41 301 LEU B C 1
ATOM 2822 O O . LEU B 1 46 ? 31.443 -43.638 -8.250 1.00 23.93 301 LEU B O 1
ATOM 2827 N N . LEU B 1 47 ? 31.294 -43.134 -6.070 1.00 23.07 302 LEU B N 1
ATOM 2828 C CA . LEU B 1 47 ? 32.014 -44.329 -5.631 1.00 22.72 302 LEU B CA 1
ATOM 2829 C C . LEU B 1 47 ? 31.086 -45.521 -5.436 1.00 22.54 302 LEU B C 1
ATOM 2830 O O . LEU B 1 47 ? 31.520 -46.679 -5.489 1.00 22.60 302 LEU B O 1
ATOM 2835 N N . ALA B 1 48 ? 29.813 -45.221 -5.202 1.00 22.68 303 ALA B N 1
ATOM 2836 C CA . ALA B 1 48 ? 28.782 -46.236 -5.033 1.00 23.35 303 ALA B CA 1
ATOM 2837 C C . ALA B 1 48 ? 27.422 -45.620 -5.290 1.00 23.47 303 ALA B C 1
ATOM 2838 O O . ALA B 1 48 ? 27.208 -44.440 -5.024 1.00 22.95 303 ALA B O 1
ATOM 2840 N N . LEU B 1 49 ? 26.505 -46.423 -5.823 1.00 24.28 304 LEU B N 1
ATOM 2841 C CA . LEU B 1 49 ? 25.158 -45.961 -6.092 1.00 26.01 304 LEU B CA 1
ATOM 2842 C C . LEU B 1 49 ? 24.221 -47.153 -6.100 1.00 28.07 304 LEU B C 1
ATOM 2843 O O . LEU B 1 49 ? 24.373 -48.071 -6.908 1.00 28.31 304 LEU B O 1
ATOM 2848 N N . ALA B 1 50 ? 23.266 -47.136 -5.177 1.00 29.66 305 ALA B N 1
ATOM 2849 C CA . ALA B 1 50 ? 22.351 -48.244 -4.974 1.00 31.65 305 ALA B CA 1
ATOM 2850 C C . ALA B 1 50 ? 20.902 -47.764 -5.008 1.00 34.11 305 ALA B C 1
ATOM 2851 O O . ALA B 1 50 ? 20.639 -46.574 -4.807 1.00 34.74 305 ALA B O 1
ATOM 2853 N N . PRO B 1 51 ? 19.952 -48.685 -5.271 1.00 37.06 306 PRO B N 1
ATOM 2854 C CA . PRO B 1 51 ? 20.154 -50.141 -5.378 1.00 39.39 306 PRO B CA 1
ATOM 2855 C C . PRO B 1 51 ? 20.769 -50.656 -6.692 1.00 43.37 306 PRO B C 1
ATOM 2856 O O . PRO B 1 51 ? 21.517 -51.644 -6.673 1.00 47.46 306 PRO B O 1
ATOM 2860 N N . GLY B 1 52 ? 20.477 -49.985 -7.804 1.00 41.94 307 GLY B N 1
ATOM 2861 C CA . GLY B 1 52 ? 20.590 -50.596 -9.133 1.00 42.30 307 GLY B CA 1
ATOM 2862 C C . GLY B 1 52 ? 19.203 -50.484 -9.737 1.00 41.64 307 GLY B C 1
ATOM 2863 O O . GLY B 1 52 ? 18.213 -50.791 -9.076 1.00 43.71 307 GLY B O 1
ATOM 2864 N N . GLY B 1 53 ? 19.125 -50.037 -10.985 1.00 39.71 308 GLY B N 1
ATOM 2865 C CA . GLY B 1 53 ? 17.868 -49.550 -11.548 1.00 38.06 308 GLY B CA 1
ATOM 2866 C C . GLY B 1 53 ? 18.022 -48.049 -11.658 1.00 37.95 308 GLY B C 1
ATOM 2867 O O . GLY B 1 53 ? 19.142 -47.550 -11.691 1.00 40.65 308 GLY B O 1
ATOM 2868 N N . THR B 1 54 ? 16.923 -47.311 -11.703 1.00 37.33 309 THR B N 1
ATOM 2869 C CA . THR B 1 54 ? 17.028 -45.852 -11.783 1.00 36.51 309 THR B CA 1
ATOM 2870 C C . THR B 1 54 ? 16.574 -45.151 -10.506 1.00 34.48 309 THR B C 1
ATOM 2871 O O . THR B 1 54 ? 16.482 -43.916 -10.471 1.00 33.36 309 THR B O 1
ATOM 2875 N N . ARG B 1 55 ? 16.290 -45.938 -9.467 1.00 33.22 310 ARG B N 1
ATOM 2876 C CA . ARG B 1 55 ? 15.713 -45.422 -8.220 1.00 31.00 310 ARG B CA 1
ATOM 2877 C C . ARG B 1 55 ? 16.468 -44.219 -7.660 1.00 29.30 310 ARG B C 1
ATOM 2878 O O . ARG B 1 55 ? 15.863 -43.189 -7.384 1.00 27.27 310 ARG B O 1
ATOM 2886 N N . SER B 1 56 ? 17.789 -44.354 -7.531 1.00 29.55 311 SER B N 1
ATOM 2887 C CA . SER B 1 56 ? 18.656 -43.302 -6.987 1.00 29.35 311 SER B CA 1
ATOM 2888 C C . SER B 1 56 ? 18.553 -41.965 -7.713 1.00 29.01 311 SER B C 1
ATOM 2889 O O . SER B 1 56 ? 18.819 -40.897 -7.128 1.00 27.12 311 SER B O 1
ATOM 2892 N N . VAL B 1 57 ? 18.143 -42.022 -8.979 1.00 27.32 312 VAL B N 1
ATOM 2893 C CA . VAL B 1 57 ? 18.010 -40.817 -9.784 1.00 26.57 312 VAL B CA 1
ATOM 2894 C C . VAL B 1 57 ? 16.569 -40.458 -10.159 1.00 26.65 312 VAL B C 1
ATOM 2895 O O . VAL B 1 57 ? 16.269 -39.297 -10.424 1.00 25.90 312 VAL B O 1
ATOM 2899 N N . SER B 1 58 ? 15.674 -41.441 -10.177 1.00 27.63 313 SER B N 1
ATOM 2900 C CA . SER B 1 58 ? 14.288 -41.162 -10.584 1.00 28.96 313 SER B CA 1
ATOM 2901 C C . SER B 1 58 ? 13.309 -40.984 -9.430 1.00 29.61 313 SER B C 1
ATOM 2902 O O . SER B 1 58 ? 12.372 -40.188 -9.530 1.00 30.79 313 SER B O 1
ATOM 2905 N N . ALA B 1 59 ? 13.513 -41.721 -8.343 1.00 29.31 314 ALA B N 1
ATOM 2906 C CA . ALA B 1 59 ? 12.612 -41.621 -7.194 1.00 28.39 314 ALA B CA 1
ATOM 2907 C C . ALA B 1 59 ? 12.677 -40.244 -6.538 1.00 28.44 314 ALA B C 1
ATOM 2908 O O . ALA B 1 59 ? 13.749 -39.785 -6.137 1.00 29.25 314 ALA B O 1
ATOM 2910 N N . ILE B 1 60 ? 11.534 -39.570 -6.471 1.00 27.98 315 ILE B N 1
ATOM 2911 C CA . ILE B 1 60 ? 11.435 -38.309 -5.741 1.00 28.68 315 ILE B CA 1
ATOM 2912 C C . ILE B 1 60 ? 10.592 -38.460 -4.477 1.00 29.45 315 ILE B C 1
ATOM 2913 O O . ILE B 1 60 ? 9.652 -39.257 -4.433 1.00 31.10 315 ILE B O 1
ATOM 2918 N N . TYR B 1 61 ? 10.945 -37.691 -3.453 1.00 28.53 316 TYR B N 1
ATOM 2919 C CA . TYR B 1 61 ? 10.316 -37.796 -2.143 1.00 27.55 316 TYR B CA 1
ATOM 2920 C C . TYR B 1 61 ? 10.611 -36.543 -1.360 1.00 28.18 316 TYR B C 1
ATOM 2921 O O . TYR B 1 61 ? 11.601 -35.853 -1.626 1.00 27.77 316 TYR B O 1
ATOM 2930 N N . GLU B 1 62 ? 9.745 -36.240 -0.399 1.00 28.92 317 GLU B N 1
ATOM 2931 C CA . GLU B 1 62 ? 10.019 -35.165 0.542 1.00 28.86 317 GLU B CA 1
ATOM 2932 C C . GLU B 1 62 ? 11.116 -35.657 1.488 1.00 26.79 317 GLU B C 1
ATOM 2933 O O . GLU B 1 62 ? 11.009 -36.754 2.027 1.00 26.82 317 GLU B O 1
ATOM 2939 N N . PRO B 1 63 ? 12.206 -34.878 1.627 1.00 25.63 318 PRO B N 1
ATOM 2940 C CA . PRO B 1 63 ? 13.385 -35.355 2.366 1.00 25.83 318 PRO B CA 1
ATOM 2941 C C . PRO B 1 63 ? 13.341 -35.146 3.895 1.00 25.24 318 PRO B C 1
ATOM 2942 O O . PRO B 1 63 ? 14.066 -35.825 4.630 1.00 24.44 318 PRO B O 1
ATOM 2946 N N . GLY B 1 64 ? 12.511 -34.213 4.356 1.00 24.74 319 GLY B N 1
ATOM 2947 C CA . GLY B 1 64 ? 12.417 -33.917 5.782 1.00 24.76 319 GLY B CA 1
ATOM 2948 C C . GLY B 1 64 ? 13.610 -33.145 6.312 1.00 24.16 319 GLY B C 1
ATOM 2949 O O . GLY B 1 64 ? 14.206 -32.337 5.592 1.00 23.29 319 GLY B O 1
ATOM 2950 N N . SER B 1 65 ? 13.971 -33.427 7.566 1.00 23.51 320 SER B N 1
ATOM 2951 C CA . SER B 1 65 ? 14.889 -32.587 8.341 1.00 22.85 320 SER B CA 1
ATOM 2952 C C . SER B 1 65 ? 16.301 -32.439 7.761 1.00 22.21 320 SER B C 1
ATOM 2953 O O . SER B 1 65 ? 17.034 -31.536 8.171 1.00 21.29 320 SER B O 1
ATOM 2956 N N . VAL B 1 66 ? 16.685 -33.312 6.824 1.00 20.99 321 VAL B N 1
ATOM 2957 C CA . VAL B 1 66 ? 17.935 -33.111 6.069 1.00 21.47 321 VAL B CA 1
ATOM 2958 C C . VAL B 1 66 ? 17.921 -31.785 5.279 1.00 22.16 321 VAL B C 1
ATOM 2959 O O . VAL B 1 66 ? 18.968 -31.183 5.068 1.00 22.72 321 VAL B O 1
ATOM 2963 N N . GLY B 1 67 ? 16.734 -31.330 4.872 1.00 22.50 322 GLY B N 1
ATOM 2964 C CA . GLY B 1 67 ? 16.568 -30.019 4.242 1.00 23.14 322 GLY B CA 1
ATOM 2965 C C . GLY B 1 67 ? 16.887 -28.827 5.133 1.00 24.33 322 GLY B C 1
ATOM 2966 O O . GLY B 1 67 ? 17.155 -27.725 4.639 1.00 25.37 322 GLY B O 1
ATOM 2967 N N . LYS B 1 68 ? 16.866 -29.044 6.449 1.00 24.17 323 LYS B N 1
ATOM 2968 C CA . LYS B 1 68 ? 17.207 -28.007 7.431 1.00 23.43 323 LYS B CA 1
ATOM 2969 C C . LYS B 1 68 ? 18.623 -27.451 7.268 1.00 23.24 323 LYS B C 1
ATOM 2970 O O . LYS B 1 68 ? 18.896 -26.326 7.691 1.00 22.95 323 LYS B O 1
ATOM 2976 N N . LEU B 1 69 ? 19.514 -28.239 6.665 1.00 23.02 324 LEU B N 1
ATOM 2977 C CA . LEU B 1 69 ? 20.872 -27.781 6.377 1.00 22.68 324 LEU B CA 1
ATOM 2978 C C . LEU B 1 69 ? 20.845 -26.612 5.403 1.00 23.07 324 LEU B C 1
ATOM 2979 O O . LEU B 1 69 ? 21.645 -25.689 5.532 1.00 23.38 324 LEU B O 1
ATOM 2984 N N . VAL B 1 70 ? 19.916 -26.648 4.443 1.00 23.74 325 VAL B N 1
ATOM 2985 C CA . VAL B 1 70 ? 19.755 -25.545 3.480 1.00 24.09 325 VAL B CA 1
ATOM 2986 C C . VAL B 1 70 ? 19.320 -24.258 4.178 1.00 24.07 325 VAL B C 1
ATOM 2987 O O . VAL B 1 70 ? 19.937 -23.205 3.962 1.00 25.19 325 VAL B O 1
ATOM 2991 N N . THR B 1 71 ? 18.279 -24.360 5.013 1.00 24.37 326 THR B N 1
ATOM 2992 C CA . THR B 1 71 ? 17.784 -23.253 5.854 1.00 24.80 326 THR B CA 1
ATOM 2993 C C . THR B 1 71 ? 18.858 -22.711 6.800 1.00 25.09 326 THR B C 1
ATOM 2994 O O . THR B 1 71 ? 19.005 -21.490 6.975 1.00 25.51 326 THR B O 1
ATOM 2998 N N . LEU B 1 72 ? 19.596 -23.635 7.418 1.00 24.28 327 LEU B N 1
ATOM 2999 C CA . LEU B 1 72 ? 20.741 -23.291 8.249 1.00 23.33 327 LEU B CA 1
ATOM 3000 C C . LEU B 1 72 ? 21.779 -22.507 7.461 1.00 23.41 327 LEU B C 1
ATOM 3001 O O . LEU B 1 72 ? 22.155 -21.400 7.864 1.00 23.63 327 LEU B O 1
ATOM 3006 N N . ALA B 1 73 ? 22.236 -23.082 6.346 1.00 24.09 328 ALA B N 1
ATOM 3007 C CA . ALA B 1 73 ? 23.316 -22.488 5.550 1.00 25.05 328 ALA B CA 1
ATOM 3008 C C . ALA B 1 73 ? 22.963 -21.098 5.026 1.00 26.16 328 ALA B C 1
ATOM 3009 O O . ALA B 1 73 ? 23.829 -20.219 4.968 1.00 26.28 328 ALA B O 1
ATOM 3011 N N . ALA B 1 74 ? 21.695 -20.906 4.653 1.00 27.02 329 ALA B N 1
ATOM 3012 C CA . ALA B 1 74 ? 21.204 -19.598 4.228 1.00 27.74 329 ALA B CA 1
ATOM 3013 C C . ALA B 1 74 ? 21.393 -18.542 5.320 1.00 29.32 329 ALA B C 1
ATOM 3014 O O . ALA B 1 74 ? 22.024 -17.507 5.084 1.00 30.64 329 ALA B O 1
ATOM 3016 N N . ALA B 1 75 ? 20.861 -18.820 6.513 1.00 29.95 330 ALA B N 1
ATOM 3017 C CA . ALA B 1 75 ? 20.882 -17.875 7.633 1.00 29.51 330 ALA B CA 1
ATOM 3018 C C . ALA B 1 75 ? 22.289 -17.524 8.104 1.00 29.59 330 ALA B C 1
ATOM 3019 O O . ALA B 1 75 ? 22.547 -16.378 8.463 1.00 29.78 330 ALA B O 1
ATOM 3021 N N . ILE B 1 76 ? 23.183 -18.516 8.109 1.00 29.44 331 ILE B N 1
ATOM 3022 C CA . ILE B 1 76 ? 24.585 -18.314 8.487 1.00 29.25 331 ILE B CA 1
ATOM 3023 C C . ILE B 1 76 ? 25.321 -17.517 7.416 1.00 29.64 331 ILE B C 1
ATOM 3024 O O . ILE B 1 76 ? 26.145 -16.651 7.733 1.00 29.77 331 ILE B O 1
ATOM 3029 N N . ASP B 1 77 ? 25.017 -17.817 6.154 1.00 29.78 332 ASP B N 1
ATOM 3030 C CA . ASP B 1 77 ? 25.669 -17.175 5.024 1.00 30.05 332 ASP B CA 1
ATOM 3031 C C . ASP B 1 77 ? 25.264 -15.709 4.922 1.00 30.90 332 ASP B C 1
ATOM 3032 O O . ASP B 1 77 ? 26.088 -14.851 4.583 1.00 29.68 332 ASP B O 1
ATOM 3037 N N . GLN B 1 78 ? 23.997 -15.432 5.227 1.00 32.63 333 GLN B N 1
ATOM 3038 C CA . GLN B 1 78 ? 23.472 -14.064 5.271 1.00 34.53 333 GLN B CA 1
ATOM 3039 C C . GLN B 1 78 ? 23.927 -13.306 6.518 1.00 37.43 333 GLN B C 1
ATOM 3040 O O . GLN B 1 78 ? 23.611 -12.123 6.686 1.00 39.28 333 GLN B O 1
ATOM 3046 N N . LYS B 1 79 ? 24.653 -14.005 7.391 1.00 38.75 334 LYS B N 1
ATOM 3047 C CA . LYS B 1 79 ? 25.193 -13.445 8.633 1.00 40.23 334 LYS B CA 1
ATOM 3048 C C . LYS B 1 79 ? 24.108 -13.063 9.648 1.00 40.38 334 LYS B C 1
ATOM 3049 O O . LYS B 1 79 ? 24.342 -12.258 10.553 1.00 42.19 334 LYS B O 1
ATOM 3055 N N . LYS B 1 80 ? 22.935 -13.676 9.519 1.00 39.27 335 LYS B N 1
ATOM 3056 C CA . LYS B 1 80 ? 21.809 -13.354 10.391 1.00 39.08 335 LYS B CA 1
ATOM 3057 C C . LYS B 1 80 ? 21.758 -14.153 11.700 1.00 38.03 335 LYS B C 1
ATOM 3058 O O . LYS B 1 80 ? 21.012 -13.811 12.619 1.00 38.95 335 LYS B O 1
ATOM 3064 N N . VAL B 1 81 ? 22.596 -15.182 11.791 1.00 35.20 336 VAL B N 1
ATOM 3065 C CA . VAL B 1 81 ? 22.598 -16.121 12.899 1.00 31.82 336 VAL B CA 1
ATOM 3066 C C . VAL B 1 81 ? 24.010 -16.700 13.019 1.00 30.63 336 VAL B C 1
ATOM 3067 O O . VAL B 1 81 ? 24.693 -16.860 12.012 1.00 31.18 336 VAL B O 1
ATOM 3071 N N . THR B 1 82 ? 24.463 -16.973 14.243 1.00 29.89 337 THR B N 1
ATOM 3072 C CA . THR B 1 82 ? 25.706 -17.727 14.462 1.00 28.18 337 THR B CA 1
ATOM 3073 C C . THR B 1 82 ? 25.367 -19.050 15.168 1.00 27.02 337 THR B C 1
ATOM 3074 O O . THR B 1 82 ? 24.219 -19.242 15.587 1.00 25.57 337 THR B O 1
ATOM 3078 N N . PRO B 1 83 ? 26.358 -19.965 15.305 1.00 26.00 338 PRO B N 1
ATOM 3079 C CA . PRO B 1 83 ? 26.105 -21.263 15.942 1.00 25.83 338 PRO B CA 1
ATOM 3080 C C . PRO B 1 83 ? 25.693 -21.157 17.412 1.00 25.63 338 PRO B C 1
ATOM 3081 O O . PRO B 1 83 ? 25.046 -22.063 17.935 1.00 25.80 338 PRO B O 1
ATOM 3085 N N . THR B 1 84 ? 26.077 -20.059 18.061 1.00 26.24 339 THR B N 1
ATOM 3086 C CA . THR B 1 84 ? 25.749 -19.825 19.468 1.00 26.42 339 THR B CA 1
ATOM 3087 C C . THR B 1 84 ? 24.651 -18.781 19.680 1.00 25.97 339 THR B C 1
ATOM 3088 O O . THR B 1 84 ? 24.398 -18.366 20.811 1.00 26.40 339 THR B O 1
ATOM 3092 N N . SER B 1 85 ? 23.996 -18.355 18.602 1.00 26.19 340 SER B N 1
ATOM 3093 C CA . SER B 1 85 ? 22.763 -17.584 18.736 1.00 26.52 340 SER B CA 1
ATOM 3094 C C . SER B 1 85 ? 21.743 -18.487 19.425 1.00 27.31 340 SER B C 1
ATOM 3095 O O . SER B 1 85 ? 21.702 -19.695 19.164 1.00 27.12 340 SER B O 1
ATOM 3098 N N . THR B 1 86 ? 20.941 -17.913 20.317 1.00 27.64 341 THR B N 1
ATOM 3099 C CA . THR B 1 86 ? 19.955 -18.695 21.046 1.00 28.85 341 THR B CA 1
ATOM 3100 C C . THR B 1 86 ? 18.530 -18.342 20.622 1.00 30.25 341 THR B C 1
ATOM 3101 O O . THR B 1 86 ? 18.234 -17.188 20.286 1.00 30.32 341 THR B O 1
ATOM 3105 N N . PHE B 1 87 ? 17.667 -19.357 20.628 1.00 29.78 342 PHE B N 1
ATOM 3106 C CA . PHE B 1 87 ? 16.250 -19.205 20.353 1.00 29.89 342 PHE B CA 1
ATOM 3107 C C . PHE B 1 87 ? 15.474 -20.093 21.308 1.00 29.84 342 PHE B C 1
ATOM 3108 O O . PHE B 1 87 ? 15.990 -21.111 21.771 1.00 28.40 342 PHE B O 1
ATOM 3116 N N . THR B 1 88 ? 14.227 -19.718 21.582 1.00 30.12 343 THR B N 1
ATOM 3117 C CA . THR B 1 88 ? 13.385 -20.493 22.483 1.00 31.19 343 THR B CA 1
ATOM 3118 C C . THR B 1 88 ? 12.742 -21.668 21.773 1.00 31.53 343 THR B C 1
ATOM 3119 O O . THR B 1 88 ? 12.055 -21.514 20.761 1.00 32.88 343 THR B O 1
ATOM 3123 N N . VAL B 1 89 ? 12.966 -22.842 22.343 1.00 30.81 344 VAL B N 1
ATOM 3124 C CA . VAL B 1 89 ? 12.502 -24.093 21.792 1.00 30.46 344 VAL B CA 1
ATOM 3125 C C . VAL B 1 89 ? 11.383 -24.617 22.693 1.00 31.32 344 VAL B C 1
ATOM 3126 O O . VAL B 1 89 ? 11.459 -24.476 23.909 1.00 32.03 344 VAL B O 1
ATOM 3130 N N . SER B 1 90 ? 10.348 -25.210 22.098 1.00 31.89 345 SER B N 1
ATOM 3131 C CA . SER B 1 90 ? 9.178 -25.671 22.850 1.00 33.18 345 SER B CA 1
ATOM 3132 C C . SER B 1 90 ? 8.371 -26.721 22.094 1.00 33.55 345 SER B C 1
ATOM 3133 O O . SER B 1 90 ? 8.577 -26.927 20.900 1.00 33.54 345 SER B O 1
ATOM 3136 N N . SER B 1 91 ? 7.437 -27.365 22.794 1.00 33.70 346 SER B N 1
ATOM 3137 C CA . SER B 1 91 ? 6.568 -28.385 22.202 1.00 34.34 346 SER B CA 1
ATOM 3138 C C . SER B 1 91 ? 5.776 -27.886 20.996 1.00 34.41 346 SER B C 1
ATOM 3139 O O . SER B 1 91 ? 5.584 -28.623 20.024 1.00 35.22 346 SER B O 1
ATOM 3142 N N . THR B 1 92 ? 5.299 -26.648 21.074 1.00 33.04 347 THR B N 1
ATOM 3143 C CA . THR B 1 92 ? 4.619 -25.999 19.957 1.00 34.02 347 THR B CA 1
ATOM 3144 C C . THR B 1 92 ? 4.963 -24.519 19.987 1.00 34.33 347 THR B C 1
ATOM 3145 O O . THR B 1 92 ? 5.332 -23.987 21.032 1.00 34.37 347 THR B O 1
ATOM 3149 N N . ARG B 1 93 ? 4.858 -23.865 18.836 1.00 35.44 348 ARG B N 1
ATOM 3150 C CA . ARG B 1 93 ? 5.036 -22.423 18.757 1.00 37.70 348 ARG B CA 1
ATOM 3151 C C . ARG B 1 93 ? 4.110 -21.829 17.696 1.00 40.61 348 ARG B C 1
ATOM 3152 O O . ARG B 1 93 ? 4.060 -22.296 16.555 1.00 41.56 348 ARG B O 1
ATOM 3160 N N . ASP B 1 94 ? 3.362 -20.806 18.098 1.00 44.46 349 ASP B N 1
ATOM 3161 C CA . ASP B 1 94 ? 2.477 -20.087 17.192 1.00 45.84 349 ASP B CA 1
ATOM 3162 C C . ASP B 1 94 ? 3.263 -18.936 16.593 1.00 46.23 349 ASP B C 1
ATOM 3163 O O . ASP B 1 94 ? 3.925 -18.172 17.310 1.00 45.31 349 ASP B O 1
ATOM 3168 N N . MET B 1 95 ? 3.196 -18.834 15.272 1.00 45.47 350 MET B N 1
ATOM 3169 C CA . MET B 1 95 ? 4.023 -17.907 14.528 1.00 46.76 350 MET B CA 1
ATOM 3170 C C . MET B 1 95 ? 3.276 -16.607 14.254 1.00 48.58 350 MET B C 1
ATOM 3171 O O . MET B 1 95 ? 2.069 -16.538 14.487 1.00 49.01 350 MET B O 1
ATOM 3176 N N . PRO B 1 96 ? 3.993 -15.566 13.783 1.00 49.84 351 PRO B N 1
ATOM 3177 C CA . PRO B 1 96 ? 3.345 -14.302 13.428 1.00 50.22 351 PRO B CA 1
ATOM 3178 C C . PRO B 1 96 ? 2.328 -14.463 12.301 1.00 50.81 351 PRO B C 1
ATOM 3179 O O . PRO B 1 96 ? 1.261 -13.853 12.354 1.00 52.94 351 PRO B O 1
ATOM 3183 N N . ASN B 1 97 ? 2.649 -15.287 11.303 1.00 50.62 352 ASN B N 1
ATOM 3184 C CA . ASN B 1 97 ? 1.761 -15.497 10.157 1.00 49.51 352 ASN B CA 1
ATOM 3185 C C . ASN B 1 97 ? 0.497 -16.309 10.473 1.00 49.39 352 ASN B C 1
ATOM 3186 O O . ASN B 1 97 ? -0.347 -16.522 9.602 1.00 51.38 352 ASN B O 1
ATOM 3191 N N . GLY B 1 98 ? 0.381 -16.771 11.715 1.00 49.25 353 GLY B N 1
ATOM 3192 C CA . GLY B 1 98 ? -0.786 -17.532 12.149 1.00 50.69 353 GLY B CA 1
ATOM 3193 C C . GLY B 1 98 ? -0.630 -19.041 12.128 1.00 52.78 353 GLY B C 1
ATOM 3194 O O . GLY B 1 98 ? -1.541 -19.767 12.536 1.00 53.99 353 GLY B O 1
ATOM 3195 N N . GLU B 1 99 ? 0.518 -19.521 11.656 1.00 53.28 354 GLU B N 1
ATOM 3196 C CA . GLU B 1 99 ? 0.792 -20.960 11.642 1.00 53.90 354 GLU B CA 1
ATOM 3197 C C . GLU B 1 99 ? 1.312 -21.460 12.992 1.00 51.69 354 GLU B C 1
ATOM 3198 O O . GLU B 1 99 ? 1.993 -20.730 13.722 1.00 50.60 354 GLU B O 1
ATOM 3204 N N . ARG B 1 100 ? 0.980 -22.706 13.317 1.00 49.35 355 ARG B N 1
ATOM 3205 C CA . ARG B 1 100 ? 1.446 -23.330 14.549 1.00 47.53 355 ARG B CA 1
ATOM 3206 C C . ARG B 1 100 ? 2.407 -24.483 14.272 1.00 44.25 355 ARG B C 1
ATOM 3207 O O . ARG B 1 100 ? 2.036 -25.503 13.683 1.00 42.54 355 ARG B O 1
ATOM 3215 N N . ILE B 1 101 ? 3.643 -24.302 14.722 1.00 41.79 356 ILE B N 1
ATOM 3216 C CA . ILE B 1 101 ? 4.710 -25.269 14.522 1.00 39.07 356 ILE B CA 1
ATOM 3217 C C . ILE B 1 101 ? 4.916 -26.106 15.783 1.00 37.94 356 ILE B C 1
ATOM 3218 O O . ILE B 1 101 ? 5.127 -25.570 16.871 1.00 37.45 356 ILE B O 1
ATOM 3223 N N . SER B 1 102 ? 4.850 -27.421 15.631 1.00 36.52 357 SER B N 1
ATOM 3224 C CA . SER B 1 102 ? 5.098 -28.317 16.753 1.00 37.72 357 SER B CA 1
ATOM 3225 C C . SER B 1 102 ? 6.328 -29.194 16.520 1.00 36.73 357 SER B C 1
ATOM 3226 O O . SER B 1 102 ? 6.673 -29.500 15.378 1.00 36.53 357 SER B O 1
ATOM 3229 N N . ASP B 1 103 ? 6.988 -29.587 17.605 1.00 34.56 358 ASP B N 1
ATOM 3230 C CA . ASP B 1 103 ? 8.131 -30.482 17.510 1.00 34.37 358 ASP B CA 1
ATOM 3231 C C . ASP B 1 103 ? 7.682 -31.943 17.469 1.00 35.45 358 ASP B C 1
ATOM 3232 O O . ASP B 1 103 ? 6.503 -32.229 17.676 1.00 37.58 358 ASP B O 1
ATOM 3237 N N . ASP B 1 104 ? 8.604 -32.859 17.175 1.00 36.37 359 ASP B N 1
ATOM 3238 C CA . ASP B 1 104 ? 8.259 -34.282 16.998 1.00 38.78 359 ASP B CA 1
ATOM 3239 C C . ASP B 1 104 ? 7.504 -34.887 18.199 1.00 40.35 359 ASP B C 1
ATOM 3240 O O . ASP B 1 104 ? 6.514 -35.607 18.035 1.00 40.97 359 ASP B O 1
ATOM 3245 N N . SER B 1 105 ? 7.986 -34.598 19.399 1.00 41.46 360 SER B N 1
ATOM 3246 C CA . SER B 1 105 ? 7.309 -34.999 20.624 1.00 43.04 360 SER B CA 1
ATOM 3247 C C . SER B 1 105 ? 7.487 -33.884 21.649 1.00 43.82 360 SER B C 1
ATOM 3248 O O . SER B 1 105 ? 8.437 -33.099 21.538 1.00 44.79 360 SER B O 1
ATOM 3251 N N . PRO B 1 106 ? 6.562 -33.785 22.629 1.00 44.25 361 PRO B N 1
ATOM 3252 C CA . PRO B 1 106 ? 6.631 -32.731 23.649 1.00 41.81 361 PRO B CA 1
ATOM 3253 C C . PRO B 1 106 ? 7.919 -32.757 24.458 1.00 40.37 361 PRO B C 1
ATOM 3254 O O . PRO B 1 106 ? 8.499 -33.824 24.666 1.00 39.96 361 PRO B O 1
ATOM 3258 N N . HIS B 1 107 ? 8.355 -31.578 24.898 1.00 39.33 362 HIS B N 1
ATOM 3259 C CA . HIS B 1 107 ? 9.581 -31.417 25.689 1.00 38.82 362 HIS B CA 1
ATOM 3260 C C . HIS B 1 107 ? 9.610 -30.060 26.353 1.00 39.44 362 HIS B C 1
ATOM 3261 O O . HIS B 1 107 ? 8.921 -29.129 25.919 1.00 37.57 362 HIS B O 1
ATOM 3268 N N . GLU B 1 108 ? 10.410 -29.940 27.413 1.00 43.21 363 GLU B N 1
ATOM 3269 C CA . GLU B 1 108 ? 10.520 -28.696 28.194 1.00 47.14 363 GLU B CA 1
ATOM 3270 C C . GLU B 1 108 ? 10.899 -27.484 27.360 1.00 44.17 363 GLU B C 1
ATOM 3271 O O . GLU B 1 108 ? 11.862 -27.515 26.600 1.00 45.40 363 GLU B O 1
ATOM 3277 N N . THR B 1 109 ? 10.133 -26.415 27.516 1.00 42.14 364 THR B N 1
ATOM 3278 C CA . THR B 1 109 ? 10.461 -25.144 26.891 1.00 40.84 364 THR B CA 1
ATOM 3279 C C . THR B 1 109 ? 11.804 -24.636 27.430 1.00 40.00 364 THR B C 1
ATOM 3280 O O . THR B 1 109 ? 12.010 -24.603 28.639 1.00 40.92 364 THR B O 1
ATOM 3284 N N . GLN B 1 110 ? 12.721 -24.275 26.532 1.00 39.56 365 GLN B N 1
ATOM 3285 C CA . GLN B 1 110 ? 14.053 -23.792 26.928 1.00 39.69 365 GLN B CA 1
ATOM 3286 C C . GLN B 1 110 ? 14.753 -22.953 25.854 1.00 39.37 365 GLN B C 1
ATOM 3287 O O . GLN B 1 110 ? 14.384 -22.994 24.682 1.00 39.65 365 GLN B O 1
ATOM 3293 N N . ASP B 1 111 ? 15.757 -22.185 26.268 1.00 38.16 366 ASP B N 1
ATOM 3294 C CA . ASP B 1 111 ? 16.606 -21.464 25.328 1.00 38.58 366 ASP B CA 1
ATOM 3295 C C . ASP B 1 111 ? 17.732 -22.374 24.837 1.00 36.08 366 ASP B C 1
ATOM 3296 O O . ASP B 1 111 ? 18.365 -23.093 25.624 1.00 36.51 366 ASP B O 1
ATOM 3301 N N . MET B 1 112 ? 17.969 -22.346 23.530 1.00 31.67 367 MET B N 1
ATOM 3302 C CA . MET B 1 112 ? 18.952 -23.223 22.916 1.00 28.44 367 MET B CA 1
ATOM 3303 C C . MET B 1 112 ? 19.695 -22.534 21.788 1.00 26.50 367 MET B C 1
ATOM 3304 O O . MET B 1 112 ? 19.111 -21.773 21.016 1.00 25.98 367 MET B O 1
ATOM 3309 N N . THR B 1 113 ? 20.994 -22.808 21.705 1.00 24.64 368 THR B N 1
ATOM 3310 C CA . THR B 1 113 ? 21.811 -22.318 20.605 1.00 22.66 368 THR B CA 1
ATOM 3311 C C . THR B 1 113 ? 21.354 -2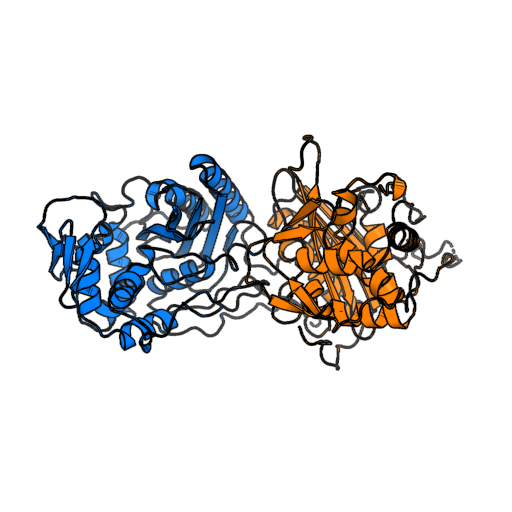2.959 19.297 1.00 21.86 368 THR B C 1
ATOM 3312 O O . THR B 1 113 ? 20.734 -24.036 19.302 1.00 20.78 368 THR B O 1
ATOM 3316 N N . VAL B 1 114 ? 21.664 -22.280 18.191 1.00 21.03 369 VAL B N 1
ATOM 3317 C CA . VAL B 1 114 ? 21.466 -22.794 16.833 1.00 20.04 369 VAL B CA 1
ATOM 3318 C C . VAL B 1 114 ? 22.088 -24.181 16.689 1.00 19.13 369 VAL B C 1
ATOM 3319 O O . VAL B 1 114 ? 21.452 -25.090 16.156 1.00 18.64 369 VAL B O 1
ATOM 3323 N N . ALA B 1 115 ? 23.311 -24.346 17.196 1.00 18.44 370 ALA B N 1
ATOM 3324 C CA . ALA B 1 115 ? 23.982 -25.649 17.196 1.00 17.90 370 ALA B CA 1
ATOM 3325 C C . ALA B 1 115 ? 23.123 -26.743 17.829 1.00 17.81 370 ALA B C 1
ATOM 3326 O O . ALA B 1 115 ? 23.009 -27.845 17.282 1.00 18.60 370 ALA B O 1
ATOM 3328 N N . GLY B 1 116 ? 22.523 -26.441 18.977 1.00 17.17 371 GLY B N 1
ATOM 3329 C CA . GLY B 1 116 ? 21.696 -27.415 19.694 1.00 17.05 371 GLY B CA 1
ATOM 3330 C C . GLY B 1 116 ? 20.403 -27.746 18.972 1.00 16.45 371 GLY B C 1
ATOM 3331 O O . GLY B 1 116 ? 19.976 -28.897 18.938 1.00 15.69 371 GLY B O 1
ATOM 3332 N N . ILE B 1 117 ? 19.793 -26.717 18.394 1.00 16.61 372 ILE B N 1
ATOM 3333 C CA . ILE B 1 117 ? 18.545 -26.838 17.640 1.00 16.57 372 ILE B CA 1
ATOM 3334 C C . ILE B 1 117 ? 18.692 -27.829 16.484 1.00 16.55 372 ILE B C 1
ATOM 3335 O O . ILE B 1 117 ? 17.834 -28.690 16.261 1.00 16.23 372 ILE B O 1
ATOM 3340 N N . ILE B 1 118 ? 19.795 -27.704 15.757 1.00 16.59 373 ILE B N 1
ATOM 3341 C CA . ILE B 1 118 ? 20.083 -28.583 14.641 1.00 16.48 373 ILE B CA 1
ATOM 3342 C C . ILE B 1 118 ? 20.416 -30.001 15.087 1.00 16.57 373 ILE B C 1
ATOM 3343 O O . ILE B 1 118 ? 19.982 -30.957 14.444 1.00 17.08 373 ILE B O 1
ATOM 3348 N N . ALA B 1 119 ? 21.181 -30.143 16.170 1.00 16.78 374 ALA B N 1
ATOM 3349 C CA . ALA B 1 119 ? 21.583 -31.472 16.659 1.00 16.98 374 ALA B CA 1
ATOM 3350 C C . ALA B 1 119 ? 20.416 -32.269 17.252 1.00 17.69 374 ALA B C 1
ATOM 3351 O O . ALA B 1 119 ? 20.399 -33.509 17.176 1.00 17.23 374 ALA B O 1
ATOM 3353 N N . HIS B 1 120 ? 19.448 -31.546 17.825 1.00 18.20 375 HIS B N 1
ATOM 3354 C CA . HIS B 1 120 ? 18.217 -32.131 18.367 1.00 19.25 375 HIS B CA 1
ATOM 3355 C C . HIS B 1 120 ? 17.125 -32.167 17.346 1.00 19.52 375 HIS B C 1
ATOM 3356 O O . HIS B 1 120 ? 16.087 -32.778 17.575 1.00 20.59 375 HIS B O 1
ATOM 3363 N N . SER B 1 121 ? 17.323 -31.459 16.238 1.00 19.65 376 SER B N 1
ATOM 3364 C CA . SER B 1 121 ? 16.320 -31.322 15.181 1.00 20.27 376 SER B CA 1
ATOM 3365 C C . SER B 1 121 ? 14.981 -30.776 15.718 1.00 20.42 376 SER B C 1
ATOM 3366 O O . SER B 1 121 ? 13.933 -31.417 15.587 1.00 20.95 376 SER B O 1
ATOM 3369 N N . TYR B 1 122 ? 15.031 -29.590 16.323 1.00 21.18 377 TYR B N 1
ATOM 3370 C CA . TYR B 1 122 ? 13.829 -28.913 16.838 1.00 22.55 377 TYR B CA 1
ATOM 3371 C C . TYR B 1 122 ? 13.197 -27.947 15.832 1.00 22.85 377 TYR B C 1
ATOM 3372 O O . TYR B 1 122 ? 13.767 -26.898 15.527 1.00 23.00 377 TYR B O 1
ATOM 3381 N N . ASN B 1 123 ? 12.006 -28.293 15.353 1.00 23.61 378 ASN B N 1
ATOM 3382 C CA . ASN B 1 123 ? 11.259 -27.443 14.415 1.00 24.04 378 ASN B CA 1
ATOM 3383 C C . ASN B 1 123 ? 11.003 -26.041 14.923 1.00 24.48 378 ASN B C 1
ATOM 3384 O O . ASN B 1 123 ? 11.218 -25.075 14.201 1.00 25.83 378 ASN B O 1
ATOM 3389 N N . THR B 1 124 ? 10.546 -25.931 16.168 1.00 25.39 379 THR B N 1
ATOM 3390 C CA . THR B 1 124 ? 10.191 -24.633 16.765 1.00 25.30 379 THR B CA 1
ATOM 3391 C C . THR B 1 124 ? 11.390 -23.691 16.880 1.00 25.77 379 THR B C 1
ATOM 3392 O O . THR B 1 124 ? 11.219 -22.474 16.944 1.00 26.88 379 THR B O 1
ATOM 3396 N N . GLY B 1 125 ? 12.597 -24.256 16.897 1.00 24.98 380 GLY B N 1
ATOM 3397 C CA . GLY B 1 125 ? 13.819 -23.463 16.838 1.00 23.86 380 GLY B CA 1
ATOM 3398 C C . GLY B 1 125 ? 14.241 -23.152 15.411 1.00 24.07 380 GLY B C 1
ATOM 3399 O O . GLY B 1 125 ? 14.693 -22.039 15.132 1.00 23.75 380 GLY B O 1
ATOM 3400 N N . THR B 1 126 ? 14.100 -24.128 14.505 1.00 24.61 381 THR B N 1
ATOM 3401 C CA . THR B 1 126 ? 14.537 -23.939 13.105 1.00 25.49 381 THR B CA 1
ATOM 3402 C C . THR B 1 126 ? 13.644 -22.963 12.314 1.00 25.03 381 THR B C 1
ATOM 3403 O O . THR B 1 126 ? 14.141 -22.218 11.480 1.00 25.91 381 THR B O 1
ATOM 3407 N N . VAL B 1 127 ? 12.346 -22.941 12.598 1.00 25.25 382 VAL B N 1
ATOM 3408 C CA . VAL B 1 127 ? 11.453 -21.953 11.963 1.00 26.86 382 VAL B CA 1
ATOM 3409 C C . VAL B 1 127 ? 11.777 -20.505 12.350 1.00 27.70 382 VAL B C 1
ATOM 3410 O O . VAL B 1 127 ? 11.379 -19.577 11.662 1.00 28.86 382 VAL B O 1
ATOM 3414 N N . GLN B 1 128 ? 12.506 -20.322 13.448 1.00 28.91 383 GLN B N 1
ATOM 3415 C CA . GLN B 1 128 ? 12.944 -18.992 13.874 1.00 28.79 383 GLN B CA 1
ATOM 3416 C C . GLN B 1 128 ? 14.267 -18.607 13.229 1.00 29.14 383 GLN B C 1
ATOM 3417 O O . GLN B 1 128 ? 14.503 -17.429 12.958 1.00 29.27 383 GLN B O 1
ATOM 3423 N N . ILE B 1 129 ? 15.137 -19.600 13.027 1.00 28.88 384 ILE B N 1
ATOM 3424 C CA . ILE B 1 129 ? 16.340 -19.444 12.217 1.00 28.74 384 ILE B CA 1
ATOM 3425 C C . ILE B 1 129 ? 15.924 -19.119 10.782 1.00 29.49 384 ILE B C 1
ATOM 3426 O O . ILE B 1 129 ? 16.455 -18.201 10.163 1.00 29.88 384 ILE B O 1
ATOM 3431 N N . GLY B 1 130 ? 14.961 -19.872 10.265 1.00 30.59 385 GLY B N 1
ATOM 3432 C CA . GLY B 1 130 ? 14.458 -19.656 8.919 1.00 32.45 385 GLY B CA 1
ATOM 3433 C C . GLY B 1 130 ? 13.913 -18.260 8.709 1.00 34.23 385 GLY B C 1
ATOM 3434 O O . GLY B 1 130 ? 14.175 -17.642 7.679 1.00 35.22 385 GLY B O 1
ATOM 3435 N N . ASP B 1 131 ? 13.170 -17.762 9.696 1.00 35.60 386 ASP B N 1
ATOM 3436 C CA . ASP B 1 131 ? 12.549 -16.435 9.625 1.00 36.97 386 ASP B CA 1
ATOM 3437 C C . ASP B 1 131 ? 13.525 -15.257 9.683 1.00 37.35 386 ASP B C 1
ATOM 3438 O O . ASP B 1 131 ? 13.117 -14.116 9.459 1.00 38.25 386 ASP B O 1
ATOM 3443 N N . THR B 1 132 ? 14.797 -15.516 9.989 1.00 37.15 387 THR B N 1
ATOM 3444 C CA . THR B 1 132 ? 15.815 -14.454 9.947 1.00 37.44 387 THR B CA 1
ATOM 3445 C C . THR B 1 132 ? 16.122 -14.028 8.504 1.00 38.51 387 THR B C 1
ATOM 3446 O O . THR B 1 132 ? 16.668 -12.952 8.261 1.00 38.70 387 THR B O 1
ATOM 3450 N N . VAL B 1 133 ? 15.754 -14.881 7.554 1.00 41.00 388 VAL B N 1
ATOM 3451 C CA . VAL B 1 133 ? 16.032 -14.655 6.140 1.00 43.31 388 VAL B CA 1
ATOM 3452 C C . VAL B 1 133 ? 14.726 -14.645 5.332 1.00 44.11 388 VAL B C 1
ATOM 3453 O O . VAL B 1 133 ? 13.800 -15.409 5.623 1.00 44.47 388 VAL B O 1
ATOM 3457 N N . SER B 1 134 ? 14.663 -13.775 4.323 1.00 44.98 389 SER B N 1
ATOM 3458 C CA . SER B 1 134 ? 13.491 -13.667 3.446 1.00 46.27 389 SER B CA 1
ATOM 3459 C C . SER B 1 134 ? 13.310 -14.908 2.572 1.00 45.96 389 SER B C 1
ATOM 3460 O O . SER B 1 134 ? 14.255 -15.674 2.367 1.00 45.73 389 SER B O 1
ATOM 3463 N N . ASP B 1 135 ? 12.097 -15.077 2.047 1.00 46.10 390 ASP B N 1
ATOM 3464 C CA . ASP B 1 135 ? 11.728 -16.263 1.273 1.00 47.47 390 ASP B CA 1
ATOM 3465 C C . ASP B 1 135 ? 12.348 -16.356 -0.115 1.00 47.77 390 ASP B C 1
ATOM 3466 O O . ASP B 1 135 ? 12.538 -17.461 -0.638 1.00 47.81 390 ASP B O 1
ATOM 3471 N N . SER B 1 136 ? 12.652 -15.205 -0.709 1.00 46.37 391 SER B N 1
ATOM 3472 C CA . SER B 1 136 ? 13.320 -15.179 -2.001 1.00 45.88 391 SER B CA 1
ATOM 3473 C C . SER B 1 136 ? 14.755 -15.668 -1.852 1.00 43.70 391 SER B C 1
ATOM 3474 O O . SER B 1 136 ? 15.228 -16.467 -2.663 1.00 43.22 391 SER B O 1
ATOM 3477 N N . VAL B 1 137 ? 15.425 -15.204 -0.796 1.00 41.99 392 VAL B N 1
ATOM 3478 C CA . VAL B 1 137 ? 16.816 -15.575 -0.517 1.00 40.79 392 VAL B CA 1
ATOM 3479 C C . VAL B 1 137 ? 16.970 -17.071 -0.210 1.00 40.03 392 VAL B C 1
ATOM 3480 O O . VAL B 1 137 ? 17.914 -17.703 -0.692 1.00 38.95 392 VAL B O 1
ATOM 3484 N N . ARG B 1 138 ? 16.042 -17.637 0.568 1.00 38.16 393 ARG B N 1
ATOM 3485 C CA . ARG B 1 138 ? 16.056 -19.082 0.850 1.00 37.28 393 ARG B CA 1
ATOM 3486 C C . ARG B 1 138 ? 15.875 -19.880 -0.429 1.00 36.89 393 ARG B C 1
ATOM 3487 O O . ARG B 1 138 ? 16.527 -20.908 -0.627 1.00 35.50 393 ARG B O 1
ATOM 3495 N N . TYR B 1 139 ? 14.979 -19.395 -1.287 1.00 38.10 394 TYR B N 1
ATOM 3496 C CA . TYR B 1 139 ? 14.679 -20.037 -2.565 1.00 38.19 394 TYR B CA 1
ATOM 3497 C C . TYR B 1 139 ? 15.907 -20.057 -3.470 1.00 38.05 394 TYR B C 1
ATOM 3498 O O . TYR B 1 139 ? 16.190 -21.076 -4.105 1.00 37.28 394 TYR B O 1
ATOM 3507 N N . GLU B 1 140 ? 16.634 -18.938 -3.516 1.00 38.68 395 GLU B N 1
ATOM 3508 C CA . GLU B 1 140 ? 17.908 -18.866 -4.239 1.00 41.04 395 GLU B CA 1
ATOM 3509 C C . GLU B 1 140 ? 18.887 -19.939 -3.762 1.00 39.33 395 GLU B C 1
ATOM 3510 O O . GLU B 1 140 ? 19.427 -20.698 -4.575 1.00 39.08 395 GLU B O 1
ATOM 3516 N N . TYR B 1 141 ? 19.105 -20.005 -2.447 1.00 36.23 396 TYR B N 1
ATOM 3517 C CA . TYR B 1 141 ? 20.022 -20.987 -1.883 1.00 33.27 396 TYR B CA 1
ATOM 3518 C C . TYR B 1 141 ? 19.561 -22.402 -2.200 1.00 32.81 396 TYR B C 1
ATOM 3519 O O . TYR B 1 141 ? 20.368 -23.241 -2.597 1.00 32.31 396 TYR B O 1
ATOM 3528 N N . MET B 1 142 ? 18.260 -22.656 -2.059 1.00 33.57 397 MET B N 1
ATOM 3529 C CA . MET B 1 142 ? 17.672 -23.955 -2.431 1.00 34.09 397 MET B CA 1
ATOM 3530 C C . MET B 1 142 ? 18.023 -24.348 -3.865 1.00 32.84 397 MET B C 1
ATOM 3531 O O . MET B 1 142 ? 18.381 -25.500 -4.135 1.00 31.41 397 MET B O 1
ATOM 3536 N N . GLN B 1 143 ? 17.918 -23.372 -4.770 1.00 33.23 398 GLN B N 1
ATOM 3537 C CA . GLN B 1 143 ? 18.282 -23.541 -6.181 1.00 33.04 398 GLN B CA 1
ATOM 3538 C C . GLN B 1 143 ? 19.768 -23.813 -6.346 1.00 30.46 398 GLN B C 1
ATOM 3539 O O . GLN B 1 143 ? 20.153 -24.793 -6.984 1.00 30.78 398 GLN B O 1
ATOM 3545 N N . LYS B 1 144 ? 20.595 -22.947 -5.765 1.00 29.27 399 LYS B N 1
ATOM 3546 C CA . LYS B 1 144 ? 22.046 -23.119 -5.783 1.00 28.67 399 LYS B CA 1
ATOM 3547 C C . LYS B 1 144 ? 22.492 -24.471 -5.247 1.00 27.46 399 LYS B C 1
ATOM 3548 O O . LYS B 1 144 ? 23.483 -25.026 -5.719 1.00 27.29 399 LYS B O 1
ATOM 3554 N N . PHE B 1 145 ? 21.757 -25.002 -4.269 1.00 26.49 400 PHE B N 1
ATOM 3555 C CA . PHE B 1 145 ? 22.056 -26.321 -3.699 1.00 25.62 400 PHE B CA 1
ATOM 3556 C C . PHE B 1 145 ? 21.657 -27.474 -4.614 1.00 26.05 400 PHE B C 1
ATOM 3557 O O . PHE B 1 145 ? 21.968 -28.634 -4.331 1.00 25.28 400 PHE B O 1
ATOM 3565 N N . GLY B 1 146 ? 20.961 -27.149 -5.705 1.00 27.53 401 GLY B N 1
ATOM 3566 C CA . GLY B 1 146 ? 20.683 -28.115 -6.777 1.00 28.44 401 GLY B CA 1
ATOM 3567 C C . GLY B 1 146 ? 19.290 -28.711 -6.781 1.00 29.43 401 GLY B C 1
ATOM 3568 O O . GLY B 1 146 ? 19.043 -29.716 -7.446 1.00 28.15 401 GLY B O 1
ATOM 3569 N N . TRP B 1 147 ? 18.380 -28.086 -6.038 1.00 31.31 402 TRP B N 1
ATOM 3570 C CA . TRP B 1 147 ? 17.009 -28.574 -5.909 1.00 33.35 402 TRP B CA 1
ATOM 3571 C C . TRP B 1 147 ? 16.154 -28.104 -7.053 1.00 34.67 402 TRP B C 1
ATOM 3572 O O . TRP B 1 147 ? 16.323 -26.983 -7.546 1.00 35.90 402 TRP B O 1
ATOM 3583 N N . GLY B 1 148 ? 15.225 -28.959 -7.480 1.00 35.30 403 GLY B N 1
ATOM 3584 C CA . GLY B 1 148 ? 14.357 -28.670 -8.627 1.00 35.44 403 GLY B CA 1
ATOM 3585 C C . GLY B 1 148 ? 15.061 -28.672 -9.979 1.00 36.22 403 GLY B C 1
ATOM 3586 O O . GLY B 1 148 ? 14.621 -27.993 -10.907 1.00 38.66 403 GLY B O 1
ATOM 3587 N N . ALA B 1 149 ? 16.150 -29.435 -10.095 1.00 34.72 404 ALA B N 1
ATOM 3588 C CA . ALA B 1 149 ? 16.956 -29.480 -11.313 1.00 33.28 404 ALA B CA 1
ATOM 3589 C C . ALA B 1 149 ? 17.732 -30.774 -11.367 1.00 33.29 404 ALA B C 1
ATOM 3590 O O . ALA B 1 149 ? 18.280 -31.208 -10.359 1.00 33.71 404 ALA B O 1
ATOM 3592 N N . LYS B 1 150 ? 17.794 -31.394 -12.539 1.00 33.30 405 LYS B N 1
ATOM 3593 C CA . LYS B 1 150 ? 18.581 -32.619 -12.702 1.00 34.43 405 LYS B CA 1
ATOM 3594 C C . LYS B 1 150 ? 20.048 -32.358 -12.369 1.00 33.19 405 LYS B C 1
ATOM 3595 O O . LYS B 1 150 ? 20.549 -31.251 -12.587 1.00 31.62 405 LYS B O 1
ATOM 3601 N N . THR B 1 151 ? 20.730 -33.376 -11.843 1.00 31.86 406 THR B N 1
ATOM 3602 C CA . THR B 1 151 ? 22.159 -33.254 -11.544 1.00 30.88 406 THR B CA 1
ATOM 3603 C C . THR B 1 151 ? 22.969 -33.289 -12.843 1.00 31.23 406 THR B C 1
ATOM 3604 O O . THR B 1 151 ? 24.099 -32.802 -12.899 1.00 31.17 406 THR B O 1
ATOM 3608 N N . GLY B 1 152 ? 22.377 -33.870 -13.883 1.00 31.17 407 GLY B N 1
ATOM 3609 C CA . GLY B 1 152 ? 23.020 -33.957 -15.181 1.00 30.19 407 GLY B CA 1
ATOM 3610 C C . GLY B 1 152 ? 23.825 -35.227 -15.351 1.00 30.37 407 GLY B C 1
ATOM 3611 O O . GLY B 1 152 ? 24.395 -35.454 -16.423 1.00 31.40 407 GLY B O 1
ATOM 3612 N N . ILE B 1 153 ? 23.876 -36.060 -14.308 1.00 28.24 408 ILE B N 1
ATOM 3613 C CA . ILE B 1 153 ? 24.619 -37.320 -14.373 1.00 26.99 408 ILE B CA 1
ATOM 3614 C C . ILE B 1 153 ? 24.172 -38.164 -15.582 1.00 26.45 408 ILE B C 1
ATOM 3615 O O . ILE B 1 153 ? 23.018 -38.091 -16.016 1.00 26.68 408 ILE B O 1
ATOM 3620 N N . THR B 1 154 ? 25.094 -38.950 -16.129 1.00 25.72 409 THR B N 1
ATOM 3621 C CA . THR B 1 154 ? 24.812 -39.742 -17.326 1.00 24.99 409 THR B CA 1
ATOM 3622 C C . THR B 1 154 ? 24.207 -41.087 -16.938 1.00 24.57 409 THR B C 1
ATOM 3623 O O . THR B 1 154 ? 24.846 -42.138 -17.025 1.00 23.13 409 THR B O 1
ATOM 3627 N N . LEU B 1 155 ? 22.959 -41.024 -16.485 1.00 24.98 410 LEU B N 1
ATOM 3628 C CA . LEU B 1 155 ? 22.168 -42.215 -16.210 1.00 24.99 410 LEU B CA 1
ATOM 3629 C C . LEU B 1 155 ? 20.756 -42.012 -16.749 1.00 25.07 410 LEU B C 1
ATOM 3630 O O . LEU B 1 155 ? 20.258 -40.875 -16.790 1.00 24.04 410 LEU B O 1
ATOM 3635 N N . PRO B 1 156 ? 20.107 -43.112 -17.168 1.00 26.17 411 PRO B N 1
ATOM 3636 C CA . PRO B 1 156 ? 18.731 -43.015 -17.654 1.00 27.43 411 PRO B CA 1
ATOM 3637 C C . PRO B 1 156 ? 17.758 -42.543 -16.574 1.00 29.51 411 PRO B C 1
ATOM 3638 O O . PRO B 1 156 ? 17.905 -42.906 -15.406 1.00 29.89 411 PRO B O 1
ATOM 3642 N N . SER B 1 157 ? 16.792 -41.724 -16.976 1.00 31.52 412 SER B N 1
ATOM 3643 C CA . SER B 1 157 ? 15.577 -41.464 -16.189 1.00 34.81 412 SER B CA 1
ATOM 3644 C C . SER B 1 157 ? 15.714 -40.466 -15.039 1.00 36.35 412 SER B C 1
ATOM 3645 O O . SER B 1 157 ? 14.817 -40.364 -14.201 1.00 37.42 412 SER B O 1
ATOM 3648 N N . GLU B 1 158 ? 16.810 -39.720 -14.995 1.00 36.70 413 GLU B N 1
ATOM 3649 C CA . GLU B 1 158 ? 16.994 -38.750 -13.922 1.00 36.93 413 GLU B CA 1
ATOM 3650 C C . GLU B 1 158 ? 15.795 -37.802 -13.807 1.00 37.34 413 GLU B C 1
ATOM 3651 O O . GLU B 1 158 ? 15.251 -37.339 -14.813 1.00 36.32 413 GLU B O 1
ATOM 3657 N N . GLU B 1 159 ? 15.398 -37.530 -12.568 1.00 36.09 414 GLU B N 1
ATOM 3658 C CA . GLU B 1 159 ? 14.273 -36.664 -12.282 1.00 35.90 414 GLU B CA 1
ATOM 3659 C C . GLU B 1 159 ? 14.769 -35.335 -11.722 1.00 34.62 414 GLU B C 1
ATOM 3660 O O . GLU B 1 159 ? 15.819 -35.283 -11.092 1.00 34.64 414 GLU B O 1
ATOM 3666 N N . SER B 1 160 ? 14.030 -34.259 -11.958 1.00 33.17 415 SER B N 1
ATOM 3667 C CA . SER B 1 160 ? 14.438 -32.949 -11.461 1.00 34.32 415 SER B CA 1
ATOM 3668 C C . SER B 1 160 ? 13.946 -32.654 -10.031 1.00 35.36 415 SER B C 1
ATOM 3669 O O . SER B 1 160 ? 14.459 -31.746 -9.363 1.00 33.63 415 SER B O 1
ATOM 3672 N N . GLY B 1 161 ? 12.953 -33.420 -9.573 1.00 35.43 416 GLY B N 1
ATOM 3673 C CA . GLY B 1 161 ? 12.300 -33.164 -8.296 1.00 37.09 416 GLY B CA 1
ATOM 3674 C C . GLY B 1 161 ? 11.410 -31.938 -8.364 1.00 40.42 416 GLY B C 1
ATOM 3675 O O . GLY B 1 161 ? 11.331 -31.269 -9.402 1.00 41.16 416 GLY B O 1
ATOM 3676 N N . ILE B 1 162 ? 10.739 -31.629 -7.258 1.00 41.20 417 ILE B N 1
ATOM 3677 C CA . ILE B 1 162 ? 9.840 -30.484 -7.217 1.00 40.95 417 ILE B CA 1
ATOM 3678 C C . ILE B 1 162 ? 10.389 -29.382 -6.337 1.00 41.58 417 ILE B C 1
ATOM 3679 O O . ILE B 1 162 ? 10.775 -29.621 -5.194 1.00 43.76 417 ILE B O 1
ATOM 3684 N N . LEU B 1 163 ? 10.431 -28.178 -6.889 1.00 41.93 418 LEU B N 1
ATOM 3685 C CA . LEU B 1 163 ? 10.681 -26.971 -6.120 1.00 42.92 418 LEU B CA 1
ATOM 3686 C C . LEU B 1 163 ? 9.785 -25.878 -6.682 1.00 45.24 418 LEU B C 1
ATOM 3687 O O . LEU B 1 163 ? 10.108 -25.257 -7.701 1.00 46.54 418 LEU B O 1
ATOM 3692 N N . ARG B 1 164 ? 8.645 -25.668 -6.030 1.00 47.60 419 ARG B N 1
ATOM 3693 C CA . ARG B 1 164 ? 7.723 -24.607 -6.416 1.00 49.08 419 ARG B CA 1
ATOM 3694 C C . ARG B 1 164 ? 8.385 -23.252 -6.175 1.00 48.30 419 ARG B C 1
ATOM 3695 O O . ARG B 1 164 ? 9.167 -23.111 -5.233 1.00 46.86 419 ARG B O 1
ATOM 3703 N N . PRO B 1 165 ? 8.087 -22.257 -7.035 1.00 48.78 420 PRO B N 1
ATOM 3704 C CA . PRO B 1 165 ? 8.578 -20.901 -6.805 1.00 49.05 420 PRO B CA 1
ATOM 3705 C C . PRO B 1 165 ? 8.058 -20.338 -5.488 1.00 50.22 420 PRO B C 1
ATOM 3706 O O . PRO B 1 165 ? 6.936 -20.651 -5.073 1.00 49.11 420 PRO B O 1
ATOM 3710 N N . HIS B 1 166 ? 8.878 -19.513 -4.845 1.00 51.58 421 HIS B N 1
ATOM 3711 C CA . HIS B 1 166 ? 8.589 -19.015 -3.506 1.00 53.27 421 HIS B CA 1
ATOM 3712 C C . HIS B 1 166 ? 7.382 -18.120 -3.438 1.00 55.56 421 HIS B C 1
ATOM 3713 O O . HIS B 1 166 ? 6.736 -18.031 -2.389 1.00 56.53 421 HIS B O 1
ATOM 3720 N N . THR B 1 167 ? 7.072 -17.447 -4.549 1.00 57.76 422 THR B N 1
ATOM 3721 C CA . THR B 1 167 ? 5.886 -16.582 -4.646 1.00 59.15 422 THR B CA 1
ATOM 3722 C C . THR B 1 167 ? 4.609 -17.419 -4.596 1.00 59.71 422 THR B C 1
ATOM 3723 O O . THR B 1 167 ? 3.537 -16.921 -4.255 1.00 61.27 422 THR B O 1
ATOM 3727 N N . GLU B 1 168 ? 4.757 -18.699 -4.924 1.00 59.84 423 GLU B N 1
ATOM 3728 C CA . GLU B 1 168 ? 3.664 -19.654 -4.972 1.00 61.78 423 GLU B CA 1
ATOM 3729 C C . GLU B 1 168 ? 3.397 -20.308 -3.609 1.00 61.71 423 GLU B C 1
ATOM 3730 O O . GLU B 1 168 ? 2.464 -21.105 -3.472 1.00 63.06 423 GLU B O 1
ATOM 3736 N N . TRP B 1 169 ? 4.211 -19.973 -2.607 1.00 60.24 424 TRP B N 1
ATOM 3737 C CA . TRP B 1 169 ? 4.124 -20.608 -1.283 1.00 58.11 424 TRP B CA 1
ATOM 3738 C C . TRP B 1 169 ? 3.013 -20.079 -0.422 1.00 57.56 424 TRP B C 1
ATOM 3739 O O . TRP B 1 169 ? 2.816 -18.866 -0.326 1.00 56.90 424 TRP B O 1
ATOM 3750 N N . GLY B 1 170 ? 2.296 -20.994 0.232 1.00 58.07 425 GLY B N 1
ATOM 3751 C CA . GLY B 1 170 ? 1.282 -20.637 1.224 1.00 58.58 425 GLY B CA 1
ATOM 3752 C C . GLY B 1 170 ? 1.897 -20.193 2.543 1.00 60.42 425 GLY B C 1
ATOM 3753 O O . GLY B 1 170 ? 3.091 -19.872 2.612 1.00 60.99 425 GLY B O 1
ATOM 3754 N N . ASP B 1 171 ? 1.080 -20.163 3.593 1.00 61.43 426 ASP B N 1
ATOM 3755 C CA . ASP B 1 171 ? 1.564 -19.821 4.932 1.00 62.01 426 ASP B CA 1
ATOM 3756 C C . ASP B 1 171 ? 2.244 -21.016 5.605 1.00 60.33 426 ASP B C 1
ATOM 3757 O O . ASP B 1 171 ? 3.238 -20.843 6.318 1.00 57.44 426 ASP B O 1
ATOM 3762 N N . ARG B 1 172 ? 1.706 -22.217 5.367 1.00 59.74 427 ARG B N 1
ATOM 3763 C CA . ARG B 1 172 ? 2.315 -23.469 5.826 1.00 60.59 427 ARG B CA 1
ATOM 3764 C C . ARG B 1 172 ? 3.640 -23.711 5.123 1.00 56.29 427 ARG B C 1
ATOM 3765 O O . ARG B 1 172 ? 4.644 -24.001 5.774 1.00 55.21 427 ARG B O 1
ATOM 3773 N N . ASP B 1 173 ? 3.624 -23.591 3.794 1.00 52.46 428 ASP B N 1
ATOM 3774 C CA . ASP B 1 173 ? 4.804 -23.799 2.946 1.00 49.09 428 ASP B CA 1
ATOM 3775 C C . ASP B 1 173 ? 5.986 -22.927 3.377 1.00 45.75 428 ASP B C 1
ATOM 3776 O O . ASP B 1 173 ? 7.128 -23.394 3.409 1.00 43.07 428 ASP B O 1
ATOM 3781 N N . HIS B 1 174 ? 5.702 -21.669 3.717 1.00 42.09 429 HIS B N 1
ATOM 3782 C CA . HIS B 1 174 ? 6.714 -20.765 4.252 1.00 41.28 429 HIS B CA 1
ATOM 3783 C C . HIS B 1 174 ? 7.565 -21.433 5.306 1.00 40.34 429 HIS B C 1
ATOM 3784 O O . HIS B 1 174 ? 8.786 -21.246 5.352 1.00 39.43 429 HIS B O 1
ATOM 3791 N N . TYR B 1 175 ? 6.921 -22.238 6.145 1.00 38.55 430 TYR B N 1
ATOM 3792 C CA . TYR B 1 175 ? 7.604 -22.931 7.218 1.00 37.49 430 TYR B CA 1
ATOM 3793 C C . TYR B 1 175 ? 8.019 -24.355 6.865 1.00 37.25 430 TYR B C 1
ATOM 3794 O O . TYR B 1 175 ? 9.174 -24.722 7.075 1.00 37.58 430 TYR B O 1
ATOM 3803 N N . THR B 1 176 ? 7.103 -25.153 6.320 1.00 35.91 431 THR B N 1
ATOM 3804 C CA . THR B 1 176 ? 7.430 -26.546 5.989 1.00 34.67 431 THR B CA 1
ATOM 3805 C C . THR B 1 176 ? 8.674 -26.666 5.095 1.00 33.97 431 THR B C 1
ATOM 3806 O O . THR B 1 176 ? 9.484 -27.579 5.281 1.00 33.73 431 THR B O 1
ATOM 3810 N N . THR B 1 177 ? 8.833 -25.740 4.147 1.00 32.73 432 THR B N 1
ATOM 3811 C CA . THR B 1 177 ? 9.986 -25.767 3.242 1.00 33.51 432 THR B CA 1
ATOM 3812 C C . THR B 1 177 ? 11.302 -25.583 3.994 1.00 33.23 432 THR B C 1
ATOM 3813 O O . THR B 1 177 ? 12.362 -25.898 3.459 1.00 33.82 432 THR B O 1
ATOM 3817 N N . MET B 1 178 ? 11.227 -25.071 5.225 1.00 32.66 433 MET B N 1
ATOM 3818 C CA . MET B 1 178 ? 12.406 -24.934 6.091 1.00 31.51 433 MET B CA 1
ATOM 3819 C C . MET B 1 178 ? 12.887 -26.276 6.631 1.00 31.18 433 MET B C 1
ATOM 3820 O O . MET B 1 178 ? 14.060 -26.416 6.976 1.00 30.43 433 MET B O 1
ATOM 3825 N N . PHE B 1 179 ? 11.990 -27.254 6.722 1.00 30.11 434 PHE B N 1
ATOM 3826 C CA . PHE B 1 179 ? 12.400 -28.572 7.179 1.00 29.99 434 PHE B CA 1
ATOM 3827 C C . PHE B 1 179 ? 12.089 -29.709 6.214 1.00 30.16 434 PHE B C 1
ATOM 3828 O O . PHE B 1 179 ? 11.651 -30.788 6.634 1.00 30.08 434 PHE B O 1
ATOM 3836 N N . GLY B 1 180 ? 12.338 -29.455 4.926 1.00 30.52 435 GLY B N 1
ATOM 3837 C CA . GLY B 1 180 ? 12.286 -30.477 3.875 1.00 30.08 435 GLY B CA 1
ATOM 3838 C C . GLY B 1 180 ? 10.907 -31.043 3.613 1.00 30.58 435 GLY B C 1
ATOM 3839 O O . GLY B 1 180 ? 10.743 -32.228 3.326 1.00 28.65 435 GLY B O 1
ATOM 3840 N N . GLN B 1 181 ? 9.910 -30.184 3.717 1.00 32.24 436 GLN B N 1
ATOM 3841 C CA . GLN B 1 181 ? 8.539 -30.614 3.590 1.00 35.73 436 GLN B CA 1
ATOM 3842 C C . GLN B 1 181 ? 7.823 -29.670 2.621 1.00 36.50 436 GLN B C 1
ATOM 3843 O O . GLN B 1 181 ? 7.949 -28.442 2.718 1.00 36.93 436 GLN B O 1
ATOM 3849 N N . GLY B 1 182 ? 7.091 -30.251 1.675 1.00 36.55 437 GLY B N 1
ATOM 3850 C CA . GLY B 1 182 ? 6.491 -29.485 0.580 1.00 36.48 437 GLY B CA 1
ATOM 3851 C C . GLY B 1 182 ? 7.526 -29.177 -0.486 1.00 36.41 437 GLY B C 1
ATOM 3852 O O . GLY B 1 182 ? 7.421 -28.184 -1.202 1.00 38.06 437 GLY B O 1
ATOM 3853 N N . VAL B 1 183 ? 8.536 -30.038 -0.561 1.00 34.61 438 VAL B N 1
ATOM 3854 C CA . VAL B 1 183 ? 9.601 -29.986 -1.549 1.00 32.86 438 VAL B CA 1
ATOM 3855 C C . VAL B 1 183 ? 9.926 -31.455 -1.823 1.00 31.61 438 VAL B C 1
ATOM 3856 O O . VAL B 1 183 ? 9.781 -32.294 -0.932 1.00 33.52 438 VAL B O 1
ATOM 3860 N N . ALA B 1 184 ? 10.321 -31.780 -3.050 1.00 29.25 439 ALA B N 1
ATOM 3861 C CA . ALA B 1 184 ? 10.707 -33.150 -3.389 1.00 27.48 439 ALA B CA 1
ATOM 3862 C C . ALA B 1 184 ? 12.084 -33.191 -4.045 1.00 26.23 439 ALA B C 1
ATOM 3863 O O . ALA B 1 184 ? 12.430 -32.317 -4.842 1.00 27.30 439 ALA B O 1
ATOM 3865 N N . VAL B 1 185 ? 12.858 -34.219 -3.713 1.00 24.20 440 VAL B N 1
ATOM 3866 C CA . VAL B 1 185 ? 14.236 -34.341 -4.165 1.00 22.89 440 VAL B CA 1
ATOM 3867 C C . VAL B 1 185 ? 14.512 -35.787 -4.491 1.00 22.12 440 VAL B C 1
ATOM 3868 O O . VAL B 1 185 ? 13.717 -36.663 -4.140 1.00 22.55 440 VAL B O 1
ATOM 3872 N N . THR B 1 186 ? 15.639 -36.039 -5.157 1.00 20.98 441 THR B N 1
ATOM 3873 C CA . THR B 1 186 ? 16.126 -37.405 -5.366 1.00 20.83 441 THR B CA 1
ATOM 3874 C C . THR B 1 186 ? 17.331 -37.643 -4.464 1.00 19.85 441 THR B C 1
ATOM 3875 O O . THR B 1 186 ? 17.906 -36.698 -3.931 1.00 19.06 441 THR B O 1
ATOM 3879 N N . THR B 1 187 ? 17.714 -38.907 -4.327 1.00 19.92 442 THR B N 1
ATOM 3880 C CA . THR B 1 187 ? 18.863 -39.311 -3.537 1.00 20.79 442 THR B CA 1
ATOM 3881 C C . THR B 1 187 ? 20.173 -38.653 -3.990 1.00 22.10 442 THR B C 1
ATOM 3882 O O . THR B 1 187 ? 20.964 -38.215 -3.154 1.00 22.70 442 THR B O 1
ATOM 3886 N N . ILE B 1 188 ? 20.396 -38.582 -5.305 1.00 22.89 443 ILE B N 1
ATOM 3887 C CA . ILE B 1 188 ? 21.622 -37.991 -5.855 1.00 22.67 443 ILE B CA 1
ATOM 3888 C C . ILE B 1 188 ? 21.664 -36.487 -5.583 1.00 22.24 443 ILE B C 1
ATOM 3889 O O . ILE B 1 188 ? 22.728 -35.927 -5.346 1.00 22.78 443 ILE B O 1
ATOM 3894 N N . GLN B 1 189 ? 20.504 -35.844 -5.584 1.00 22.03 444 GLN B N 1
ATOM 3895 C CA . GLN B 1 189 ? 20.429 -34.432 -5.237 1.00 22.57 444 GLN B CA 1
ATOM 3896 C C . GLN B 1 189 ? 20.858 -34.207 -3.781 1.00 22.72 444 GLN B C 1
ATOM 3897 O O . GLN B 1 189 ? 21.539 -33.227 -3.474 1.00 22.70 444 GLN B O 1
ATOM 3903 N N . LEU B 1 190 ? 20.453 -35.118 -2.892 1.00 21.64 445 LEU B N 1
ATOM 3904 C CA . LEU B 1 190 ? 20.831 -35.052 -1.476 1.00 20.69 445 LEU B CA 1
ATOM 3905 C C . LEU B 1 190 ? 22.332 -35.211 -1.238 1.00 20.05 445 LEU B C 1
ATOM 3906 O O . LEU B 1 190 ? 22.913 -34.465 -0.453 1.00 19.65 445 LEU B O 1
ATOM 3911 N N . ALA B 1 191 ? 22.946 -36.179 -1.916 1.00 19.90 446 ALA B N 1
ATOM 3912 C CA . ALA B 1 191 ? 24.377 -36.411 -1.812 1.00 20.16 446 ALA B CA 1
ATOM 3913 C C . ALA B 1 191 ? 25.166 -35.222 -2.363 1.00 21.58 446 ALA B C 1
ATOM 3914 O O . ALA B 1 191 ? 26.175 -34.816 -1.784 1.00 22.08 446 ALA B O 1
ATOM 3916 N N . GLN B 1 192 ? 24.693 -34.667 -3.478 1.00 22.51 447 GLN B N 1
ATOM 3917 C CA . GLN B 1 192 ? 25.298 -33.496 -4.104 1.00 22.62 447 GLN B CA 1
ATOM 3918 C C . GLN B 1 192 ? 25.180 -32.272 -3.196 1.00 22.12 447 GLN B C 1
ATOM 3919 O O . GLN B 1 192 ? 26.075 -31.425 -3.149 1.00 21.57 447 GLN B O 1
ATOM 3925 N N . MET B 1 193 ? 24.060 -32.192 -2.486 1.00 21.93 448 MET B N 1
ATOM 3926 C CA . MET B 1 193 ? 23.776 -31.094 -1.574 1.00 21.67 448 MET B CA 1
ATOM 3927 C C . MET B 1 193 ? 24.716 -31.096 -0.367 1.00 20.18 448 MET B C 1
ATOM 3928 O O . MET B 1 193 ? 25.321 -30.073 -0.045 1.00 19.41 448 MET B O 1
ATOM 3933 N N . VAL B 1 194 ? 24.831 -32.245 0.293 1.00 19.80 449 VAL B N 1
ATOM 3934 C CA . VAL B 1 194 ? 25.623 -32.340 1.532 1.00 19.43 449 VAL B CA 1
ATOM 3935 C C . VAL B 1 194 ? 27.118 -32.171 1.257 1.00 18.91 449 VAL B C 1
ATOM 3936 O O . VAL B 1 194 ? 27.840 -31.659 2.104 1.00 18.50 449 VAL B O 1
ATOM 3940 N N . ALA B 1 195 ? 27.558 -32.569 0.061 1.00 18.44 450 ALA B N 1
ATOM 3941 C CA . ALA B 1 195 ? 28.967 -32.480 -0.339 1.00 18.22 450 ALA B CA 1
ATOM 3942 C C . ALA B 1 195 ? 29.481 -31.047 -0.305 1.00 17.95 450 ALA B C 1
ATOM 3943 O O . ALA B 1 195 ? 30.642 -30.808 0.014 1.00 18.44 450 ALA B O 1
ATOM 3945 N N . VAL B 1 196 ? 28.602 -30.099 -0.606 1.00 17.74 451 VAL B N 1
ATOM 3946 C CA . VAL B 1 196 ? 28.912 -28.673 -0.520 1.00 18.42 451 VAL B CA 1
ATOM 3947 C C . VAL B 1 196 ? 29.711 -28.309 0.750 1.00 19.10 451 VAL B C 1
ATOM 3948 O O . VAL B 1 196 ? 30.704 -27.568 0.689 1.00 19.72 451 VAL B O 1
ATOM 3952 N N . PHE B 1 197 ? 29.277 -28.848 1.887 1.00 18.75 452 PHE B N 1
ATOM 3953 C CA . PHE B 1 197 ? 29.828 -28.488 3.183 1.00 18.96 452 PHE B CA 1
ATOM 3954 C C . PHE B 1 197 ? 31.213 -29.069 3.418 1.00 19.70 452 PHE B C 1
ATOM 3955 O O . PHE B 1 197 ? 31.960 -28.571 4.263 1.00 20.83 452 PHE B O 1
ATOM 3963 N N . GLY B 1 198 ? 31.556 -30.112 2.668 1.00 19.78 453 GLY B N 1
ATOM 3964 C CA . GLY B 1 198 ? 32.910 -30.656 2.674 1.00 20.25 453 GLY B CA 1
ATOM 3965 C C . GLY B 1 198 ? 33.778 -30.124 1.544 1.00 20.66 453 GLY B C 1
ATOM 3966 O O . GLY B 1 198 ? 34.934 -30.540 1.398 1.00 20.27 453 GLY B O 1
ATOM 3967 N N . GLN B 1 199 ? 33.226 -29.203 0.749 1.00 20.77 454 GLN B N 1
ATOM 3968 C CA . GLN B 1 199 ? 33.905 -28.700 -0.445 1.00 21.45 454 GLN B CA 1
ATOM 3969 C C . GLN B 1 199 ? 34.081 -27.185 -0.416 1.00 23.09 454 GLN B C 1
ATOM 3970 O O . GLN B 1 199 ? 33.972 -26.518 -1.448 1.00 24.02 454 GLN B O 1
ATOM 3976 N N . LYS B 1 200 ? 34.356 -26.659 0.775 1.00 24.52 455 LYS B N 1
ATOM 3977 C CA . LYS B 1 200 ? 34.492 -25.217 1.030 1.00 26.00 455 LYS B CA 1
ATOM 3978 C C . LYS B 1 200 ? 33.386 -24.372 0.396 1.00 25.98 455 LYS B C 1
ATOM 3979 O O . LYS B 1 200 ? 33.615 -23.234 0.005 1.00 27.41 455 LYS B O 1
ATOM 3985 N N . GLY B 1 201 ? 32.193 -24.946 0.288 1.00 25.89 456 GLY B N 1
ATOM 3986 C CA . GLY B 1 201 ? 31.012 -24.201 -0.130 1.00 25.59 456 GLY B CA 1
ATOM 3987 C C . GLY B 1 201 ? 30.644 -24.349 -1.587 1.00 25.15 456 GLY B C 1
ATOM 3988 O O . GLY B 1 201 ? 29.773 -23.631 -2.076 1.00 25.21 456 GLY B O 1
ATOM 3989 N N . VAL B 1 202 ? 31.286 -25.300 -2.266 1.00 25.62 457 VAL B N 1
ATOM 3990 C CA . VAL B 1 202 ? 31.157 -25.473 -3.714 1.00 25.87 457 VAL B CA 1
ATOM 3991 C C . VAL B 1 202 ? 30.372 -26.740 -4.063 1.00 25.90 457 VAL B C 1
ATOM 3992 O O . VAL B 1 202 ? 30.623 -27.813 -3.504 1.00 26.03 457 VAL B O 1
ATOM 3996 N N . LEU B 1 203 ? 29.417 -26.599 -4.979 1.00 25.36 458 LEU B N 1
ATOM 3997 C CA . LEU B 1 203 ? 28.704 -27.734 -5.568 1.00 25.75 458 LEU B CA 1
ATOM 3998 C C . LEU B 1 203 ? 29.387 -28.222 -6.851 1.00 26.93 458 LEU B C 1
ATOM 3999 O O . LEU B 1 203 ? 29.637 -27.443 -7.770 1.00 28.82 458 LEU B O 1
ATOM 4004 N N . ILE B 1 204 ? 29.666 -29.518 -6.911 1.00 26.30 459 ILE B N 1
ATOM 4005 C CA . ILE B 1 204 ? 30.310 -30.136 -8.058 1.00 25.66 459 ILE B CA 1
ATOM 4006 C C . ILE B 1 204 ? 29.339 -31.151 -8.639 1.00 26.06 459 ILE B C 1
ATOM 4007 O O . ILE B 1 204 ? 28.924 -32.072 -7.932 1.00 25.89 459 ILE B O 1
ATOM 4012 N N . PRO B 1 205 ? 28.956 -30.983 -9.926 1.00 27.36 460 PRO B N 1
ATOM 4013 C CA . PRO B 1 205 ? 28.037 -31.932 -10.553 1.00 26.91 460 PRO B CA 1
ATOM 4014 C C . PRO B 1 205 ? 28.595 -33.339 -10.497 1.00 26.55 460 PRO B C 1
ATOM 4015 O O . PRO B 1 205 ? 29.778 -33.540 -10.751 1.00 26.81 460 PRO B O 1
ATOM 4019 N N . PRO B 1 206 ? 27.757 -34.307 -10.120 1.00 26.86 461 PRO B N 1
ATOM 4020 C CA . PRO B 1 206 ? 28.209 -35.682 -9.988 1.00 27.19 461 PRO B CA 1
ATOM 4021 C C . PRO B 1 206 ? 28.411 -36.356 -11.339 1.00 27.63 461 PRO B C 1
ATOM 4022 O O . PRO B 1 206 ? 27.783 -35.970 -12.318 1.00 29.04 461 PRO B O 1
ATOM 4026 N N . ARG B 1 207 ? 29.277 -37.360 -11.386 1.00 27.96 462 ARG B N 1
ATOM 4027 C CA . ARG B 1 207 ? 29.475 -38.127 -12.600 1.00 28.77 462 ARG B CA 1
ATOM 4028 C C . ARG B 1 207 ? 29.825 -39.576 -12.314 1.00 27.41 462 ARG B C 1
ATOM 4029 O O . ARG B 1 207 ? 30.565 -39.877 -11.374 1.00 27.17 462 ARG B O 1
ATOM 4037 N N . ILE B 1 208 ? 29.284 -40.473 -13.127 1.00 26.40 463 ILE B N 1
ATOM 4038 C CA . ILE B 1 208 ? 29.541 -41.907 -12.981 1.00 27.00 463 ILE B CA 1
ATOM 4039 C C . ILE B 1 208 ? 30.551 -42.409 -14.024 1.00 27.21 463 ILE B C 1
ATOM 4040 O O . ILE B 1 208 ? 31.151 -43.474 -13.857 1.00 26.61 463 ILE B O 1
ATOM 4045 N N . ILE B 1 209 ? 30.745 -41.621 -15.082 1.00 29.44 464 ILE B N 1
ATOM 4046 C CA . ILE B 1 209 ? 31.669 -41.981 -16.169 1.00 32.08 464 ILE B CA 1
ATOM 4047 C C . ILE B 1 209 ? 33.083 -41.502 -15.846 1.00 32.35 464 ILE B C 1
ATOM 4048 O O . ILE B 1 209 ? 33.345 -40.306 -15.786 1.00 31.29 464 ILE B O 1
ATOM 4053 N N . ASP B 1 210 ? 33.980 -42.460 -15.639 1.00 35.95 465 ASP B N 1
ATOM 4054 C CA . ASP B 1 210 ? 35.372 -42.178 -15.305 1.00 40.62 465 ASP B CA 1
ATOM 4055 C C . ASP B 1 210 ? 36.209 -41.855 -16.549 1.00 44.94 465 ASP B C 1
ATOM 4056 O O . ASP B 1 210 ? 36.949 -40.870 -16.565 1.00 46.07 465 ASP B O 1
ATOM 4061 N N . GLY B 1 211 ? 36.081 -42.685 -17.583 1.00 47.30 466 GLY B N 1
ATOM 4062 C CA . GLY B 1 211 ? 36.746 -42.447 -18.858 1.00 49.65 466 GLY B CA 1
ATOM 4063 C C . GLY B 1 211 ? 36.287 -43.409 -19.938 1.00 52.69 466 GLY B C 1
ATOM 4064 O O . GLY B 1 211 ? 35.643 -44.429 -19.642 1.00 51.11 466 GLY B O 1
ATOM 4065 N N . TYR B 1 212 ? 36.618 -43.080 -21.189 1.00 51.66 467 TYR B N 1
ATOM 4066 C CA . TYR B 1 212 ? 36.255 -43.905 -22.348 1.00 51.76 467 TYR B CA 1
ATOM 4067 C C . TYR B 1 212 ? 37.301 -43.833 -23.458 1.00 50.71 467 TYR B C 1
ATOM 4068 O O . TYR B 1 212 ? 38.113 -42.911 -23.490 1.00 48.67 467 TYR B O 1
ATOM 4077 N N . TYR B 1 219 ? 42.008 -44.542 -24.471 1.00 56.92 474 TYR B N 1
ATOM 4078 C CA . TYR B 1 219 ? 41.300 -44.224 -23.229 1.00 57.61 474 TYR B CA 1
ATOM 4079 C C . TYR B 1 219 ? 41.530 -42.774 -22.820 1.00 56.79 474 TYR B C 1
ATOM 4080 O O . TYR B 1 219 ? 42.661 -42.283 -22.846 1.00 57.36 474 TYR B O 1
ATOM 4089 N N . THR B 1 220 ? 40.453 -42.097 -22.433 1.00 54.53 475 THR B N 1
ATOM 4090 C CA . THR B 1 220 ? 40.548 -40.720 -21.957 1.00 53.86 475 THR B CA 1
ATOM 4091 C C . THR B 1 220 ? 39.633 -40.465 -20.739 1.00 54.19 475 THR B C 1
ATOM 4092 O O . THR B 1 220 ? 38.403 -40.529 -20.863 1.00 55.16 475 THR B O 1
ATOM 4096 N N . PRO B 1 221 ? 40.238 -40.221 -19.549 1.00 53.49 476 PRO B N 1
ATOM 4097 C CA . PRO B 1 221 ? 39.485 -39.856 -18.341 1.00 51.64 476 PRO B CA 1
ATOM 4098 C C . PRO B 1 221 ? 38.568 -38.644 -18.543 1.00 50.54 476 PRO B C 1
ATOM 4099 O O . PRO B 1 221 ? 38.923 -37.699 -19.256 1.00 49.25 476 PRO B O 1
ATOM 4103 N N . THR B 1 222 ? 37.406 -38.682 -17.895 1.00 50.02 477 THR B N 1
ATOM 4104 C CA . THR B 1 222 ? 36.310 -37.748 -18.158 1.00 51.75 477 THR B CA 1
ATOM 4105 C C . THR B 1 222 ? 36.438 -36.326 -17.595 1.00 54.66 477 THR B C 1
ATOM 4106 O O . THR B 1 222 ? 37.190 -36.069 -16.648 1.00 53.40 477 THR B O 1
ATOM 4110 N N . VAL B 1 223 ? 35.673 -35.421 -18.209 1.00 57.53 478 VAL B N 1
ATOM 4111 C CA . VAL B 1 223 ? 35.563 -34.012 -17.818 1.00 63.04 478 VAL B CA 1
ATOM 4112 C C . VAL B 1 223 ? 34.830 -33.860 -16.477 1.00 64.77 478 VAL B C 1
ATOM 4113 O O . VAL B 1 223 ? 33.684 -34.314 -16.349 1.00 68.79 478 VAL B O 1
ATOM 4117 N N . MET B 1 224 ? 35.469 -33.220 -15.490 1.00 61.79 479 MET B N 1
ATOM 4118 C CA . MET B 1 224 ? 34.748 -32.799 -14.276 1.00 59.81 479 MET B CA 1
ATOM 4119 C C . MET B 1 224 ? 33.872 -31.589 -14.588 1.00 59.13 479 MET B C 1
ATOM 4120 O O . MET B 1 224 ? 34.371 -30.563 -15.062 1.00 58.28 479 MET B O 1
ATOM 4125 N N . GLY B 1 225 ? 32.575 -31.722 -14.309 1.00 59.06 480 GLY B N 1
ATOM 4126 C CA . GLY B 1 225 ? 31.581 -30.687 -14.609 1.00 59.01 480 GLY B CA 1
ATOM 4127 C C . GLY B 1 225 ? 31.831 -29.341 -13.948 1.00 58.77 480 GLY B C 1
ATOM 4128 O O . GLY B 1 225 ? 32.570 -29.246 -12.960 1.00 57.45 480 GLY B O 1
ATOM 4129 N N . GLU B 1 226 ? 31.209 -28.300 -14.500 1.00 58.31 481 GLU B N 1
ATOM 4130 C CA . GLU B 1 226 ? 31.346 -26.949 -13.971 1.00 59.04 481 GLU B CA 1
ATOM 4131 C C . GLU B 1 226 ? 30.732 -26.815 -12.581 1.00 56.08 481 GLU B C 1
ATOM 4132 O O . GLU B 1 226 ? 29.550 -27.100 -12.378 1.00 56.17 481 GLU B O 1
ATOM 4138 N N . SER B 1 227 ? 31.552 -26.377 -11.632 1.00 50.92 482 SER B N 1
ATOM 4139 C CA . SER B 1 227 ? 31.125 -26.199 -10.250 1.00 48.22 482 SER B CA 1
ATOM 4140 C C . SER B 1 227 ? 30.548 -24.800 -10.006 1.00 45.81 482 SER B C 1
ATOM 4141 O O . SER B 1 227 ? 30.628 -23.943 -10.885 1.00 47.52 482 SER B O 1
ATOM 4144 N N . ARG B 1 228 ? 29.946 -24.579 -8.834 1.00 42.45 483 ARG B N 1
ATOM 4145 C CA . ARG B 1 228 ? 29.474 -23.241 -8.444 1.00 40.65 483 ARG B CA 1
ATOM 4146 C C . ARG B 1 228 ? 29.562 -22.964 -6.938 1.00 38.76 483 ARG B C 1
ATOM 4147 O O . ARG B 1 228 ? 29.456 -23.878 -6.120 1.00 38.79 483 ARG B O 1
ATOM 4155 N N . GLN B 1 229 ? 29.761 -21.696 -6.586 1.00 36.45 484 GLN B N 1
ATOM 4156 C CA . GLN B 1 229 ? 29.835 -21.284 -5.187 1.00 35.34 484 GLN B CA 1
ATOM 4157 C C . GLN B 1 229 ? 28.416 -21.174 -4.622 1.00 34.83 484 GLN B C 1
ATOM 4158 O O . GLN B 1 229 ? 27.587 -20.418 -5.139 1.00 34.49 484 GLN B O 1
ATOM 4164 N N . VAL B 1 230 ? 28.136 -21.956 -3.581 1.00 31.98 485 VAL B N 1
ATOM 4165 C CA . VAL B 1 230 ? 26.808 -21.972 -2.964 1.00 30.26 485 VAL B CA 1
ATOM 4166 C C . VAL B 1 230 ? 26.814 -21.111 -1.693 1.00 29.26 485 VAL B C 1
ATOM 4167 O O . VAL B 1 230 ? 25.953 -20.242 -1.514 1.00 28.94 485 VAL B O 1
ATOM 4171 N N . VAL B 1 231 ? 27.784 -21.376 -0.818 1.00 28.66 486 VAL B N 1
ATOM 4172 C CA . VAL B 1 231 ? 28.013 -20.589 0.395 1.00 28.40 486 VAL B CA 1
ATOM 4173 C C . VAL B 1 231 ? 29.508 -20.314 0.522 1.00 28.09 486 VAL B C 1
ATOM 4174 O O . VAL B 1 231 ? 30.313 -20.941 -0.168 1.00 28.69 486 VAL B O 1
ATOM 4178 N N . SER B 1 232 ? 29.876 -19.394 1.407 1.00 27.71 487 SER B N 1
ATOM 4179 C CA . SER B 1 232 ? 31.281 -19.095 1.662 1.00 28.84 487 SER B CA 1
ATOM 4180 C C . SER B 1 232 ? 32.011 -20.279 2.298 1.00 29.12 487 SER B C 1
ATOM 4181 O O . SER B 1 232 ? 31.388 -21.149 2.917 1.00 28.27 487 SER B O 1
ATOM 4184 N N . GLU B 1 233 ? 33.332 -20.305 2.146 1.00 29.96 488 GLU B N 1
ATOM 4185 C CA . GLU B 1 233 ? 34.163 -21.307 2.805 1.00 31.94 488 GLU B CA 1
ATOM 4186 C C . GLU B 1 233 ? 33.897 -21.381 4.319 1.00 31.76 488 GLU B C 1
ATOM 4187 O O . GLU B 1 233 ? 33.918 -22.469 4.903 1.00 31.03 488 GLU B O 1
ATOM 4193 N N . ASP B 1 234 ? 33.647 -20.222 4.932 1.00 32.10 489 ASP B N 1
ATOM 4194 C CA . ASP B 1 234 ? 33.395 -20.112 6.368 1.00 31.86 489 ASP B CA 1
ATOM 4195 C C . ASP B 1 234 ? 32.052 -20.686 6.776 1.00 29.78 489 ASP B C 1
ATOM 4196 O O . ASP B 1 234 ? 31.981 -21.446 7.736 1.00 27.90 489 ASP B O 1
ATOM 4201 N N . THR B 1 235 ? 30.997 -20.306 6.057 1.00 27.39 490 THR B N 1
ATOM 4202 C CA . THR B 1 235 ? 29.682 -20.899 6.232 1.00 26.61 490 THR B CA 1
ATOM 4203 C C . THR B 1 235 ? 29.778 -22.412 6.132 1.00 26.14 490 THR B C 1
ATOM 4204 O O . THR B 1 235 ? 29.198 -23.138 6.948 1.00 26.57 490 THR B O 1
ATOM 4208 N N . ALA B 1 236 ? 30.521 -22.877 5.132 1.00 24.73 491 ALA B N 1
ATOM 4209 C CA . ALA B 1 236 ? 30.703 -24.296 4.910 1.00 23.93 491 ALA B CA 1
ATOM 4210 C C . ALA B 1 236 ? 31.344 -24.944 6.124 1.00 23.58 491 ALA B C 1
ATOM 4211 O O . ALA B 1 236 ? 30.881 -26.000 6.577 1.00 23.50 491 ALA B O 1
ATOM 4213 N N . GLN B 1 237 ? 32.393 -24.309 6.654 1.00 22.73 492 GLN B N 1
ATOM 4214 C CA . GLN B 1 237 ? 33.091 -24.834 7.830 1.00 22.27 492 GLN B CA 1
ATOM 4215 C C . GLN B 1 237 ? 32.208 -24.858 9.080 1.00 21.19 492 GLN B C 1
ATOM 4216 O O . GLN B 1 237 ? 32.225 -25.834 9.833 1.00 19.44 492 GLN B O 1
ATOM 4222 N N . THR B 1 238 ? 31.422 -23.803 9.279 1.00 20.70 493 THR B N 1
ATOM 4223 C CA . THR B 1 238 ? 30.602 -23.734 10.476 1.00 21.58 493 THR B CA 1
ATOM 4224 C C . THR B 1 238 ? 29.422 -24.710 10.414 1.00 20.73 493 THR B C 1
ATOM 4225 O O . THR B 1 238 ? 29.063 -25.293 11.431 1.00 20.92 493 THR B O 1
ATOM 4229 N N . VAL B 1 239 ? 28.859 -24.936 9.225 1.00 19.88 494 VAL B N 1
ATOM 4230 C CA . VAL B 1 239 ? 27.830 -25.982 9.069 1.00 18.53 494 VAL B CA 1
ATOM 4231 C C . VAL B 1 239 ? 28.432 -27.374 9.305 1.00 17.99 494 VAL B C 1
ATOM 4232 O O . VAL B 1 239 ? 27.829 -28.227 9.960 1.00 17.66 494 VAL B O 1
ATOM 4236 N N . LEU B 1 240 ? 29.634 -27.585 8.790 1.00 17.23 495 LEU B N 1
ATOM 4237 C CA . LEU B 1 240 ? 30.353 -28.823 9.020 1.00 17.41 495 LEU B CA 1
ATOM 4238 C C . LEU B 1 240 ? 30.620 -29.058 10.513 1.00 17.44 495 LEU B C 1
ATOM 4239 O O . LEU B 1 240 ? 30.531 -30.195 10.997 1.00 17.48 495 LEU B O 1
ATOM 4244 N N . ASN B 1 241 ? 30.947 -27.980 11.231 1.00 17.03 496 ASN B N 1
ATOM 4245 C CA . ASN B 1 241 ? 31.108 -28.018 12.679 1.00 16.47 496 ASN B CA 1
ATOM 4246 C C . ASN B 1 241 ? 29.805 -28.378 13.385 1.00 16.01 496 ASN B C 1
ATOM 4247 O O . ASN B 1 241 ? 29.794 -29.232 14.258 1.00 16.39 496 ASN B O 1
ATOM 4252 N N . ILE B 1 242 ? 28.718 -27.722 12.992 1.00 15.99 497 ILE B N 1
ATOM 4253 C CA . ILE B 1 242 ? 27.394 -27.944 13.569 1.00 16.09 497 ILE B CA 1
ATOM 4254 C C . ILE B 1 242 ? 26.893 -29.384 13.399 1.00 16.59 497 ILE B C 1
ATOM 4255 O O . ILE B 1 242 ? 26.309 -29.968 14.315 1.00 16.87 497 ILE B O 1
ATOM 4260 N N . MET B 1 243 ? 27.135 -29.948 12.218 1.00 16.77 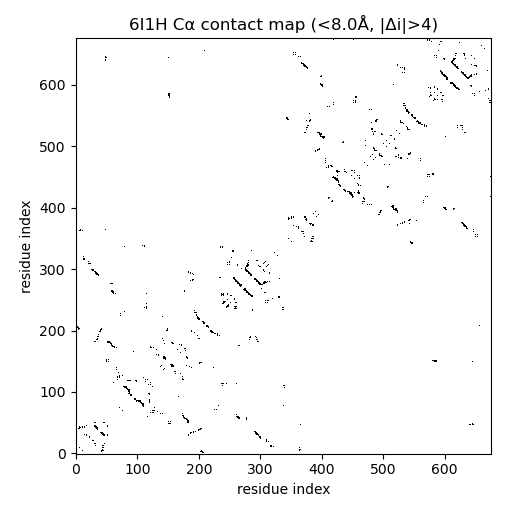498 MET B N 1
ATOM 4261 C CA . MET B 1 243 ? 26.680 -31.278 11.854 1.00 16.52 498 MET B CA 1
ATOM 4262 C C . MET B 1 243 ? 27.330 -32.355 12.708 1.00 16.44 498 MET B C 1
ATOM 4263 O O . MET B 1 243 ? 26.789 -33.453 12.844 1.00 16.39 498 MET B O 1
ATOM 4268 N N . GLN B 1 244 ? 28.495 -32.040 13.273 1.00 16.14 499 GLN B N 1
ATOM 4269 C CA . GLN B 1 244 ? 29.172 -32.938 14.214 1.00 16.22 499 GLN B CA 1
ATOM 4270 C C . GLN B 1 244 ? 28.419 -33.091 15.548 1.00 16.12 499 GLN B C 1
ATOM 4271 O O . GLN B 1 244 ? 28.698 -34.001 16.319 1.00 15.90 499 GLN B O 1
ATOM 4277 N N . GLY B 1 245 ? 27.454 -32.210 15.795 1.00 16.23 500 GLY B N 1
ATOM 4278 C CA . GLY B 1 245 ? 26.586 -32.315 16.965 1.00 17.07 500 GLY B CA 1
ATOM 4279 C C . GLY B 1 245 ? 25.646 -33.513 16.934 1.00 17.65 500 GLY B C 1
ATOM 4280 O O . GLY B 1 245 ? 25.174 -33.964 17.982 1.00 17.73 500 GLY B O 1
ATOM 4281 N N . ALA B 1 246 ? 25.360 -34.021 15.734 1.00 17.62 501 ALA B N 1
ATOM 4282 C CA . ALA B 1 246 ? 24.403 -35.120 15.557 1.00 18.05 501 ALA B CA 1
ATOM 4283 C C . ALA B 1 246 ? 24.846 -36.389 16.260 1.00 18.33 501 ALA B C 1
ATOM 4284 O O . ALA B 1 246 ? 24.017 -37.162 16.739 1.00 17.94 501 ALA B O 1
ATOM 4286 N N . THR B 1 247 ? 26.155 -36.595 16.333 1.00 18.99 502 THR B N 1
ATOM 4287 C CA . THR B 1 247 ? 26.693 -37.795 16.956 1.00 20.08 502 THR B CA 1
ATOM 4288 C C . THR B 1 247 ? 27.137 -37.587 18.405 1.00 20.00 502 THR B C 1
ATOM 4289 O O . THR B 1 247 ? 27.543 -38.542 19.072 1.00 20.33 502 THR B O 1
ATOM 4293 N N . GLN B 1 248 ? 27.050 -36.344 18.880 1.00 19.85 503 GLN B N 1
ATOM 4294 C CA . GLN B 1 248 ? 27.294 -36.006 20.284 1.00 19.90 503 GLN B CA 1
ATOM 4295 C C . GLN B 1 248 ? 26.155 -36.545 21.157 1.00 20.21 503 GLN B C 1
ATOM 4296 O O . GLN B 1 248 ? 25.058 -36.808 20.642 1.00 20.61 503 GLN B O 1
ATOM 4302 N N . PRO B 1 249 ? 26.401 -36.705 22.482 1.00 20.39 504 PRO B N 1
ATOM 4303 C CA . PRO B 1 249 ? 25.347 -37.077 23.439 1.00 19.50 504 PRO B CA 1
ATOM 4304 C C . PRO B 1 249 ? 24.104 -36.191 23.347 1.00 18.87 504 PRO B C 1
ATOM 4305 O O . PRO B 1 249 ? 24.199 -34.964 23.471 1.00 18.88 504 PRO B O 1
ATOM 4309 N N . GLY B 1 250 ? 22.954 -36.820 23.106 1.00 18.35 505 GLY B N 1
ATOM 4310 C CA . GLY B 1 250 ? 21.701 -36.096 22.884 1.00 18.19 505 GLY B CA 1
ATOM 4311 C C . GLY B 1 250 ? 21.391 -35.767 21.431 1.00 18.13 505 GLY B C 1
ATOM 4312 O O . GLY B 1 250 ? 20.260 -35.395 21.109 1.00 19.39 505 GLY B O 1
ATOM 4313 N N . GLY B 1 251 ? 22.384 -35.886 20.550 1.00 17.40 506 GLY B N 1
ATOM 4314 C CA . GLY B 1 251 ? 22.169 -35.677 19.116 1.00 17.37 506 GLY B CA 1
ATOM 4315 C C . GLY B 1 251 ? 21.286 -36.763 18.525 1.00 17.00 506 GLY B C 1
ATOM 4316 O O . GLY B 1 251 ? 21.270 -37.891 19.036 1.00 16.76 506 GLY B O 1
ATOM 4317 N N . THR B 1 252 ? 20.561 -36.420 17.450 1.00 16.88 507 THR B N 1
ATOM 4318 C CA . THR B 1 252 ? 19.611 -37.334 16.790 1.00 16.59 507 THR B CA 1
ATOM 4319 C C . THR B 1 252 ? 20.254 -38.574 16.154 1.00 16.45 507 THR B C 1
ATOM 4320 O O . THR B 1 252 ? 19.570 -39.549 15.863 1.00 16.10 507 THR B O 1
ATOM 4324 N N . ALA B 1 253 ? 21.566 -38.544 15.961 1.00 16.71 508 ALA B N 1
ATOM 4325 C CA . ALA B 1 253 ? 22.270 -39.655 15.330 1.00 17.49 508 ALA B CA 1
ATOM 4326 C C . ALA B 1 253 ? 23.242 -40.339 16.284 1.00 17.75 508 ALA B C 1
ATOM 4327 O O . ALA B 1 253 ? 24.063 -41.162 15.860 1.00 17.63 508 ALA B O 1
ATOM 4329 N N . GLU B 1 254 ? 23.143 -40.008 17.572 1.00 18.57 509 GLU B N 1
ATOM 4330 C CA . GLU B 1 254 ? 24.060 -40.562 18.566 1.00 18.75 509 GLU B CA 1
ATOM 4331 C C . GLU B 1 254 ? 24.066 -42.093 18.606 1.00 18.86 509 GLU B C 1
ATOM 4332 O O . GLU B 1 254 ? 23.008 -42.740 18.631 1.00 17.71 509 GLU B O 1
ATOM 4338 N N . GLY B 1 255 ? 25.278 -42.646 18.615 1.00 18.68 510 GLY B N 1
ATOM 4339 C CA . GLY B 1 255 ? 25.498 -44.076 18.746 1.00 19.23 510 GLY B CA 1
ATOM 4340 C C . GLY B 1 255 ? 25.239 -44.829 17.466 1.00 19.31 510 GLY B C 1
ATOM 4341 O O . GLY B 1 255 ? 26.131 -45.478 16.924 1.00 19.28 510 GLY B O 1
ATOM 4342 N N . ILE B 1 256 ? 24.004 -44.733 16.994 1.00 19.74 511 ILE B N 1
ATOM 4343 C CA . ILE B 1 256 ? 23.538 -45.429 15.802 1.00 19.92 511 ILE B CA 1
ATOM 4344 C C . ILE B 1 256 ? 24.230 -44.942 14.509 1.00 20.52 511 ILE B C 1
ATOM 4345 O O . ILE B 1 256 ? 24.414 -45.723 13.559 1.00 20.05 511 ILE B O 1
ATOM 4350 N N . GLY B 1 257 ? 24.629 -43.667 14.492 1.00 20.43 512 GLY B N 1
ATOM 4351 C CA . GLY B 1 257 ? 25.291 -43.075 13.329 1.00 20.87 512 GLY B CA 1
ATOM 4352 C C . GLY B 1 257 ? 26.807 -42.995 13.459 1.00 21.24 512 GLY B C 1
ATOM 4353 O O . GLY B 1 257 ? 27.482 -42.485 12.571 1.00 20.86 512 GLY B O 1
ATOM 4354 N N . ALA B 1 258 ? 27.341 -43.502 14.567 1.00 21.09 513 ALA B N 1
ATOM 4355 C CA . ALA B 1 258 ? 28.778 -43.460 14.838 1.00 20.30 513 ALA B CA 1
ATOM 4356 C C . ALA B 1 258 ? 29.586 -44.445 13.988 1.00 20.01 513 ALA B C 1
ATOM 4357 O O . ALA B 1 258 ? 29.134 -45.558 13.718 1.00 19.98 513 ALA B O 1
ATOM 4359 N N . VAL B 1 259 ? 30.786 -44.034 13.586 1.00 19.62 514 VAL B N 1
ATOM 4360 C CA . VAL B 1 259 ? 31.718 -44.902 12.866 1.00 19.91 514 VAL B CA 1
ATOM 4361 C C . VAL B 1 259 ? 33.046 -45.001 13.630 1.00 21.16 514 VAL B C 1
ATOM 4362 O O . VAL B 1 259 ? 33.810 -44.031 13.706 1.00 21.53 514 VAL B O 1
ATOM 4366 N N . LYS B 1 260 ? 33.324 -46.178 14.182 1.00 22.58 515 LYS B N 1
ATOM 4367 C CA . LYS B 1 260 ? 34.444 -46.337 15.106 1.00 24.14 515 LYS B CA 1
ATOM 4368 C C . LYS B 1 260 ? 35.770 -45.849 14.538 1.00 23.36 515 LYS B C 1
ATOM 4369 O O . LYS B 1 260 ? 36.219 -46.327 13.501 1.00 24.07 515 LYS B O 1
ATOM 4375 N N . GLY B 1 261 ? 36.373 -44.881 15.225 1.00 21.96 516 GLY B N 1
ATOM 4376 C CA . GLY B 1 261 ? 37.656 -44.312 14.831 1.00 19.94 516 GLY B CA 1
ATOM 4377 C C . GLY B 1 261 ? 37.575 -43.052 13.994 1.00 18.71 516 GLY B C 1
ATOM 4378 O O . GLY B 1 261 ? 38.609 -42.466 13.674 1.00 19.27 516 GLY B O 1
ATOM 4379 N N . TYR B 1 262 ? 36.361 -42.630 13.635 1.00 17.44 517 TYR B N 1
ATOM 4380 C CA . TYR B 1 262 ? 36.174 -41.491 12.730 1.00 16.79 517 TYR B CA 1
ATOM 4381 C C . TYR B 1 262 ? 35.105 -40.521 13.201 1.00 16.74 517 TYR B C 1
ATOM 4382 O O . TYR B 1 262 ? 34.026 -40.939 13.615 1.00 17.17 517 TYR B O 1
ATOM 4391 N N . ASN B 1 263 ? 35.409 -39.229 13.148 1.00 15.65 518 ASN B N 1
ATOM 4392 C CA . ASN B 1 263 ? 34.399 -38.217 13.390 1.00 15.46 518 ASN B CA 1
ATOM 4393 C C . ASN B 1 263 ? 33.395 -38.154 12.237 1.00 15.11 518 ASN B C 1
ATOM 4394 O O . ASN B 1 263 ? 33.791 -38.134 11.074 1.00 15.04 518 ASN B O 1
ATOM 4399 N N . VAL B 1 264 ? 32.106 -38.100 12.584 1.00 14.47 519 VAL B N 1
ATOM 4400 C CA . VAL B 1 264 ? 31.000 -38.070 11.632 1.00 13.86 519 VAL B CA 1
ATOM 4401 C C . VAL B 1 264 ? 30.245 -36.760 11.789 1.00 13.61 519 VAL B C 1
ATOM 4402 O O . VAL B 1 264 ? 29.922 -36.352 12.895 1.00 13.86 519 VAL B O 1
ATOM 4406 N N . ALA B 1 265 ? 30.002 -36.090 10.673 1.00 14.03 520 ALA B N 1
ATOM 4407 C CA . ALA B 1 265 ? 29.080 -34.967 10.597 1.00 14.05 520 ALA B CA 1
ATOM 4408 C C . ALA B 1 265 ? 27.850 -35.491 9.874 1.00 14.46 520 ALA B C 1
ATOM 4409 O O . ALA B 1 265 ? 27.974 -36.101 8.828 1.00 14.76 520 ALA B O 1
ATOM 4411 N N . ALA B 1 266 ? 26.660 -35.302 10.430 1.00 15.02 521 ALA B N 1
ATOM 4412 C CA . ALA B 1 266 ? 25.475 -35.908 9.825 1.00 15.35 521 ALA B CA 1
ATOM 4413 C C . ALA B 1 266 ? 24.198 -35.141 10.095 1.00 16.18 521 ALA B C 1
ATOM 4414 O O . ALA B 1 266 ? 24.168 -34.247 10.931 1.00 17.40 521 ALA B O 1
ATOM 4416 N N . LYS B 1 267 ? 23.152 -35.477 9.352 1.00 16.82 522 LYS B N 1
ATOM 4417 C CA . LYS B 1 267 ? 21.826 -34.951 9.609 1.00 17.43 522 LYS B CA 1
ATOM 4418 C C . LYS B 1 267 ? 20.824 -36.029 9.258 1.00 18.31 522 LYS B C 1
ATOM 4419 O O . LYS B 1 267 ? 20.946 -36.686 8.226 1.00 18.07 522 LYS B O 1
ATOM 4425 N N . THR B 1 268 ? 19.844 -36.204 10.135 1.00 19.19 523 THR B N 1
ATOM 4426 C CA . THR B 1 268 ? 18.792 -37.200 9.970 1.00 19.90 523 THR B CA 1
ATOM 4427 C C . THR B 1 268 ? 17.488 -36.514 9.564 1.00 20.16 523 THR B C 1
ATOM 4428 O O . THR B 1 268 ? 17.316 -35.315 9.760 1.00 19.89 523 THR B O 1
ATOM 4432 N N . GLY B 1 269 ? 16.570 -37.281 8.996 1.00 21.10 524 GLY B N 1
ATOM 4433 C CA . GLY B 1 269 ? 15.261 -36.762 8.638 1.00 22.14 524 GLY B CA 1
ATOM 4434 C C . GLY B 1 269 ? 14.246 -37.880 8.680 1.00 23.62 524 GLY B C 1
ATOM 4435 O O . GLY B 1 269 ? 14.592 -39.045 8.493 1.00 23.12 524 GLY B O 1
ATOM 4436 N N . THR B 1 270 ? 12.998 -37.520 8.961 1.00 25.04 525 THR B N 1
ATOM 4437 C CA . THR B 1 270 ? 11.872 -38.440 8.904 1.00 27.55 525 THR B CA 1
ATOM 4438 C C . THR B 1 270 ? 10.768 -37.634 8.254 1.00 28.86 525 THR B C 1
ATOM 4439 O O . THR B 1 270 ? 10.244 -36.707 8.866 1.00 30.65 525 THR B O 1
ATOM 4443 N N . ALA B 1 271 ? 10.432 -37.954 7.007 1.00 29.69 526 ALA B N 1
ATOM 4444 C CA . ALA B 1 271 ? 9.504 -37.117 6.242 1.00 29.67 526 ALA B CA 1
ATOM 4445 C C . ALA B 1 271 ? 8.202 -37.816 5.893 1.00 30.06 526 ALA B C 1
ATOM 4446 O O . ALA B 1 271 ? 8.195 -38.971 5.472 1.00 27.96 526 ALA B O 1
ATOM 4448 N N . GLU B 1 272 ? 7.105 -37.090 6.070 1.00 34.14 527 GLU B N 1
ATOM 4449 C CA . GLU B 1 272 ? 5.781 -37.550 5.663 1.00 38.20 527 GLU B CA 1
ATOM 4450 C C . GLU B 1 272 ? 5.664 -37.483 4.145 1.00 38.13 527 GLU B C 1
ATOM 4451 O O . GLU B 1 272 ? 6.010 -36.471 3.534 1.00 37.86 527 GLU B O 1
ATOM 4457 N N . ASN B 1 273 ? 5.177 -38.565 3.546 1.00 38.82 528 ASN B N 1
ATOM 4458 C CA . ASN B 1 273 ? 5.051 -38.667 2.095 1.00 41.65 528 ASN B CA 1
ATOM 4459 C C . ASN B 1 273 ? 3.707 -39.264 1.674 1.00 45.93 528 ASN B C 1
ATOM 4460 O O . ASN B 1 273 ? 3.042 -39.916 2.482 1.00 46.21 528 ASN B O 1
ATOM 4465 N N . VAL B 1 274 ? 3.320 -39.053 0.413 1.00 50.63 529 VAL B N 1
ATOM 4466 C CA . VAL B 1 274 ? 1.989 -39.451 -0.075 1.00 54.02 529 VAL B CA 1
ATOM 4467 C C . VAL B 1 274 ? 1.874 -40.923 -0.531 1.00 59.12 529 VAL B C 1
ATOM 4468 O O . VAL B 1 274 ? 1.073 -41.688 0.027 1.00 57.91 529 VAL B O 1
ATOM 4472 N N . GLY B 1 275 ? 2.660 -41.310 -1.536 1.00 65.30 530 GLY B N 1
ATOM 4473 C CA . GLY B 1 275 ? 2.647 -42.686 -2.060 1.00 73.16 530 GLY B CA 1
ATOM 4474 C C . GLY B 1 275 ? 1.442 -43.053 -2.917 1.00 81.09 530 GLY B C 1
ATOM 4475 O O . GLY B 1 275 ? 0.707 -42.173 -3.378 1.00 82.91 530 GLY B O 1
ATOM 4476 N N . SER B 1 276 ? 1.234 -44.358 -3.118 1.00 86.37 531 SER B N 1
ATOM 4477 C CA . SER B 1 276 ? 0.179 -44.871 -4.016 1.00 88.99 531 SER B CA 1
ATOM 4478 C C . SER B 1 276 ? -1.255 -44.687 -3.496 1.00 88.34 531 SER B C 1
ATOM 4479 O O . SER B 1 276 ? -2.215 -44.873 -4.248 1.00 85.60 531 SER B O 1
ATOM 4482 N N . SER B 1 277 ? -1.392 -44.331 -2.219 1.00 89.35 532 SER B N 1
ATOM 4483 C CA . SER B 1 277 ? -2.704 -44.092 -1.618 1.00 90.42 532 SER B CA 1
ATOM 4484 C C . SER B 1 277 ? -3.301 -42.770 -2.108 1.00 89.21 532 SER B C 1
ATOM 4485 O O . SER B 1 277 ? -4.100 -42.760 -3.044 1.00 89.88 532 SER B O 1
ATOM 4488 N N . GLY B 1 278 ? -2.896 -41.663 -1.491 1.00 87.62 533 GLY B N 1
ATOM 4489 C CA . GLY B 1 278 ? -3.414 -40.340 -1.842 1.00 83.82 533 GLY B CA 1
ATOM 4490 C C . GLY B 1 278 ? -3.319 -39.353 -0.693 1.00 83.11 533 GLY B C 1
ATOM 4491 O O . GLY B 1 278 ? -3.472 -38.144 -0.889 1.00 83.13 533 GLY B O 1
ATOM 4492 N N . SER B 1 279 ? -3.075 -39.878 0.508 1.00 81.92 534 SER B N 1
ATOM 4493 C CA . SER B 1 279 ? -2.872 -39.065 1.709 1.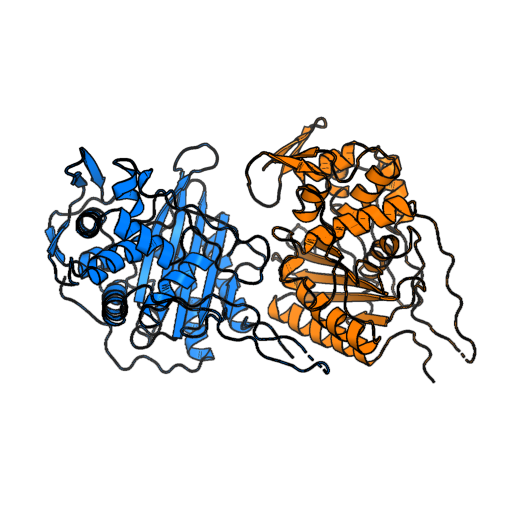00 76.91 534 SER B CA 1
ATOM 4494 C C . SER B 1 279 ? -1.522 -39.385 2.363 1.00 71.62 534 SER B C 1
ATOM 4495 O O . SER B 1 279 ? -0.910 -40.420 2.067 1.00 69.12 534 SER B O 1
ATOM 4498 N N . LEU B 1 280 ? -1.078 -38.497 3.254 1.00 65.46 535 LEU B N 1
ATOM 4499 C CA . LEU B 1 280 ? 0.239 -38.594 3.895 1.00 61.61 535 LEU B CA 1
ATOM 4500 C C . LEU B 1 280 ? 0.399 -39.836 4.790 1.00 58.95 535 LEU B C 1
ATOM 4501 O O . LEU B 1 280 ? 0.587 -39.729 6.003 1.00 60.06 535 LEU B O 1
ATOM 4506 N N . THR B 1 281 ? 0.349 -41.008 4.162 1.00 54.76 536 THR B N 1
ATOM 4507 C CA . THR B 1 281 ? 0.427 -42.292 4.851 1.00 52.54 536 THR B CA 1
ATOM 4508 C C . THR B 1 281 ? 1.850 -42.859 4.907 1.00 48.82 536 THR B C 1
ATOM 4509 O O . THR B 1 281 ? 2.129 -43.768 5.692 1.00 47.65 536 THR B O 1
ATOM 4513 N N . ASP B 1 282 ? 2.740 -42.321 4.073 1.00 44.92 537 ASP B N 1
ATOM 4514 C CA . ASP B 1 282 ? 4.100 -42.856 3.919 1.00 40.14 537 ASP B CA 1
ATOM 4515 C C . ASP B 1 282 ? 5.180 -42.045 4.624 1.00 35.91 537 ASP B C 1
ATOM 4516 O O . ASP B 1 282 ? 4.982 -40.873 4.947 1.00 33.85 537 ASP B O 1
ATOM 4521 N N . THR B 1 283 ? 6.334 -42.676 4.839 1.00 32.32 538 THR B N 1
ATOM 4522 C CA . THR B 1 283 ? 7.510 -41.957 5.324 1.00 29.64 538 THR B CA 1
ATOM 4523 C C . THR B 1 283 ? 8.791 -42.262 4.539 1.00 26.26 538 THR B C 1
ATOM 4524 O O . THR B 1 283 ? 8.975 -43.359 3.998 1.00 23.98 538 THR B O 1
ATOM 4528 N N . ALA B 1 284 ? 9.656 -41.254 4.476 1.00 24.07 539 ALA B N 1
ATOM 4529 C CA . ALA B 1 284 ? 11.006 -41.393 3.951 1.00 22.16 539 ALA B CA 1
ATOM 4530 C C . ALA B 1 284 ? 11.961 -41.150 5.111 1.00 20.96 539 ALA B C 1
ATOM 4531 O O . ALA B 1 284 ? 11.935 -40.078 5.731 1.00 21.15 539 ALA B O 1
ATOM 4533 N N . ALA B 1 285 ? 12.763 -42.167 5.420 1.00 19.86 540 ALA B N 1
ATOM 4534 C CA . ALA B 1 285 ? 13.817 -42.091 6.434 1.00 19.01 540 ALA B CA 1
ATOM 4535 C C . ALA B 1 285 ? 15.133 -41.640 5.775 1.00 18.46 540 ALA B C 1
ATOM 4536 O O . ALA B 1 285 ? 15.806 -42.437 5.129 1.00 17.82 540 ALA B O 1
ATOM 4538 N N . THR B 1 286 ? 15.491 -40.370 5.930 1.00 18.27 541 THR B N 1
ATOM 4539 C CA . THR B 1 286 ? 16.665 -39.832 5.241 1.00 19.18 541 THR B CA 1
ATOM 4540 C C . THR B 1 286 ? 17.900 -39.666 6.147 1.00 20.01 541 THR B C 1
ATOM 4541 O O . THR B 1 286 ? 17.783 -39.482 7.372 1.00 20.18 541 THR B O 1
ATOM 4545 N N . PHE B 1 287 ? 19.078 -39.721 5.526 1.00 19.34 542 PHE B N 1
ATOM 4546 C CA . PHE B 1 287 ? 20.339 -39.557 6.234 1.00 19.26 542 PHE B CA 1
ATOM 4547 C C . PHE B 1 287 ? 21.383 -38.939 5.298 1.00 19.06 542 PHE B C 1
ATOM 4548 O O . PHE B 1 287 ? 21.609 -39.457 4.212 1.00 19.25 542 PHE B O 1
ATOM 4556 N N . THR B 1 288 ? 22.004 -37.834 5.711 1.00 18.35 543 THR B N 1
ATOM 4557 C CA . THR B 1 288 ? 23.092 -37.211 4.945 1.00 17.78 543 THR B CA 1
ATOM 4558 C C . THR B 1 288 ? 24.350 -36.987 5.799 1.00 17.37 543 THR B C 1
ATOM 4559 O O . THR B 1 288 ? 24.287 -36.376 6.860 1.00 17.42 543 THR B O 1
ATOM 4563 N N . ALA B 1 289 ? 25.496 -37.464 5.338 1.00 16.40 544 ALA B N 1
ATOM 4564 C CA . ALA B 1 289 ? 26.689 -37.429 6.179 1.00 16.38 544 ALA B CA 1
ATOM 4565 C C . ALA B 1 289 ? 28.002 -37.133 5.443 1.00 16.25 544 ALA B C 1
ATOM 4566 O O . ALA B 1 289 ? 28.116 -37.374 4.240 1.00 16.40 544 ALA B O 1
ATOM 4568 N N . LEU B 1 290 ? 28.981 -36.625 6.196 1.00 15.89 545 LEU B N 1
ATOM 4569 C CA . LEU B 1 290 ? 30.345 -36.380 5.718 1.00 15.73 545 LEU B CA 1
ATOM 4570 C C . LEU B 1 290 ? 31.337 -37.016 6.680 1.00 15.91 545 LEU B C 1
ATOM 4571 O O . LEU B 1 290 ? 31.195 -36.885 7.894 1.00 15.86 545 LEU B O 1
ATOM 4576 N N . ILE B 1 291 ? 32.337 -37.701 6.137 1.00 15.60 546 ILE B N 1
ATOM 4577 C CA . ILE B 1 291 ? 33.314 -38.412 6.937 1.00 15.90 546 ILE B CA 1
ATOM 4578 C C . ILE B 1 291 ? 34.665 -38.455 6.201 1.00 16.26 546 ILE B C 1
ATOM 4579 O O . ILE B 1 291 ? 34.688 -38.624 4.977 1.00 16.27 546 ILE B O 1
ATOM 4584 N N . PRO B 1 292 ? 35.793 -38.263 6.932 1.00 16.42 547 PRO B N 1
ATOM 4585 C CA . PRO B 1 292 ? 35.891 -37.831 8.330 1.00 16.86 547 PRO B CA 1
ATOM 4586 C C . PRO B 1 292 ? 35.465 -36.375 8.440 1.00 17.36 547 PRO B C 1
ATOM 4587 O O . PRO B 1 292 ? 35.770 -35.596 7.555 1.00 17.45 547 PRO B O 1
ATOM 4591 N N . ALA B 1 293 ? 34.765 -36.011 9.512 1.00 17.79 548 ALA B N 1
ATOM 4592 C CA . ALA B 1 293 ? 34.190 -34.664 9.605 1.00 18.42 548 ALA B CA 1
ATOM 4593 C C . ALA B 1 293 ? 35.233 -33.539 9.548 1.00 18.59 548 ALA B C 1
ATOM 4594 O O . ALA B 1 293 ? 34.965 -32.490 8.980 1.00 18.81 548 ALA B O 1
ATOM 4596 N N . GLU B 1 294 ? 36.418 -33.766 10.121 1.00 19.69 549 GLU B N 1
ATOM 4597 C CA . GLU B 1 294 ? 37.470 -32.728 10.174 1.00 20.65 549 GLU B CA 1
ATOM 4598 C C . GLU B 1 294 ? 38.094 -32.457 8.805 1.00 21.38 549 GLU B C 1
ATOM 4599 O O . GLU B 1 294 ? 38.578 -31.358 8.538 1.00 22.35 549 GLU B O 1
ATOM 4605 N N . ASN B 1 295 ? 38.069 -33.469 7.942 1.00 21.53 550 ASN B N 1
ATOM 4606 C CA . ASN B 1 295 ? 38.584 -33.364 6.579 1.00 20.82 550 ASN B CA 1
ATOM 4607 C C . ASN B 1 295 ? 37.876 -34.373 5.679 1.00 19.54 550 ASN B C 1
ATOM 4608 O O . ASN B 1 295 ? 38.419 -35.449 5.410 1.00 18.67 550 ASN B O 1
ATOM 4613 N N . PRO B 1 296 ? 36.648 -34.033 5.230 1.00 19.06 551 PRO B N 1
ATOM 4614 C CA . PRO B 1 296 ? 35.746 -35.040 4.638 1.00 18.88 551 PRO B CA 1
ATOM 4615 C C . PRO B 1 296 ? 36.273 -35.646 3.348 1.00 18.86 551 PRO B C 1
ATOM 4616 O O . PRO B 1 296 ? 36.813 -34.932 2.504 1.00 19.53 551 PRO B O 1
ATOM 4620 N N . LYS B 1 297 ? 36.140 -36.961 3.228 1.00 18.88 552 LYS B N 1
ATOM 4621 C CA . LYS B 1 297 ? 36.564 -37.689 2.037 1.00 19.15 552 LYS B CA 1
ATOM 4622 C C . LYS B 1 297 ? 35.377 -38.143 1.184 1.00 18.89 552 LYS B C 1
ATOM 4623 O O . LYS B 1 297 ? 35.456 -38.139 -0.047 1.00 19.36 552 LYS B O 1
ATOM 4629 N N . ILE B 1 298 ? 34.283 -38.531 1.835 1.00 17.94 553 ILE B N 1
ATOM 4630 C CA . ILE B 1 298 ? 33.067 -38.926 1.124 1.00 17.33 553 ILE B CA 1
ATOM 4631 C C . ILE B 1 298 ? 31.837 -38.207 1.661 1.00 17.31 553 ILE B C 1
ATOM 4632 O O . ILE B 1 298 ? 31.796 -37.780 2.821 1.00 18.03 553 ILE B O 1
ATOM 4637 N N . ALA B 1 299 ? 30.851 -38.054 0.793 1.00 16.91 554 ALA B N 1
ATOM 4638 C CA . ALA B 1 299 ? 29.532 -37.580 1.165 1.00 16.84 554 ALA B CA 1
ATOM 4639 C C . ALA B 1 299 ? 28.591 -38.733 0.900 1.00 17.43 554 ALA B C 1
ATOM 4640 O O . ALA B 1 299 ? 28.676 -39.391 -0.139 1.00 17.43 554 ALA B O 1
ATOM 4642 N N . VAL B 1 300 ? 27.711 -39.004 1.858 1.00 17.75 555 VAL B N 1
ATOM 4643 C CA . VAL B 1 300 ? 26.757 -40.091 1.724 1.00 17.55 555 VAL B CA 1
ATOM 4644 C C . VAL B 1 300 ? 25.333 -39.582 1.929 1.00 17.84 555 VAL B C 1
ATOM 4645 O O . VAL B 1 300 ? 25.066 -38.784 2.834 1.00 18.13 555 VAL B O 1
ATOM 4649 N N . ALA B 1 301 ? 24.426 -40.035 1.071 1.00 18.10 556 ALA B N 1
ATOM 4650 C CA . ALA B 1 301 ? 22.997 -39.867 1.298 1.00 17.89 556 ALA B CA 1
ATOM 4651 C C . ALA B 1 301 ? 22.343 -41.247 1.278 1.00 18.15 556 ALA B C 1
ATOM 4652 O O . ALA B 1 301 ? 22.673 -42.086 0.434 1.00 18.00 556 ALA B O 1
ATOM 4654 N N . VAL B 1 302 ? 21.457 -41.490 2.244 1.00 18.21 557 VAL B N 1
ATOM 4655 C CA . VAL B 1 302 ? 20.678 -42.729 2.312 1.00 18.17 557 VAL B CA 1
ATOM 4656 C C . VAL B 1 302 ? 19.199 -42.383 2.500 1.00 18.44 557 VAL B C 1
ATOM 4657 O O . VAL B 1 302 ? 18.863 -41.418 3.180 1.00 18.14 557 VAL B O 1
ATOM 4661 N N . VAL B 1 303 ? 18.325 -43.146 1.854 1.00 18.86 558 VAL B N 1
ATOM 4662 C CA . VAL B 1 303 ? 16.887 -43.021 2.061 1.00 19.72 558 VAL B CA 1
ATOM 4663 C C . VAL B 1 303 ? 16.274 -44.405 2.116 1.00 21.00 558 VAL B C 1
ATOM 4664 O O . VAL B 1 303 ? 16.683 -45.293 1.359 1.00 21.19 558 VAL B O 1
ATOM 4668 N N . ILE B 1 304 ? 15.333 -44.595 3.046 1.00 21.95 559 ILE B N 1
ATOM 4669 C CA . ILE B 1 304 ? 14.487 -45.790 3.081 1.00 22.24 559 ILE B CA 1
ATOM 4670 C C . ILE B 1 304 ? 13.027 -45.358 3.108 1.00 23.62 559 ILE B C 1
ATOM 4671 O O . ILE B 1 304 ? 12.653 -44.433 3.840 1.00 22.84 559 ILE B O 1
ATOM 4676 N N . TYR B 1 305 ? 12.223 -46.001 2.260 1.00 25.64 560 TYR B N 1
ATOM 4677 C CA . TYR B 1 305 ? 10.827 -45.618 2.051 1.00 28.17 560 TYR B CA 1
ATOM 4678 C C . TYR B 1 305 ? 9.878 -46.681 2.611 1.00 30.47 560 TYR B C 1
ATOM 4679 O O . TYR B 1 305 ? 10.009 -47.873 2.314 1.00 29.49 560 TYR B O 1
ATOM 4688 N N . LYS B 1 306 ? 8.927 -46.239 3.425 1.00 34.14 561 LYS B N 1
ATOM 4689 C CA . LYS B 1 306 ? 7.962 -47.155 4.005 1.00 37.46 561 LYS B CA 1
ATOM 4690 C C . LYS B 1 306 ? 6.534 -46.789 3.615 1.00 39.46 561 LYS B C 1
ATOM 4691 O O . LYS B 1 306 ? 6.148 -45.614 3.635 1.00 37.49 561 LYS B O 1
ATOM 4697 N N . GLU B 1 307 ? 5.773 -47.815 3.236 1.00 43.06 562 GLU B N 1
ATOM 4698 C CA . GLU B 1 307 ? 4.356 -47.677 2.926 1.00 46.43 562 GLU B CA 1
ATOM 4699 C C . GLU B 1 307 ? 3.530 -47.765 4.198 1.00 46.75 562 GLU B C 1
ATOM 4700 O O . GLU B 1 307 ? 3.735 -48.663 5.025 1.00 44.52 562 GLU B O 1
ATOM 4706 N N . ASN B 1 308 ? 2.599 -46.827 4.347 1.00 47.87 563 ASN B N 1
ATOM 4707 C CA . ASN B 1 308 ? 1.626 -46.838 5.443 1.00 49.69 563 ASN B CA 1
ATOM 4708 C C . ASN B 1 308 ? 2.248 -47.192 6.795 1.00 49.74 563 ASN B C 1
ATOM 4709 O O . ASN B 1 308 ? 1.764 -48.071 7.511 1.00 51.32 563 ASN B O 1
ATOM 4714 N N . GLY B 1 309 ? 3.330 -46.492 7.125 1.00 48.69 564 GLY B N 1
ATOM 4715 C CA . GLY B 1 309 ? 4.090 -46.737 8.345 1.00 46.70 564 GLY B CA 1
ATOM 4716 C C . GLY B 1 309 ? 5.189 -45.707 8.463 1.00 45.72 564 GLY B C 1
ATOM 4717 O O . GLY B 1 309 ? 5.590 -45.110 7.465 1.00 45.88 564 GLY B O 1
ATOM 4718 N N . THR B 1 310 ? 5.664 -45.477 9.681 1.00 43.96 565 THR B N 1
ATOM 4719 C CA . THR B 1 310 ? 6.722 -44.502 9.887 1.00 43.64 565 THR B CA 1
ATOM 4720 C C . THR B 1 310 ? 8.064 -45.197 10.010 1.00 41.54 565 THR B C 1
ATOM 4721 O O . THR B 1 310 ? 8.156 -46.337 10.466 1.00 41.65 565 THR B O 1
ATOM 4725 N N . VAL B 1 311 ? 9.101 -44.492 9.585 1.00 38.52 566 VAL B N 1
ATOM 4726 C CA . VAL B 1 311 ? 10.456 -45.006 9.615 1.00 35.62 566 VAL B CA 1
ATOM 4727 C C . VAL B 1 311 ? 11.399 -43.815 9.838 1.00 34.17 566 VAL B C 1
ATOM 4728 O O . VAL B 1 311 ? 11.178 -42.734 9.290 1.00 33.48 566 VAL B O 1
ATOM 4732 N N . TYR B 1 312 ? 12.417 -44.005 10.676 1.00 33.03 567 TYR B N 1
ATOM 4733 C CA . TYR B 1 312 ? 13.262 -42.900 11.119 1.00 31.54 567 TYR B CA 1
ATOM 4734 C C . TYR B 1 312 ? 14.630 -42.890 10.481 1.00 28.37 567 TYR B C 1
ATOM 4735 O O . TYR B 1 312 ? 15.264 -43.941 10.334 1.00 27.70 567 TYR B O 1
ATOM 4744 N N . GLY B 1 313 ? 15.087 -41.691 10.125 1.00 26.51 568 GLY B N 1
ATOM 4745 C CA . GLY B 1 313 ? 16.421 -41.504 9.563 1.00 25.94 568 GLY B CA 1
ATOM 4746 C C . GLY B 1 313 ? 17.498 -42.176 10.394 1.00 26.20 568 GLY B C 1
ATOM 4747 O O . GLY B 1 313 ? 18.356 -42.881 9.844 1.00 25.35 568 GLY B O 1
ATOM 4748 N N . SER B 1 314 ? 17.429 -41.979 11.717 1.00 25.51 569 SER B N 1
ATOM 4749 C CA . SER B 1 314 ? 18.391 -42.554 12.663 1.00 26.05 569 SER B CA 1
ATOM 4750 C C . SER B 1 314 ? 18.431 -44.070 12.568 1.00 25.53 569 SER B C 1
ATOM 4751 O O . SER B 1 314 ? 19.474 -44.649 12.297 1.00 26.26 569 SER B O 1
ATOM 4754 N N . THR B 1 315 ? 17.293 -44.713 12.798 1.00 24.14 570 THR B N 1
ATOM 4755 C CA . THR B 1 315 ? 17.301 -46.146 13.082 1.00 23.95 570 THR B CA 1
ATOM 4756 C C . THR B 1 315 ? 17.245 -47.008 11.827 1.00 23.30 570 THR B C 1
ATOM 4757 O O . THR B 1 315 ? 17.785 -48.111 11.807 1.00 23.72 570 THR B O 1
ATOM 4761 N N . ALA B 1 316 ? 16.612 -46.490 10.783 1.00 22.30 571 ALA B N 1
ATOM 4762 C CA . ALA B 1 316 ? 16.555 -47.178 9.507 1.00 22.12 571 ALA B CA 1
ATOM 4763 C C . ALA B 1 316 ? 17.789 -46.914 8.634 1.00 21.74 571 ALA B C 1
ATOM 4764 O O . ALA B 1 316 ? 18.458 -47.860 8.204 1.00 21.67 571 ALA B O 1
ATOM 4766 N N . SER B 1 317 ? 18.078 -45.635 8.378 1.00 20.66 572 SER B N 1
ATOM 4767 C CA . SER B 1 317 ? 19.100 -45.230 7.402 1.00 20.32 572 SER B CA 1
ATOM 4768 C C . SER B 1 317 ? 20.541 -45.147 7.906 1.00 19.95 572 SER B C 1
ATOM 4769 O O . SER B 1 317 ? 21.476 -45.391 7.139 1.00 19.59 572 SER B O 1
ATOM 4772 N N . ALA B 1 318 ? 20.727 -44.789 9.176 1.00 19.33 573 ALA B N 1
ATOM 4773 C CA . ALA B 1 318 ? 22.074 -44.601 9.722 1.00 18.96 573 ALA B CA 1
ATOM 4774 C C . ALA B 1 318 ? 22.917 -45.870 9.731 1.00 18.94 573 ALA B C 1
ATOM 4775 O O . ALA B 1 318 ? 24.116 -45.794 9.488 1.00 19.51 573 ALA B O 1
ATOM 4777 N N . PRO B 1 319 ? 22.309 -47.040 10.017 1.00 19.31 574 PRO B N 1
ATOM 4778 C CA . PRO B 1 319 ? 23.104 -48.279 9.937 1.00 19.08 574 PRO B CA 1
ATOM 4779 C C . PRO B 1 319 ? 23.664 -48.602 8.539 1.00 19.34 574 PRO B C 1
ATOM 4780 O O . PRO B 1 319 ? 24.656 -49.337 8.436 1.00 19.92 574 PRO B O 1
ATOM 4784 N N . VAL B 1 320 ? 23.030 -48.067 7.492 1.00 19.23 575 VAL B N 1
ATOM 4785 C CA . VAL B 1 320 ? 23.500 -48.221 6.111 1.00 19.14 575 VAL B CA 1
ATOM 4786 C C . VAL B 1 320 ? 24.725 -47.328 5.906 1.00 19.02 575 VAL B C 1
ATOM 4787 O O . VAL B 1 320 ? 25.750 -47.774 5.381 1.00 18.58 575 VAL B O 1
ATOM 4791 N N . PHE B 1 321 ? 24.609 -46.073 6.337 1.00 18.83 576 PHE B N 1
ATOM 4792 C CA . PHE B 1 321 ? 25.737 -45.163 6.340 1.00 19.11 576 PHE B CA 1
ATOM 4793 C C . PHE B 1 321 ? 26.940 -45.780 7.033 1.00 19.55 576 PHE B C 1
ATOM 4794 O O . PHE B 1 321 ? 28.041 -45.692 6.510 1.00 20.15 576 PHE B O 1
ATOM 4802 N N . VAL B 1 322 ? 26.722 -46.400 8.197 1.00 19.71 577 VAL B N 1
ATOM 4803 C CA . VAL B 1 322 ? 27.793 -46.959 9.028 1.00 20.31 577 VAL B CA 1
ATOM 4804 C C . VAL B 1 322 ? 28.546 -48.108 8.336 1.00 21.81 577 VAL B C 1
ATOM 4805 O O . VAL B 1 322 ? 29.778 -48.173 8.403 1.00 21.94 577 VAL B O 1
ATOM 4809 N N . ASP B 1 323 ? 27.811 -49.010 7.686 1.00 24.16 578 ASP B N 1
ATOM 4810 C CA . ASP B 1 323 ? 28.418 -50.100 6.911 1.00 25.69 578 ASP B CA 1
ATOM 4811 C C . ASP B 1 323 ? 29.245 -49.562 5.738 1.00 24.31 578 ASP B C 1
ATOM 4812 O O . ASP B 1 323 ? 30.366 -50.010 5.508 1.00 24.38 578 ASP B O 1
ATOM 4817 N N . ILE B 1 324 ? 28.684 -48.597 5.016 1.00 22.72 579 ILE B N 1
ATOM 4818 C CA . ILE B 1 324 ? 29.373 -47.953 3.906 1.00 22.91 579 ILE B CA 1
ATOM 4819 C C . ILE B 1 324 ? 30.635 -47.220 4.384 1.00 23.20 579 ILE B C 1
ATOM 4820 O O . ILE B 1 324 ? 31.734 -47.523 3.930 1.00 23.36 579 ILE B O 1
ATOM 4825 N N . ALA B 1 325 ? 30.472 -46.276 5.309 1.00 23.03 580 ALA B N 1
ATOM 4826 C CA . ALA B 1 325 ? 31.594 -45.517 5.861 1.00 23.85 580 ALA B CA 1
ATOM 4827 C C . ALA B 1 325 ? 32.713 -46.380 6.468 1.00 24.31 580 ALA B C 1
ATOM 4828 O O . ALA B 1 325 ? 33.883 -46.160 6.168 1.00 24.52 580 ALA B O 1
ATOM 4830 N N . GLN B 1 326 ? 32.371 -47.357 7.300 1.00 24.82 581 GLN B N 1
ATOM 4831 C CA . GLN B 1 326 ? 33.383 -48.277 7.825 1.00 26.53 581 GLN B CA 1
ATOM 4832 C C . GLN B 1 326 ? 34.263 -48.846 6.704 1.00 25.76 581 GLN B C 1
ATOM 4833 O O . GLN B 1 326 ? 35.489 -48.802 6.792 1.00 25.16 581 GLN B O 1
ATOM 4839 N N . PHE B 1 327 ? 33.621 -49.383 5.663 1.00 25.71 582 PHE B N 1
ATOM 4840 C CA . PHE B 1 327 ? 34.323 -50.012 4.538 1.00 24.62 582 PHE B CA 1
ATOM 4841 C C . PHE B 1 327 ? 35.102 -48.988 3.722 1.00 23.07 582 PHE B C 1
ATOM 4842 O O . PHE B 1 327 ? 36.263 -49.206 3.411 1.00 22.97 582 PHE B O 1
ATOM 4850 N N . ALA B 1 328 ? 34.451 -47.881 3.381 1.00 21.54 583 ALA B N 1
ATOM 4851 C CA . ALA B 1 328 ? 35.077 -46.802 2.629 1.00 21.02 583 ALA B CA 1
ATOM 4852 C C . ALA B 1 328 ? 36.396 -46.334 3.253 1.00 20.65 583 ALA B C 1
ATOM 4853 O O . ALA B 1 328 ? 37.404 -46.223 2.570 1.00 20.71 583 ALA B O 1
ATOM 4855 N N . MET B 1 329 ? 36.390 -46.082 4.553 1.00 20.57 584 MET B N 1
ATOM 4856 C CA . MET B 1 329 ? 37.583 -45.595 5.246 1.00 21.56 584 MET B CA 1
ATOM 4857 C C . MET B 1 329 ? 38.749 -46.581 5.169 1.00 22.77 584 MET B C 1
ATOM 4858 O O . MET B 1 329 ? 39.903 -46.181 4.954 1.00 22.07 584 MET B O 1
ATOM 4863 N N . ARG B 1 330 ? 38.434 -47.862 5.343 1.00 24.16 585 ARG B N 1
ATOM 4864 C CA . ARG B 1 330 ? 39.419 -48.932 5.252 1.00 27.13 585 ARG B CA 1
ATOM 4865 C C . ARG B 1 330 ? 39.877 -49.108 3.803 1.00 27.20 585 ARG B C 1
ATOM 4866 O O . ARG B 1 330 ? 41.072 -49.208 3.537 1.00 27.28 585 ARG B O 1
ATOM 4874 N N . GLU B 1 331 ? 38.916 -49.105 2.879 1.00 27.48 586 GLU B N 1
ATOM 4875 C CA . GLU B 1 331 ? 39.155 -49.292 1.448 1.00 27.94 586 GLU B CA 1
ATOM 4876 C C . GLU B 1 331 ? 39.996 -48.167 0.849 1.00 26.22 586 GLU B C 1
ATOM 4877 O O . GLU B 1 331 ? 40.863 -48.405 0.001 1.00 25.47 586 GLU B O 1
ATOM 4883 N N . MET B 1 332 ? 39.736 -46.945 1.299 1.00 23.94 587 MET B N 1
ATOM 4884 C CA . MET B 1 332 ? 40.468 -45.789 0.810 1.00 22.72 587 MET B CA 1
ATOM 4885 C C . MET B 1 332 ? 41.722 -45.451 1.635 1.00 20.68 587 MET B C 1
ATOM 4886 O O . MET B 1 332 ? 42.404 -44.473 1.347 1.00 19.89 587 MET B O 1
ATOM 4891 N N . LYS B 1 333 ? 42.018 -46.274 2.642 1.00 20.35 588 LYS B N 1
ATOM 4892 C CA . LYS B 1 333 ? 43.188 -46.118 3.527 1.00 19.72 588 LYS B CA 1
ATOM 4893 C C . LYS B 1 333 ? 43.271 -44.754 4.194 1.00 19.30 588 LYS B C 1
ATOM 4894 O O . LYS B 1 333 ? 44.349 -44.164 4.306 1.00 18.54 588 LYS B O 1
ATOM 4900 N N . ILE B 1 334 ? 42.121 -44.253 4.622 1.00 19.28 589 ILE B N 1
ATOM 4901 C CA . ILE B 1 334 ? 42.054 -42.987 5.338 1.00 19.58 589 ILE B CA 1
ATOM 4902 C C . ILE B 1 334 ? 42.385 -43.235 6.802 1.00 19.42 589 ILE B C 1
ATOM 4903 O O . ILE B 1 334 ? 41.704 -44.002 7.472 1.00 19.72 589 ILE B O 1
ATOM 4908 N N . PRO B 1 335 ? 43.461 -42.614 7.298 1.00 19.75 590 PRO B N 1
ATOM 4909 C CA . PRO B 1 335 ? 43.870 -42.833 8.691 1.00 20.02 590 PRO B CA 1
ATOM 4910 C C . PRO B 1 335 ? 42.784 -42.372 9.680 1.00 20.16 590 PRO B C 1
ATOM 4911 O O . PRO B 1 335 ? 42.004 -41.478 9.351 1.00 19.60 590 PRO B O 1
ATOM 4915 N N . PRO B 1 336 ? 42.707 -42.999 10.870 1.00 21.04 591 PRO B N 1
ATOM 4916 C CA . PRO B 1 336 ? 41.661 -42.623 11.838 1.00 21.20 591 PRO B CA 1
ATOM 4917 C C . PRO B 1 336 ? 41.784 -41.180 12.333 1.00 21.45 591 PRO B C 1
ATOM 4918 O O . PRO B 1 336 ? 42.842 -40.569 12.203 1.00 21.80 591 PRO B O 1
ATOM 4922 N N . SER B 1 337 ? 40.686 -40.642 12.857 1.00 21.91 592 SER B N 1
ATOM 4923 C CA . SER B 1 337 ? 40.640 -39.277 13.365 1.00 22.36 592 SER B CA 1
ATOM 4924 C C . SER B 1 337 ? 41.536 -39.147 14.594 1.00 23.02 592 SER B C 1
ATOM 4925 O O . SER B 1 337 ? 41.679 -40.097 15.371 1.00 22.74 592 SER B O 1
ATOM 4928 N N . THR B 1 338 ? 42.139 -37.973 14.763 1.00 23.51 593 THR B N 1
ATOM 4929 C CA . THR B 1 338 ? 43.005 -37.715 15.910 1.00 25.29 593 THR B CA 1
ATOM 4930 C C . THR B 1 338 ? 42.642 -36.411 16.619 1.00 25.93 593 THR B C 1
ATOM 4931 O O . THR B 1 338 ? 43.348 -35.981 17.521 1.00 28.59 593 THR B O 1
ATOM 4935 N N . VAL B 1 339 ? 41.549 -35.787 16.201 1.00 24.49 594 VAL B N 1
ATOM 4936 C CA . VAL B 1 339 ? 41.036 -34.589 16.850 1.00 23.31 594 VAL B CA 1
ATOM 4937 C C . VAL B 1 339 ? 39.671 -34.970 17.450 1.00 22.17 594 VAL B C 1
ATOM 4938 O O . VAL B 1 339 ? 39.001 -35.842 16.910 1.00 21.91 594 VAL B O 1
ATOM 4942 N N . PRO B 1 340 ? 39.263 -34.355 18.585 1.00 21.40 595 PRO B N 1
ATOM 4943 C CA . PRO B 1 340 ? 37.901 -34.674 19.022 1.00 20.42 595 PRO B CA 1
ATOM 4944 C C . PRO B 1 340 ? 36.831 -34.131 18.076 1.00 19.86 595 PRO B C 1
ATOM 4945 O O . PRO B 1 340 ? 37.080 -33.208 17.299 1.00 19.58 595 PRO B O 1
ATOM 4949 N N . LEU B 1 341 ? 35.659 -34.747 18.138 1.00 19.54 596 LEU B N 1
ATOM 4950 C CA . LEU B 1 341 ? 34.458 -34.270 17.477 1.00 19.32 596 LEU B CA 1
ATOM 4951 C C . LEU B 1 341 ? 34.141 -32.849 17.941 1.00 20.10 596 LEU B C 1
ATOM 4952 O O . LEU B 1 341 ? 34.170 -32.554 19.128 1.00 20.76 596 LEU B O 1
ATOM 4957 N N . TYR B 1 342 ? 33.857 -31.965 16.998 1.00 20.51 597 TYR B N 1
ATOM 4958 C CA . TYR B 1 342 ? 33.543 -30.592 17.314 1.00 20.28 597 TYR B CA 1
ATOM 4959 C C . TYR B 1 342 ? 32.299 -30.496 18.195 1.00 21.00 597 TYR B C 1
ATOM 4960 O O . TYR B 1 342 ? 31.355 -31.286 18.042 1.00 20.86 597 TYR B O 1
ATOM 4969 N N . LYS B 1 343 ? 32.317 -29.535 19.124 1.00 20.53 598 LYS B N 1
ATOM 4970 C CA . LYS B 1 343 ? 31.197 -29.288 20.018 1.00 20.30 598 LYS B CA 1
ATOM 4971 C C . LYS B 1 343 ? 30.995 -27.797 20.245 1.00 20.61 598 LYS B C 1
ATOM 4972 O O . LYS B 1 343 ? 31.923 -27.080 20.600 1.00 19.90 598 LYS B O 1
ATOM 4978 N N . TYR B 1 344 ? 29.777 -27.334 20.001 1.00 21.45 599 TYR B N 1
ATOM 4979 C CA . TYR B 1 344 ? 29.368 -25.998 20.405 1.00 22.38 599 TYR B CA 1
ATOM 4980 C C . TYR B 1 344 ? 28.511 -26.183 21.652 1.00 22.49 599 TYR B C 1
ATOM 4981 O O . TYR B 1 344 ? 27.964 -27.268 21.873 1.00 21.32 599 TYR B O 1
ATOM 4990 N N . PRO B 1 345 ? 28.392 -25.126 22.475 1.00 23.21 600 PRO B N 1
ATOM 4991 C CA . PRO B 1 345 ? 27.422 -25.171 23.568 1.00 23.03 600 PRO B CA 1
ATOM 4992 C C . PRO B 1 345 ? 25.999 -25.253 23.024 1.00 23.16 600 PRO B C 1
ATOM 4993 O O . PRO B 1 345 ? 25.700 -24.667 21.986 1.00 22.96 600 PRO B O 1
ATOM 4997 N N . TRP B 1 346 ? 25.140 -25.989 23.718 1.00 23.37 601 TRP B N 1
ATOM 4998 C CA . TRP B 1 346 ? 23.744 -26.131 23.324 1.00 24.80 601 TRP B CA 1
ATOM 4999 C C . TRP B 1 346 ? 22.850 -25.348 24.242 1.00 26.54 601 TRP B C 1
ATOM 5000 O O . TRP B 1 346 ? 23.044 -25.367 25.457 1.00 29.13 601 TRP B O 1
#

Foldseek 3Di:
DDFWLADPVLQVLLAVLQVVLLVVVVFPHKWKWKAFFPFLHTHYTPDPACQLFAPKWQAFQLLLLLLLLLLVLVVQFAQFDKDWAAQWDQDPVGDIDGQVDGDDIDMDGNLLCQQLVGLRRSQVSNVSDDLQSSLLLCVLLQAQQRLPEPHPNGDNWDDDHSVPDDPVSSRLSNGRPPTMDGQSSSQQNLSCLLHLQKRWRHYGTQAAKVYDTDGDHGDDMDRSGGSVSSLRSLLSQLSQCPVSGVQPPQQDAPLARKRKGWGWDFGAAPPGDRQKTKTKMWIFIRSVRGGMIMIMITIHGRDTDHVRSSTSNSVRSSVNVCCVVVVPGGDPDDRRDDGD/DDFWLEAPVLQVLLQVQQVCLCVVQVFDHKWKWKAFFPQQGTHYTDDDDCQLFADKWQAFQLLLLLLLLLLVQVVLFAQFDKDWAFQWDQDPLGDIGGFPHGDDIDIDGNLLCQQLVTLRGSLVSNVSDDQQSSLLLCVLLQAQQFLPEPDPNGDRWDDDDSVPDDPVRSRLSNGRAPTMDGQSSSLQNLSCLLHLQKGWRHYTGQCPVPGDDGDDMDHSGGSVSSLRSLLSQLSLCPVSGVQHPLQDAPQARKRKGWGWYFTQPPHGDRQKIKTKMWIFINSVRGGMIMIMITIHGRDTDHVRPSVSSSVRSSVNCCCVVVVPHGDDDDRRDDGD